Protein AF-0000000084918831 (afdb_homodimer)

Secondary structure (DSSP, 8-state):
-EEEEEE-S-HHHHHHHHHHHHHH-TTEEEEEEE-SHHHHHHHHHH---SEEEE-SEETTEEHHHHHHH-S---SEEEEEES-STTHHHHHHTT-SEEEESSPPHHHHHHHHHHHHHHHHHHHHHHHHHHHHHHHHHHHHH-EEEEE-SS-EEEEEGGGEEEEEEETTEEEEEESS-EEEESS-HHHHHHHHTTTTEEEEETTEEEEGGGEEEEETTEEEETTS-EEE--GGGHHHHHHHHHT-/-EEEEEE-S-HHHHHHHHHHHHHH-TTEEEEEEE-SHHHHHHHHHH---SEEEE-SEETTEEHHHHHHH-S---SEEEEEES-STTHHHHHHTT-SEEEESSPPHHHHHHHHHHHHHHHHHHHHHHHHHHHHHHHHHHHHH-EEEEE-SS-EEEEEGGGEEEEEEETTEEEEEESS-EEEESS-HHHHHHHHTTTTEEEEETTEEEEGGGEEEEETTEEEETTS-EEE--HHHHHHHHHHHHT-

Structure (mmCIF, N/CA/C/O backbone):
data_AF-0000000084918831-model_v1
#
loop_
_entity.id
_entity.type
_entity.pdbx_description
1 polymer 'Two component transcriptional regulator, LytTR family'
#
loop_
_atom_site.group_PDB
_atom_site.id
_atom_site.type_symbol
_atom_site.label_atom_id
_atom_site.label_alt_id
_atom_site.label_comp_id
_atom_site.label_asym_id
_atom_site.label_entity_id
_atom_site.label_seq_id
_atom_site.pdbx_PDB_ins_code
_atom_site.Cartn_x
_atom_site.Cartn_y
_atom_site.Cartn_z
_atom_site.occupancy
_atom_site.B_iso_or_equiv
_atom_site.auth_seq_id
_atom_site.auth_comp_id
_atom_site.auth_asym_id
_atom_site.auth_atom_id
_atom_site.pdbx_PDB_model_num
ATOM 1 N N . MET A 1 1 ? -19.859 -7.465 1.177 1 91.06 1 MET A N 1
ATOM 2 C CA . MET A 1 1 ? -19.609 -8.836 0.73 1 91.06 1 MET A CA 1
ATOM 3 C C . MET A 1 1 ? -18.594 -8.867 -0.405 1 91.06 1 MET A C 1
ATOM 5 O O . MET A 1 1 ? -18.5 -7.922 -1.186 1 91.06 1 MET A O 1
ATOM 9 N N . ILE A 1 2 ? -17.875 -10.023 -0.511 1 96.25 2 ILE A N 1
ATOM 10 C CA . ILE A 1 2 ? -16.906 -10.234 -1.582 1 96.25 2 ILE A CA 1
ATOM 11 C C . ILE A 1 2 ? -17.641 -10.672 -2.854 1 96.25 2 ILE A C 1
ATOM 13 O O . ILE A 1 2 ? -18.391 -11.648 -2.838 1 96.25 2 ILE A O 1
ATOM 17 N N . GLN A 1 3 ? -17.469 -9.961 -3.873 1 97.88 3 GLN A N 1
ATOM 18 C CA . GLN A 1 3 ? -18.156 -10.25 -5.129 1 97.88 3 GLN A CA 1
ATOM 19 C C . GLN A 1 3 ? -17.328 -11.203 -5.996 1 97.88 3 GLN A C 1
ATOM 21 O O . GLN A 1 3 ? -16.188 -10.906 -6.336 1 97.88 3 GLN A O 1
ATOM 26 N N . VAL A 1 4 ? -17.969 -12.281 -6.41 1 98.31 4 VAL A N 1
ATOM 27 C CA . VAL A 1 4 ? -17.266 -13.336 -7.129 1 98.31 4 VAL A CA 1
ATOM 28 C C . VAL A 1 4 ? -17.969 -13.625 -8.445 1 98.31 4 VAL A C 1
ATOM 30 O O . VAL A 1 4 ? -19.203 -13.578 -8.523 1 98.31 4 VAL A O 1
ATOM 33 N N . VAL A 1 5 ? -17.172 -13.898 -9.477 1 98.5 5 VAL A N 1
ATOM 34 C CA . VAL A 1 5 ? -17.672 -14.344 -10.773 1 98.5 5 VAL A CA 1
ATOM 35 C C . VAL A 1 5 ? -17.125 -15.734 -11.094 1 98.5 5 VAL A C 1
ATOM 37 O O . VAL A 1 5 ? -15.953 -16.016 -10.812 1 98.5 5 VAL A O 1
ATOM 40 N N . ILE A 1 6 ? -18.016 -16.562 -11.633 1 98.44 6 ILE A N 1
ATOM 41 C CA . ILE A 1 6 ? -17.609 -17.891 -12.078 1 98.44 6 ILE A CA 1
ATOM 42 C C . ILE A 1 6 ? -17.672 -17.953 -13.602 1 98.44 6 ILE A C 1
ATOM 44 O O . ILE A 1 6 ? -18.719 -17.719 -14.195 1 98.44 6 ILE A O 1
ATOM 48 N N . ILE A 1 7 ? -16.531 -18.219 -14.219 1 97.94 7 ILE A N 1
ATOM 49 C CA . ILE A 1 7 ? -16.453 -18.438 -15.664 1 97.94 7 ILE A CA 1
ATOM 50 C C . ILE A 1 7 ? -16.203 -19.906 -15.953 1 97.94 7 ILE A C 1
ATOM 52 O O . ILE A 1 7 ? -15.094 -20.406 -15.773 1 97.94 7 ILE A O 1
ATOM 56 N N . GLU A 1 8 ? -17.219 -20.594 -16.359 1 96.75 8 GLU A N 1
ATOM 57 C CA . GLU A 1 8 ? -17.25 -22.047 -16.531 1 96.75 8 GLU A CA 1
ATOM 58 C C . GLU A 1 8 ? -18.344 -22.469 -17.516 1 96.75 8 GLU A C 1
ATOM 60 O O . GLU A 1 8 ? -19.516 -22.109 -17.344 1 96.75 8 GLU A O 1
ATOM 65 N N . ASP A 1 9 ? -17.891 -23.172 -18.578 1 95.25 9 ASP A N 1
ATOM 66 C CA . ASP A 1 9 ? -18.891 -23.484 -19.609 1 95.25 9 ASP A CA 1
ATOM 67 C C . ASP A 1 9 ? -19.562 -24.828 -19.328 1 95.25 9 ASP A C 1
ATOM 69 O O . ASP A 1 9 ? -20.594 -25.141 -19.922 1 95.25 9 ASP A O 1
ATOM 73 N N . GLU A 1 10 ? -18.953 -25.672 -18.516 1 94.62 10 GLU A N 1
ATOM 74 C CA . GLU A 1 10 ? -19.578 -26.938 -18.141 1 94.62 10 GLU A CA 1
ATOM 75 C C . GLU A 1 10 ? -20.562 -26.766 -17 1 94.62 10 GLU A C 1
ATOM 77 O O . GLU A 1 10 ? -20.156 -26.453 -15.867 1 94.62 10 GLU A O 1
ATOM 82 N N . PHE A 1 11 ? -21.703 -27.031 -17.266 1 95.19 11 PHE A N 1
ATOM 83 C CA . PHE A 1 11 ? -22.797 -26.734 -16.359 1 95.19 11 PHE A CA 1
ATOM 84 C C . PHE A 1 11 ? -22.594 -27.4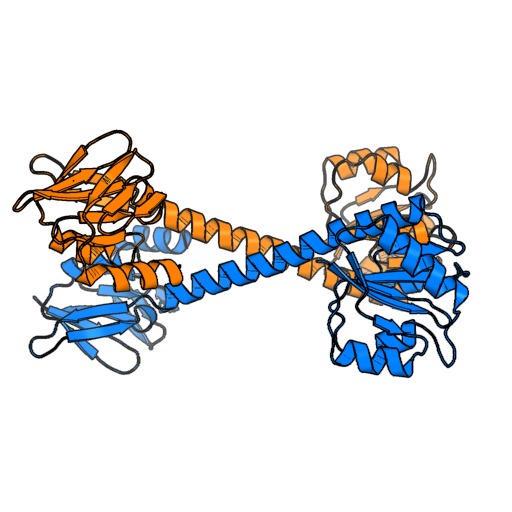06 -15.008 1 95.19 11 PHE A C 1
ATOM 86 O O . PHE A 1 11 ? -22.734 -26.781 -13.961 1 95.19 11 PHE A O 1
ATOM 93 N N . ASN A 1 12 ? -22.312 -28.672 -15.023 1 95.81 12 ASN A N 1
ATOM 94 C CA . ASN A 1 12 ? -22.156 -29.406 -13.781 1 95.81 12 ASN A CA 1
ATOM 95 C C . ASN A 1 12 ? -21.016 -28.859 -12.93 1 95.81 12 ASN A C 1
ATOM 97 O O . ASN A 1 12 ? -21.156 -28.719 -11.711 1 95.81 12 ASN A O 1
ATOM 101 N N . ALA A 1 13 ? -19.953 -28.562 -13.547 1 95.81 13 ALA A N 1
ATOM 102 C CA . ALA A 1 13 ? -18.797 -27.984 -12.836 1 95.81 13 ALA A CA 1
ATOM 103 C C . ALA A 1 13 ? -19.141 -26.609 -12.266 1 95.81 13 ALA A C 1
ATOM 105 O O . ALA A 1 13 ? -18.781 -26.297 -11.133 1 95.81 13 ALA A O 1
ATOM 106 N N . GLN A 1 14 ? -19.812 -25.828 -13.023 1 96.88 14 GLN A N 1
ATOM 107 C CA . GLN A 1 14 ? -20.234 -24.5 -12.594 1 96.88 14 GLN A CA 1
ATOM 108 C C . GLN A 1 14 ? -21.141 -24.578 -11.367 1 96.88 14 GLN A C 1
ATOM 110 O O . GLN A 1 14 ? -20.953 -23.844 -10.398 1 96.88 14 GLN A O 1
ATOM 115 N N . ASN A 1 15 ? -22.109 -25.469 -11.461 1 96.62 15 ASN A N 1
ATOM 116 C CA . ASN A 1 15 ? -23.094 -25.625 -10.391 1 96.62 15 ASN A CA 1
ATOM 117 C C . ASN A 1 15 ? -22.438 -26.156 -9.117 1 96.62 15 ASN A C 1
ATOM 119 O O . ASN A 1 15 ? -22.734 -25.688 -8.016 1 96.62 15 ASN A O 1
ATOM 123 N N . THR A 1 16 ? -21.594 -27.109 -9.266 1 96.38 16 THR A N 1
ATOM 124 C CA . THR A 1 16 ? -20.891 -27.688 -8.125 1 96.38 16 THR A CA 1
ATOM 125 C C . THR A 1 16 ? -20.078 -26.609 -7.402 1 96.38 16 THR A C 1
ATOM 127 O O . THR A 1 16 ? -20.172 -26.484 -6.18 1 96.38 16 THR A O 1
ATOM 130 N N . LEU A 1 17 ? -19.312 -25.844 -8.164 1 97.31 17 LEU A N 1
ATOM 131 C CA . LEU A 1 17 ? -18.5 -24.781 -7.574 1 97.31 17 LEU A CA 1
ATOM 132 C C . LEU A 1 17 ? -19.375 -23.734 -6.895 1 97.31 17 LEU A C 1
ATOM 134 O O . LEU A 1 17 ? -19.094 -23.297 -5.777 1 97.31 17 LEU A O 1
ATOM 138 N N . SER A 1 18 ? -20.453 -23.359 -7.543 1 97.5 18 SER A N 1
ATOM 139 C CA . SER A 1 18 ? -21.391 -22.375 -6.992 1 97.5 18 SER A CA 1
ATOM 140 C C . SER A 1 18 ? -21.953 -22.844 -5.652 1 97.5 18 SER A C 1
ATOM 142 O O . SER A 1 18 ? -21.953 -22.078 -4.684 1 97.5 18 SER A O 1
ATOM 144 N N . LYS A 1 19 ? -22.344 -24.047 -5.586 1 96.69 19 LYS A N 1
ATOM 145 C CA . LYS A 1 19 ? -22.938 -24.609 -4.367 1 96.69 19 LYS A CA 1
ATOM 146 C C . LYS A 1 19 ? -21.891 -24.672 -3.246 1 96.69 19 LYS A C 1
ATOM 148 O O . LYS A 1 19 ? -22.188 -24.344 -2.1 1 96.69 19 LYS A O 1
ATOM 153 N N . LEU A 1 20 ? -20.734 -25.188 -3.615 1 96.62 20 LEU A N 1
ATOM 154 C CA . LEU A 1 20 ? -19.656 -25.266 -2.625 1 96.62 20 LEU A CA 1
ATOM 155 C C . LEU A 1 20 ? -19.359 -23.906 -2.025 1 96.62 20 LEU A C 1
ATOM 157 O O . LEU A 1 20 ? -19.203 -23.781 -0.808 1 96.62 20 LEU A O 1
ATOM 161 N N . LEU A 1 21 ? -19.281 -22.906 -2.848 1 97.31 21 LEU A N 1
ATOM 162 C CA . LEU A 1 21 ? -19 -21.547 -2.389 1 97.31 21 LEU A CA 1
ATOM 163 C C . LEU A 1 21 ? -20.125 -21.047 -1.479 1 97.31 21 LEU A C 1
ATOM 165 O O . LEU A 1 21 ? -19.859 -20.5 -0.406 1 97.31 21 LEU A O 1
ATOM 169 N N . GLU A 1 22 ? -21.344 -21.25 -1.9 1 95.25 22 GLU A N 1
ATOM 170 C CA . GLU A 1 22 ? -22.516 -20.766 -1.16 1 95.25 22 GLU A CA 1
ATOM 171 C C . GLU A 1 22 ? -22.594 -21.422 0.217 1 95.25 22 GLU A C 1
ATOM 173 O O . GLU A 1 22 ? -22.938 -20.766 1.203 1 95.25 22 GLU A O 1
ATOM 178 N N . TYR A 1 23 ? -22.188 -22.609 0.244 1 94.88 23 TYR A N 1
ATOM 179 C CA . TYR A 1 23 ? -22.359 -23.359 1.482 1 94.88 23 TYR A CA 1
ATOM 180 C C . TYR A 1 23 ? -21.188 -23.141 2.424 1 94.88 23 TYR A C 1
ATOM 182 O O . TYR A 1 23 ? -21.344 -23.172 3.646 1 94.88 23 TYR A O 1
ATOM 190 N N . THR A 1 24 ? -20.047 -22.922 1.867 1 95.38 24 THR A N 1
ATOM 191 C CA . THR A 1 24 ? -18.859 -22.938 2.715 1 95.38 24 THR A CA 1
ATOM 192 C C . THR A 1 24 ? -18.328 -21.516 2.93 1 95.38 24 THR A C 1
ATOM 194 O O . THR A 1 24 ? -17.594 -21.266 3.881 1 95.38 24 THR A O 1
ATOM 197 N N . GLN A 1 25 ? -18.656 -20.625 2.055 1 95.56 25 GLN A N 1
ATOM 198 C CA . GLN A 1 25 ? -18.109 -19.281 2.098 1 95.56 25 GLN A CA 1
ATOM 199 C C . GLN A 1 25 ? -19.219 -18.234 2.236 1 95.56 25 GLN A C 1
ATOM 201 O O . GLN A 1 25 ? -19.688 -17.688 1.239 1 95.56 25 GLN A O 1
ATOM 206 N N . LYS A 1 26 ? -19.531 -17.797 3.469 1 93.62 26 LYS A N 1
ATOM 207 C CA . LYS A 1 26 ? -20.734 -17.016 3.756 1 93.62 26 LYS A CA 1
ATOM 208 C C . LYS A 1 26 ? -20.516 -15.547 3.406 1 93.62 26 LYS A C 1
ATOM 210 O O . LYS A 1 26 ? -21.484 -14.812 3.18 1 93.62 26 LYS A O 1
ATOM 215 N N . ASP A 1 27 ? -19.344 -15.141 3.334 1 95.5 27 ASP A N 1
ATOM 216 C CA . ASP A 1 27 ? -19.094 -13.727 3.062 1 95.5 27 ASP A CA 1
ATOM 217 C C . ASP A 1 27 ? -18.891 -13.484 1.569 1 95.5 27 ASP A C 1
ATOM 219 O O . ASP A 1 27 ? -18.469 -12.398 1.164 1 95.5 27 ASP A O 1
ATOM 223 N N . ILE A 1 28 ? -19.156 -14.477 0.706 1 96 28 ILE A N 1
ATOM 224 C CA . ILE A 1 28 ? -18.969 -14.391 -0.738 1 96 28 ILE A CA 1
ATOM 225 C C . ILE A 1 28 ? -20.344 -14.328 -1.43 1 96 28 ILE A C 1
ATOM 227 O O . ILE A 1 28 ? -21.266 -15.039 -1.05 1 96 28 ILE A O 1
ATOM 231 N N . GLU A 1 29 ? -20.484 -13.484 -2.334 1 97.56 29 GLU A N 1
ATOM 232 C CA . GLU A 1 29 ? -21.656 -13.375 -3.195 1 97.56 29 GLU A CA 1
ATOM 233 C C . GLU A 1 29 ? -21.281 -13.609 -4.66 1 97.56 29 GLU A C 1
ATOM 235 O O . GLU A 1 29 ? -20.422 -12.93 -5.203 1 97.56 29 GLU A O 1
ATOM 240 N N . ILE A 1 30 ? -21.969 -14.539 -5.277 1 98 30 ILE A N 1
ATOM 241 C CA . ILE A 1 30 ? -21.766 -14.781 -6.703 1 98 30 ILE A CA 1
ATOM 242 C C . ILE A 1 30 ? -22.625 -13.805 -7.512 1 98 30 ILE A C 1
ATOM 244 O O . ILE A 1 30 ? -23.844 -13.891 -7.5 1 98 30 ILE A O 1
ATOM 248 N N . ILE A 1 31 ? -21.984 -12.977 -8.281 1 97.94 31 ILE A N 1
ATOM 249 C CA . ILE A 1 31 ? -22.75 -11.914 -8.93 1 97.94 31 ILE A CA 1
ATOM 250 C C . ILE A 1 31 ? -23 -12.273 -10.391 1 97.94 31 ILE A C 1
ATOM 252 O O . ILE A 1 31 ? -23.828 -11.656 -11.062 1 97.94 31 ILE A O 1
ATOM 256 N N . ALA A 1 32 ? -22.234 -13.25 -10.883 1 98.06 32 ALA A N 1
ATOM 257 C CA . ALA A 1 32 ? -22.453 -13.688 -12.258 1 98.06 32 ALA A CA 1
ATOM 258 C C . ALA A 1 32 ? -21.859 -15.078 -12.5 1 98.06 32 ALA A C 1
ATOM 260 O O . ALA A 1 32 ? -20.828 -15.43 -11.914 1 98.06 32 ALA A O 1
ATOM 261 N N . LYS A 1 33 ? -22.547 -15.852 -13.312 1 98.06 33 LYS A N 1
ATOM 262 C CA . LYS A 1 33 ? -22.078 -17.109 -13.875 1 98.06 33 LYS A CA 1
ATOM 263 C C . LYS A 1 33 ? -22.031 -17.062 -15.398 1 98.06 33 LYS A C 1
ATOM 265 O O . LYS A 1 33 ? -23.062 -16.859 -16.047 1 98.06 33 LYS A O 1
ATOM 270 N N . ILE A 1 34 ? -20.812 -17.188 -15.883 1 97.19 34 ILE A N 1
ATOM 271 C CA . ILE A 1 34 ? -20.625 -16.938 -17.312 1 97.19 34 ILE A CA 1
ATOM 272 C C . ILE A 1 34 ? -20.062 -18.188 -17.984 1 97.19 34 ILE A C 1
ATOM 274 O O . ILE A 1 34 ? -19.188 -18.844 -17.438 1 97.19 34 ILE A O 1
ATOM 278 N N . ASP A 1 35 ? -20.516 -18.453 -19.266 1 95.31 35 ASP A N 1
ATOM 279 C CA . ASP A 1 35 ? -20.188 -19.75 -19.859 1 95.31 35 ASP A CA 1
ATOM 280 C C . ASP A 1 35 ? -19.453 -19.578 -21.172 1 95.31 35 ASP A C 1
ATOM 282 O O . ASP A 1 35 ? -19.328 -20.516 -21.953 1 95.31 35 ASP A O 1
ATOM 286 N N . SER A 1 36 ? -19.031 -18.328 -21.5 1 93.44 36 SER A N 1
ATOM 287 C CA . SER A 1 36 ? -18.297 -18.141 -22.734 1 93.44 36 SER A CA 1
ATOM 288 C C . SER A 1 36 ? -17.266 -17.031 -22.609 1 93.44 36 SER A C 1
ATOM 290 O O . SER A 1 36 ? -17.406 -16.141 -21.781 1 93.44 36 SER A O 1
ATOM 292 N N . VAL A 1 37 ? -16.281 -17.125 -23.5 1 94.88 37 VAL A N 1
ATOM 293 C CA . VAL A 1 37 ? -15.164 -16.188 -23.484 1 94.88 37 VAL A CA 1
ATOM 294 C C . VAL A 1 37 ? -15.664 -14.789 -23.812 1 94.88 37 VAL A C 1
ATOM 296 O O . VAL A 1 37 ? -15.344 -13.828 -23.125 1 94.88 37 VAL A O 1
ATOM 299 N N . ASP A 1 38 ? -16.516 -14.672 -24.781 1 94 38 ASP A N 1
ATOM 300 C CA . ASP A 1 38 ? -17 -13.375 -25.234 1 94 38 ASP A CA 1
ATOM 301 C C . ASP A 1 38 ? -17.828 -12.688 -24.156 1 94 38 ASP A C 1
ATOM 303 O O . ASP A 1 38 ? -17.656 -11.492 -23.891 1 94 38 ASP A O 1
ATOM 307 N N . LYS A 1 39 ? -18.672 -13.445 -23.547 1 95.12 39 LYS A N 1
ATOM 308 C CA . LYS A 1 39 ? -19.516 -12.898 -22.484 1 95.12 39 LYS A CA 1
ATOM 309 C C . LYS A 1 39 ? -18.656 -12.484 -21.281 1 95.12 39 LYS A C 1
ATOM 311 O O . LYS A 1 39 ? -18.953 -11.477 -20.641 1 95.12 39 LYS A O 1
ATOM 316 N N . ALA A 1 40 ? -17.672 -13.258 -21 1 96.38 40 ALA A N 1
ATOM 317 C CA . ALA A 1 40 ? -16.781 -12.945 -19.891 1 96.38 40 ALA A CA 1
ATOM 318 C C . ALA A 1 40 ? -16.062 -11.625 -20.125 1 96.38 40 ALA A C 1
ATOM 320 O O . ALA A 1 40 ? -16 -10.773 -19.234 1 96.38 40 ALA A O 1
ATOM 321 N N . ILE A 1 41 ? -15.523 -11.453 -21.375 1 95.56 41 ILE A N 1
ATOM 322 C CA . ILE A 1 41 ? -14.789 -10.242 -21.734 1 95.56 41 ILE A CA 1
ATOM 323 C C . ILE A 1 41 ? -15.711 -9.023 -21.594 1 95.56 41 ILE A C 1
ATOM 325 O O . ILE A 1 41 ? -15.336 -8.023 -20.984 1 95.56 41 ILE A O 1
ATOM 329 N N . GLN A 1 42 ? -16.922 -9.172 -22.078 1 95.62 42 GLN A N 1
ATOM 330 C CA . GLN A 1 42 ? -17.875 -8.07 -22.031 1 95.62 42 GLN A CA 1
ATOM 331 C C . GLN A 1 42 ? -18.234 -7.715 -20.578 1 95.62 42 GLN A C 1
ATOM 333 O O . GLN A 1 42 ? -18.25 -6.539 -20.219 1 95.62 42 GLN A O 1
ATOM 338 N N . PHE A 1 43 ? -18.469 -8.719 -19.797 1 96.94 43 PHE A N 1
ATOM 339 C CA . PHE A 1 43 ? -18.859 -8.5 -18.406 1 96.94 43 PHE A CA 1
ATOM 340 C C . PHE A 1 43 ? -17.734 -7.848 -17.625 1 96.94 43 PHE A C 1
ATOM 342 O O . PHE A 1 43 ? -17.969 -6.875 -16.906 1 96.94 43 PHE A O 1
ATOM 349 N N . LEU A 1 44 ? -16.531 -8.305 -17.75 1 96.69 44 LEU A N 1
ATOM 350 C CA . LEU A 1 44 ? -15.398 -7.883 -16.938 1 96.69 44 LEU A CA 1
ATOM 351 C C . LEU A 1 44 ? -14.898 -6.508 -17.391 1 96.69 44 LEU A C 1
ATOM 353 O O . LEU A 1 44 ? -14.148 -5.855 -16.656 1 96.69 44 LEU A O 1
ATOM 357 N N . LYS A 1 45 ? -15.266 -6.07 -18.562 1 94.88 45 LYS A N 1
ATOM 358 C CA . LYS A 1 45 ? -14.945 -4.723 -19.016 1 94.88 45 LYS A CA 1
ATOM 359 C C . LYS A 1 45 ? -15.797 -3.68 -18.297 1 94.88 45 LYS A C 1
ATOM 361 O O . LYS A 1 45 ? -15.398 -2.52 -18.172 1 94.88 45 LYS A O 1
ATOM 366 N N . THR A 1 46 ? -17 -4.141 -17.781 1 93.88 46 THR A N 1
ATOM 367 C CA . THR A 1 46 ? -17.938 -3.174 -17.219 1 93.88 46 THR A CA 1
ATOM 368 C C . THR A 1 46 ? -18.125 -3.418 -15.719 1 93.88 46 THR A C 1
ATOM 370 O O . THR A 1 46 ? -18.75 -2.609 -15.031 1 93.88 46 THR A O 1
ATOM 373 N N . HIS A 1 47 ? -17.688 -4.582 -15.258 1 94.44 47 HIS A N 1
ATOM 374 C CA . HIS A 1 47 ? -17.797 -4.938 -13.852 1 94.44 47 HIS A CA 1
ATOM 375 C C . HIS A 1 47 ? -16.438 -5.316 -13.273 1 94.44 47 HIS A C 1
ATOM 377 O O . HIS A 1 47 ? -15.617 -5.93 -13.961 1 94.44 47 HIS A O 1
ATOM 383 N N . THR A 1 48 ? -16.25 -4.91 -12.039 1 93.62 48 THR A N 1
ATOM 384 C CA . THR A 1 48 ? -14.992 -5.254 -11.375 1 93.62 48 THR A CA 1
ATOM 385 C C . THR A 1 48 ? -15.25 -6.102 -10.133 1 93.62 48 THR A C 1
ATOM 387 O O . THR A 1 48 ? -15.352 -5.57 -9.023 1 93.62 48 THR A O 1
ATOM 390 N N . PRO A 1 49 ? -15.359 -7.375 -10.289 1 97.62 49 PRO A N 1
ATOM 391 C CA . PRO A 1 49 ? -15.484 -8.242 -9.117 1 97.62 49 PRO A CA 1
ATOM 392 C C . PRO A 1 49 ? -14.203 -8.297 -8.289 1 97.62 49 PRO A C 1
ATOM 394 O O . PRO A 1 49 ? -13.164 -7.789 -8.719 1 97.62 49 PRO A O 1
ATOM 397 N N . ASP A 1 50 ? -14.359 -8.906 -7.105 1 97.69 50 ASP A N 1
ATOM 398 C CA . ASP A 1 50 ? -13.188 -9.07 -6.258 1 97.69 50 ASP A CA 1
ATOM 399 C C . ASP A 1 50 ? -12.383 -10.305 -6.676 1 97.69 50 ASP A C 1
ATOM 401 O O . ASP A 1 50 ? -11.148 -10.281 -6.66 1 97.69 50 ASP A O 1
ATOM 405 N N . LEU A 1 51 ? -13.07 -11.273 -7.102 1 98.44 51 LEU A N 1
ATOM 406 C CA . LEU A 1 51 ? -12.469 -12.57 -7.406 1 98.44 51 LEU A CA 1
ATOM 407 C C . LEU A 1 51 ? -13.18 -13.242 -8.578 1 98.44 51 LEU A C 1
ATOM 409 O O . LEU A 1 51 ? -14.406 -13.211 -8.664 1 98.44 51 LEU A O 1
ATOM 413 N N . VAL A 1 52 ? -12.406 -13.805 -9.469 1 98.44 52 VAL A N 1
ATOM 414 C CA . VAL A 1 52 ? -12.945 -14.57 -10.594 1 98.44 52 VAL A CA 1
ATOM 415 C C . VAL A 1 52 ? -12.414 -16 -10.547 1 98.44 52 VAL A C 1
ATOM 417 O O . VAL A 1 52 ? -11.203 -16.219 -10.539 1 98.44 52 VAL A O 1
ATOM 420 N N . PHE A 1 53 ? -13.344 -16.969 -10.422 1 98.5 53 PHE A N 1
ATOM 421 C CA . PHE A 1 53 ? -13.016 -18.359 -10.695 1 98.5 53 PHE A CA 1
ATOM 422 C C . PHE A 1 53 ? -13.109 -18.656 -12.188 1 98.5 53 PHE A C 1
ATOM 424 O O . PHE A 1 53 ? -14.156 -18.453 -12.797 1 98.5 53 PHE A O 1
ATOM 431 N N . MET A 1 54 ? -12.031 -19.156 -12.711 1 97.44 54 MET A N 1
ATOM 432 C CA . MET A 1 54 ? -12.008 -19.266 -14.172 1 97.44 54 MET A CA 1
ATOM 433 C C . MET A 1 54 ? -11.531 -20.656 -14.602 1 97.44 54 MET A C 1
ATOM 435 O O . MET A 1 54 ? -10.453 -21.094 -14.195 1 97.44 54 MET A O 1
ATOM 439 N N . ASP A 1 55 ? -12.375 -21.266 -15.398 1 96.56 55 ASP A N 1
ATOM 440 C CA . ASP A 1 55 ? -11.891 -22.422 -16.141 1 96.56 55 ASP A CA 1
ATOM 441 C C . ASP A 1 55 ? -10.891 -22.016 -17.219 1 96.56 55 ASP A C 1
ATOM 443 O O . ASP A 1 55 ? -10.961 -20.906 -17.75 1 96.56 55 ASP A O 1
ATOM 447 N N . ILE A 1 56 ? -9.961 -22.828 -17.516 1 94.94 56 ILE A N 1
ATOM 448 C CA . ILE A 1 56 ? -8.93 -22.469 -18.484 1 94.94 56 ILE A CA 1
ATOM 449 C C . ILE A 1 56 ? -9.422 -22.797 -19.891 1 94.94 56 ILE A C 1
ATOM 451 O O . ILE A 1 56 ? -9.305 -21.953 -20.797 1 94.94 56 ILE A O 1
ATOM 455 N N . GLU A 1 57 ? -9.938 -24.016 -20.047 1 91.75 57 GLU A N 1
ATOM 456 C CA . GLU A 1 57 ? -10.461 -24.391 -21.359 1 91.75 57 GLU A CA 1
ATOM 457 C C . GLU A 1 57 ? -11.953 -24.094 -21.469 1 91.75 57 GLU A C 1
ATOM 459 O O . GLU A 1 57 ? -12.766 -24.688 -20.75 1 91.75 57 GLU A O 1
ATOM 464 N N . LEU A 1 58 ? -12.328 -23.234 -22.281 1 92 58 LEU A N 1
ATOM 465 C CA . LEU A 1 58 ? -13.711 -22.812 -22.516 1 92 58 LEU A CA 1
ATOM 466 C C . LEU A 1 58 ? -14.102 -23.016 -23.969 1 92 58 LEU A C 1
ATOM 468 O O . LEU A 1 58 ? -13.234 -23.156 -24.844 1 92 58 LEU A O 1
ATOM 472 N N . ILE A 1 59 ? -15.43 -23.062 -24.062 1 84.88 59 ILE A N 1
ATOM 473 C CA . ILE A 1 59 ? -15.922 -23.094 -25.438 1 84.88 59 ILE A CA 1
ATOM 474 C C . ILE A 1 59 ? -15.555 -21.797 -26.156 1 84.88 59 ILE A C 1
ATOM 476 O O . ILE A 1 59 ? -15.82 -20.703 -25.641 1 84.88 59 ILE A O 1
ATOM 480 N N . GLY A 1 60 ? -14.844 -21.891 -27.266 1 80.5 60 GLY A N 1
ATOM 481 C CA . GLY A 1 60 ? -14.516 -20.734 -28.078 1 80.5 60 GLY A CA 1
ATOM 482 C C . GLY A 1 60 ? -13.172 -20.109 -27.734 1 80.5 60 GLY A C 1
ATOM 483 O O . GLY A 1 60 ? -12.781 -19.094 -28.312 1 80.5 60 GLY A O 1
ATOM 484 N N . GLY A 1 61 ? -12.477 -20.656 -26.734 1 87.5 61 GLY A N 1
ATOM 485 C CA . GLY A 1 61 ? -11.188 -20.078 -26.391 1 87.5 61 GLY A CA 1
ATOM 486 C C . GLY A 1 61 ? -10.633 -20.578 -25.078 1 87.5 61 GLY A C 1
ATOM 487 O O . GLY A 1 61 ? -10.938 -21.703 -24.641 1 87.5 61 GLY A O 1
ATOM 488 N N . ASN A 1 62 ? -9.68 -19.797 -24.578 1 91.19 62 ASN A N 1
ATOM 489 C CA . ASN A 1 62 ? -9.078 -20.141 -23.297 1 91.19 62 ASN A CA 1
ATOM 490 C C . ASN A 1 62 ? -9.078 -18.953 -22.328 1 91.19 62 ASN A C 1
ATOM 492 O O . ASN A 1 62 ? -9.273 -17.812 -22.75 1 91.19 62 ASN A O 1
ATOM 496 N N . ALA A 1 63 ? -8.977 -19.281 -21.078 1 93.44 63 ALA A N 1
ATOM 497 C CA . ALA A 1 63 ? -9.039 -18.281 -20.016 1 93.44 63 ALA A CA 1
ATOM 498 C C . ALA A 1 63 ? -8.023 -17.156 -20.266 1 93.44 63 ALA A C 1
ATOM 500 O O . ALA A 1 63 ? -8.297 -15.992 -19.969 1 93.44 63 ALA A O 1
ATOM 501 N N . PHE A 1 64 ? -6.895 -17.453 -20.812 1 94.31 64 PHE A N 1
ATOM 502 C CA . PHE A 1 64 ? -5.824 -16.484 -20.984 1 94.31 64 PHE A CA 1
ATOM 503 C C . PHE A 1 64 ? -6.176 -15.477 -22.078 1 94.31 64 PHE A C 1
ATOM 505 O O . PHE A 1 64 ? -5.746 -14.32 -22.016 1 94.31 64 PHE A O 1
ATOM 512 N N . SER A 1 65 ? -6.98 -15.859 -23.031 1 93.5 65 SER A N 1
ATOM 513 C CA . SER A 1 65 ? -7.461 -14.93 -24.047 1 93.5 65 SER A CA 1
ATOM 514 C C . SER A 1 65 ? -8.344 -13.852 -23.422 1 93.5 65 SER A C 1
ATOM 516 O O . SER A 1 65 ? -8.336 -12.703 -23.875 1 93.5 65 SER A O 1
ATOM 518 N N . ILE A 1 66 ? -9.125 -14.25 -22.422 1 95 66 ILE A N 1
ATOM 519 C CA . ILE A 1 66 ? -9.945 -13.289 -21.703 1 95 66 ILE A CA 1
ATOM 520 C C . ILE A 1 66 ? -9.062 -12.234 -21.031 1 95 66 ILE A C 1
ATOM 522 O O . ILE A 1 66 ? -9.305 -11.039 -21.172 1 95 66 ILE A O 1
ATOM 526 N N . LEU A 1 67 ? -8.039 -12.703 -20.406 1 95.12 67 LEU A N 1
ATOM 527 C CA . LEU A 1 67 ? -7.141 -11.82 -19.672 1 95.12 67 LEU A CA 1
ATOM 528 C C . LEU A 1 67 ? -6.398 -10.891 -20.625 1 95.12 67 LEU A C 1
ATOM 530 O O . LEU A 1 67 ? -6.195 -9.711 -20.312 1 95.12 67 LEU A O 1
ATOM 534 N N . ASP A 1 68 ? -6.035 -11.398 -21.781 1 93.25 68 ASP A N 1
ATOM 535 C CA . ASP A 1 68 ? -5.336 -10.609 -22.797 1 93.25 68 ASP A CA 1
ATOM 536 C C . ASP A 1 68 ? -6.227 -9.492 -23.328 1 93.25 68 ASP A C 1
ATOM 538 O O . ASP A 1 68 ? -5.734 -8.43 -23.734 1 93.25 68 ASP A O 1
ATOM 542 N N . ALA A 1 69 ? -7.438 -9.727 -23.312 1 93.56 69 ALA A N 1
ATOM 543 C CA . ALA A 1 69 ? -8.391 -8.766 -23.859 1 93.56 69 ALA A CA 1
ATOM 544 C C . ALA A 1 69 ? -8.672 -7.637 -22.875 1 93.56 69 ALA A C 1
ATOM 546 O O . ALA A 1 69 ? -9.227 -6.602 -23.25 1 93.56 69 ALA A O 1
ATOM 547 N N . LEU A 1 70 ? -8.305 -7.879 -21.656 1 93.56 70 LEU A N 1
ATOM 548 C CA . LEU A 1 70 ? -8.562 -6.883 -20.625 1 93.56 70 LEU A CA 1
ATOM 549 C C . LEU A 1 70 ? -7.355 -5.965 -20.438 1 93.56 70 LEU A C 1
ATOM 551 O O . LEU A 1 70 ? -6.211 -6.43 -20.438 1 93.56 70 LEU A O 1
ATOM 555 N N . LYS A 1 71 ? -7.422 -4.691 -20.469 1 82.38 71 LYS A N 1
ATOM 556 C CA . LYS A 1 71 ? -6.344 -3.719 -20.328 1 82.38 71 LYS A CA 1
ATOM 557 C C . LYS A 1 71 ? -5.793 -3.697 -18.906 1 82.38 71 LYS A C 1
ATOM 559 O O . LYS A 1 71 ? -4.578 -3.639 -18.703 1 82.38 71 LYS A O 1
ATOM 564 N N . ASN A 1 72 ? -6.621 -3.75 -18.047 1 85.12 72 ASN A N 1
ATOM 565 C CA . ASN A 1 72 ? -6.281 -3.713 -16.625 1 85.12 72 ASN A CA 1
ATOM 566 C C . ASN A 1 72 ? -7.074 -4.75 -15.836 1 85.12 72 ASN A C 1
ATOM 568 O O . ASN A 1 72 ? -8.289 -4.852 -15.984 1 85.12 72 ASN A O 1
ATOM 572 N N . ILE A 1 73 ? -6.367 -5.512 -15.117 1 89.38 73 ILE A N 1
ATOM 573 C CA . ILE A 1 73 ? -7 -6.516 -14.273 1 89.38 73 ILE A CA 1
ATOM 574 C C . ILE A 1 73 ? -6.992 -6.047 -12.82 1 89.38 73 ILE A C 1
ATOM 576 O O . ILE A 1 73 ? -5.93 -5.91 -12.211 1 89.38 73 ILE A O 1
ATOM 580 N N . SER A 1 74 ? -8.133 -5.84 -12.336 1 90.62 74 SER A N 1
ATOM 581 C CA . SER A 1 74 ? -8.234 -5.336 -10.969 1 90.62 74 SER A CA 1
ATOM 582 C C . SER A 1 74 ? -8.93 -6.344 -10.062 1 90.62 74 SER A C 1
ATOM 584 O O . SER A 1 74 ? -9.516 -5.969 -9.039 1 90.62 74 SER A O 1
ATOM 586 N N . PHE A 1 75 ? -9.016 -7.539 -10.492 1 96.19 75 PHE A N 1
ATOM 587 C CA . PHE A 1 75 ? -9.586 -8.617 -9.688 1 96.19 75 PHE A CA 1
ATOM 588 C C . PHE A 1 75 ? -8.578 -9.742 -9.508 1 96.19 75 PHE A C 1
ATOM 590 O O . PHE A 1 75 ? -7.605 -9.844 -10.258 1 96.19 75 PHE A O 1
ATOM 597 N N . LYS A 1 76 ? -8.797 -10.508 -8.492 1 97.5 76 LYS A N 1
ATOM 598 C CA . LYS A 1 76 ? -7.969 -11.688 -8.273 1 97.5 76 LYS A CA 1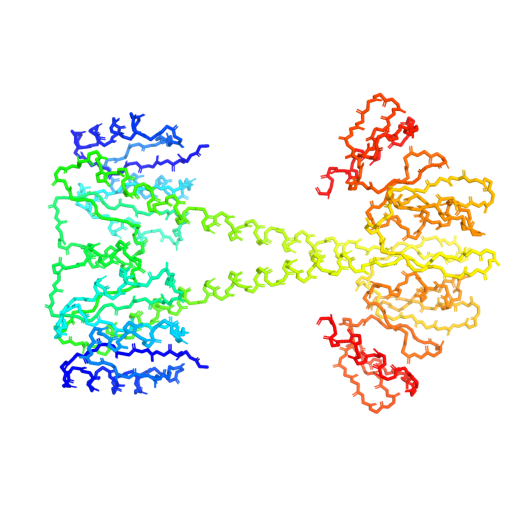
ATOM 599 C C . LYS A 1 76 ? -8.492 -12.883 -9.07 1 97.5 76 LYS A C 1
ATOM 601 O O . LYS A 1 76 ? -9.68 -12.938 -9.406 1 97.5 76 LYS A O 1
ATOM 606 N N . ILE A 1 77 ? -7.57 -13.805 -9.375 1 97.81 77 ILE A N 1
ATOM 607 C CA . ILE A 1 77 ? -7.926 -14.93 -10.234 1 97.81 77 ILE A CA 1
ATOM 608 C C . ILE A 1 77 ? -7.621 -16.25 -9.523 1 97.81 77 ILE A C 1
ATOM 610 O O . ILE A 1 77 ? -6.543 -16.406 -8.945 1 97.81 77 ILE A O 1
ATOM 614 N N . ILE A 1 78 ? -8.539 -17.125 -9.523 1 98.25 78 ILE A N 1
ATOM 615 C CA . ILE A 1 78 ? -8.32 -18.531 -9.203 1 98.25 78 ILE A CA 1
ATOM 616 C C . ILE A 1 78 ? -8.734 -19.406 -10.391 1 98.25 78 ILE A C 1
ATOM 618 O O . ILE A 1 78 ? -9.891 -19.375 -10.82 1 98.25 78 ILE A O 1
ATOM 622 N N . PHE A 1 79 ? -7.793 -20.156 -10.867 1 97.81 79 PHE A N 1
ATOM 623 C CA . PHE A 1 79 ? -8.117 -21.062 -11.969 1 97.81 79 PHE A CA 1
ATOM 624 C C . PHE A 1 79 ? -8.688 -22.375 -11.445 1 97.81 79 PHE A C 1
ATOM 626 O O . PHE A 1 79 ? -8.203 -22.906 -10.445 1 97.81 79 PHE A O 1
ATOM 633 N N . THR A 1 80 ? -9.742 -22.844 -12.055 1 97 80 THR A N 1
ATOM 634 C CA . THR A 1 80 ? -10.328 -24.156 -11.812 1 97 80 THR A CA 1
ATOM 635 C C . THR A 1 80 ? -10.336 -24.984 -13.086 1 97 80 THR A C 1
ATOM 637 O O . THR A 1 80 ? -11.047 -24.656 -14.047 1 97 80 THR A O 1
ATOM 640 N N . THR A 1 81 ? -9.555 -26.078 -13.148 1 93.44 81 THR A N 1
ATOM 641 C CA . THR A 1 81 ? -9.43 -26.812 -14.406 1 93.44 81 THR A CA 1
ATOM 642 C C . THR A 1 81 ? -9.055 -28.266 -14.148 1 93.44 81 THR A C 1
ATOM 644 O O . THR A 1 81 ? -8.68 -28.625 -13.031 1 93.44 81 THR A O 1
ATOM 647 N N . ALA A 1 82 ? -9.219 -29.062 -15.172 1 91.19 82 ALA A N 1
ATOM 648 C CA . ALA A 1 82 ? -8.836 -30.469 -15.094 1 91.19 82 ALA A CA 1
ATOM 649 C C . ALA A 1 82 ? -7.375 -30.672 -15.477 1 91.19 82 ALA A C 1
ATOM 651 O O . ALA A 1 82 ? -6.824 -31.766 -15.312 1 91.19 82 ALA A O 1
ATOM 652 N N . TYR A 1 83 ? -6.738 -29.656 -15.977 1 88.69 83 TYR A N 1
ATOM 653 C CA . TYR A 1 83 ? -5.395 -29.75 -16.531 1 88.69 83 TYR A CA 1
ATOM 654 C C . TYR A 1 83 ? -4.379 -29.047 -15.656 1 88.69 83 TYR A C 1
ATOM 656 O O . TYR A 1 83 ? -4.656 -27.969 -15.117 1 88.69 83 TYR A O 1
ATOM 664 N N . ASP A 1 84 ? -3.293 -29.625 -15.484 1 86.56 84 ASP A N 1
ATOM 665 C CA . ASP A 1 84 ? -2.271 -28.969 -14.672 1 86.56 84 ASP A CA 1
ATOM 666 C C . ASP A 1 84 ? -1.172 -28.375 -15.547 1 86.56 84 ASP A C 1
ATOM 668 O O . ASP A 1 84 ? -0.225 -27.766 -15.039 1 86.56 84 ASP A O 1
ATOM 672 N N . ASP A 1 85 ? -1.376 -28.406 -16.859 1 90.94 85 ASP A N 1
ATOM 673 C CA . ASP A 1 85 ? -0.342 -28 -17.812 1 90.94 85 ASP A CA 1
ATOM 674 C C . ASP A 1 85 ? -0.26 -26.469 -17.906 1 90.94 85 ASP A C 1
ATOM 676 O O . ASP A 1 85 ? 0.668 -25.938 -18.516 1 90.94 85 ASP A O 1
ATOM 680 N N . PHE A 1 86 ? -1.153 -25.797 -17.281 1 93.31 86 PHE A N 1
ATOM 681 C CA . PHE A 1 86 ? -1.224 -24.359 -17.469 1 93.31 86 PHE A CA 1
ATOM 682 C C . PHE A 1 86 ? -0.815 -23.625 -16.188 1 93.31 86 PHE A C 1
ATOM 684 O O . PHE A 1 86 ? -0.995 -22.406 -16.078 1 93.31 86 PHE A O 1
ATOM 691 N N . ALA A 1 87 ? -0.266 -24.344 -15.297 1 94.62 87 ALA A N 1
ATOM 692 C CA . ALA A 1 87 ? 0.043 -23.781 -13.984 1 94.62 87 ALA A CA 1
ATOM 693 C C . ALA A 1 87 ? 1.089 -22.672 -14.102 1 94.62 87 ALA A C 1
ATOM 695 O O . ALA A 1 87 ? 0.995 -21.656 -13.414 1 94.62 87 ALA A O 1
ATOM 696 N N . ILE A 1 88 ? 2.059 -22.828 -14.93 1 94.44 88 ILE A N 1
ATOM 697 C CA . ILE A 1 88 ? 3.104 -21.828 -15.102 1 94.44 88 ILE A CA 1
ATOM 698 C C . ILE A 1 88 ? 2.5 -20.547 -15.672 1 94.44 88 ILE A C 1
ATOM 700 O O . ILE A 1 88 ? 2.822 -19.438 -15.219 1 94.44 88 ILE A O 1
ATOM 704 N N . GLN A 1 89 ? 1.662 -20.672 -16.625 1 93.94 89 GLN A N 1
ATOM 705 C CA . GLN A 1 89 ? 0.963 -19.516 -17.188 1 93.94 89 GLN A CA 1
ATOM 706 C C . GLN A 1 89 ? 0.134 -18.812 -16.109 1 93.94 89 GLN A C 1
ATOM 708 O O . GLN A 1 89 ? 0.048 -17.578 -16.094 1 93.94 89 GLN A O 1
ATOM 713 N N . ALA A 1 90 ? -0.445 -19.609 -15.234 1 95.88 90 ALA A N 1
ATOM 714 C CA . ALA A 1 90 ? -1.256 -19.047 -14.156 1 95.88 90 ALA A CA 1
ATOM 715 C C . ALA A 1 90 ? -0.41 -18.188 -13.219 1 95.88 90 ALA A C 1
ATOM 717 O O . ALA A 1 90 ? -0.866 -17.156 -12.734 1 95.88 90 ALA A O 1
ATOM 718 N N . ILE A 1 91 ? 0.782 -18.562 -12.953 1 95 91 ILE A N 1
ATOM 719 C CA . ILE A 1 91 ? 1.708 -17.797 -12.125 1 95 91 ILE A CA 1
ATOM 720 C C . ILE A 1 91 ? 1.959 -16.438 -12.758 1 95 91 ILE A C 1
ATOM 722 O O . ILE A 1 91 ? 1.925 -15.414 -12.07 1 95 91 ILE A O 1
ATOM 726 N N . ARG A 1 92 ? 2.113 -16.469 -14.062 1 93.75 92 ARG A N 1
ATOM 727 C CA . ARG A 1 92 ? 2.566 -15.289 -14.789 1 93.75 92 ARG A CA 1
ATOM 728 C C . ARG A 1 92 ? 1.46 -14.242 -14.875 1 93.75 92 ARG A C 1
ATOM 730 O O . ARG A 1 92 ? 1.724 -13.078 -15.18 1 93.75 92 ARG A O 1
ATOM 737 N N . VAL A 1 93 ? 0.296 -14.68 -14.578 1 93.44 93 VAL A N 1
ATOM 738 C CA . VAL A 1 93 ? -0.795 -13.711 -14.57 1 93.44 93 VAL A CA 1
ATOM 739 C C . VAL A 1 93 ? -1.228 -13.438 -13.133 1 93.44 93 VAL A C 1
ATOM 741 O O . VAL A 1 93 ? -2.303 -12.883 -12.898 1 93.44 93 VAL A O 1
ATOM 744 N N . ASP A 1 94 ? -0.428 -13.938 -12.227 1 93.88 94 ASP A N 1
ATOM 745 C CA . ASP A 1 94 ? -0.571 -13.641 -10.805 1 93.88 94 ASP A CA 1
ATOM 746 C C . ASP A 1 94 ? -1.852 -14.25 -10.242 1 93.88 94 ASP A C 1
ATOM 748 O O . ASP A 1 94 ? -2.604 -13.578 -9.531 1 93.88 94 ASP A O 1
ATOM 752 N N . ALA A 1 95 ? -2.094 -15.445 -10.609 1 96.56 95 ALA A N 1
ATOM 753 C CA . ALA A 1 95 ? -3.215 -16.172 -10.031 1 96.56 95 ALA A CA 1
ATOM 754 C C . ALA A 1 95 ? -2.996 -16.422 -8.539 1 96.56 95 ALA A C 1
ATOM 756 O O . ALA A 1 95 ? -1.874 -16.688 -8.109 1 96.56 95 ALA A O 1
ATOM 757 N N . VAL A 1 96 ? -4.062 -16.391 -7.828 1 97.25 96 VAL A N 1
ATOM 758 C CA . VAL A 1 96 ? -4.004 -16.625 -6.391 1 97.25 96 VAL A CA 1
ATOM 759 C C . VAL A 1 96 ? -3.807 -18.125 -6.117 1 97.25 96 VAL A C 1
ATOM 761 O O . VAL A 1 96 ? -3.121 -18.5 -5.164 1 97.25 96 VAL A O 1
ATOM 764 N N . ASP A 1 97 ? -4.477 -18.844 -6.906 1 97.5 97 ASP A N 1
ATOM 765 C CA . ASP A 1 97 ? -4.422 -20.297 -6.758 1 97.5 97 ASP A CA 1
ATOM 766 C C . ASP A 1 97 ? -4.848 -20.984 -8.047 1 97.5 97 ASP A C 1
ATOM 768 O O . ASP A 1 97 ? -5.211 -20.328 -9.023 1 97.5 97 ASP A O 1
ATOM 772 N N . TYR A 1 98 ? -4.645 -22.25 -8.039 1 96.94 98 TYR A N 1
ATOM 773 C CA . TYR A 1 98 ? -4.922 -23.172 -9.133 1 96.94 98 TYR A CA 1
ATOM 774 C C . TYR A 1 98 ? -5.531 -24.469 -8.602 1 96.94 98 TYR A C 1
ATOM 776 O O . TYR A 1 98 ? -4.855 -25.266 -7.953 1 96.94 98 TYR A O 1
ATOM 784 N N . LEU A 1 99 ? -6.824 -24.656 -8.898 1 96.56 99 LEU A N 1
ATOM 785 C CA . LEU A 1 99 ? -7.562 -25.797 -8.352 1 96.56 99 LEU A CA 1
ATOM 786 C C . LEU A 1 99 ? -7.832 -26.844 -9.438 1 96.56 99 LEU A C 1
ATOM 788 O O . LEU A 1 99 ? -8.445 -26.531 -10.461 1 96.56 99 LEU A O 1
ATOM 792 N N . LEU A 1 100 ? -7.402 -28 -9.18 1 95.06 100 LEU A N 1
ATOM 793 C CA . LEU A 1 100 ? -7.656 -29.094 -10.109 1 95.06 100 LEU A CA 1
ATOM 794 C C . LEU A 1 100 ? -9.023 -29.719 -9.852 1 95.06 100 LEU A C 1
ATOM 796 O O . LEU A 1 100 ? -9.398 -29.938 -8.703 1 95.06 100 LEU A O 1
ATOM 800 N N . LYS A 1 101 ? -9.75 -29.953 -10.938 1 94.75 101 LYS A N 1
ATOM 801 C CA . LYS A 1 101 ? -11.023 -30.656 -10.836 1 94.75 101 LYS A CA 1
ATOM 802 C C . LYS A 1 101 ? -10.812 -32.156 -10.68 1 94.75 101 LYS A C 1
ATOM 804 O O . LYS A 1 101 ? -9.867 -32.719 -11.25 1 94.75 101 LYS A O 1
ATOM 809 N N . PRO A 1 102 ? -11.68 -32.781 -9.883 1 94.81 102 PRO A N 1
ATOM 810 C CA . PRO A 1 102 ? -12.828 -32.281 -9.125 1 94.81 102 PRO A CA 1
ATOM 811 C C . PRO A 1 102 ? -12.406 -31.469 -7.895 1 94.81 102 PRO A C 1
ATOM 813 O O . PRO A 1 102 ? -11.414 -31.812 -7.238 1 94.81 102 PRO A O 1
ATOM 816 N N . ILE A 1 103 ? -13.18 -30.5 -7.625 1 93.56 103 ILE A N 1
ATOM 817 C CA . ILE A 1 103 ? -12.836 -29.562 -6.555 1 93.56 103 ILE A CA 1
ATOM 818 C C . ILE A 1 103 ? -13.289 -30.141 -5.211 1 93.56 103 ILE A C 1
ATOM 820 O O . ILE A 1 103 ? -14.453 -30.531 -5.059 1 93.56 103 ILE A O 1
ATOM 824 N N . ASP A 1 104 ? -12.383 -30.141 -4.301 1 92.38 104 ASP A N 1
ATOM 825 C CA . ASP A 1 104 ? -12.641 -30.562 -2.924 1 92.38 104 ASP A CA 1
ATOM 826 C C . ASP A 1 104 ? -12.953 -29.359 -2.037 1 92.38 104 ASP A C 1
ATOM 828 O O . ASP A 1 104 ? -12.32 -28.312 -2.17 1 92.38 104 ASP A O 1
ATOM 832 N N . SER A 1 105 ? -13.852 -29.625 -1.131 1 94.25 105 SER A N 1
ATOM 833 C CA . SER A 1 105 ? -14.312 -28.531 -0.274 1 94.25 105 SER A CA 1
ATOM 834 C C . SER A 1 105 ? -13.164 -27.969 0.555 1 94.25 105 SER A C 1
ATOM 836 O O . SER A 1 105 ? -13.047 -26.75 0.707 1 94.25 105 SER A O 1
ATOM 838 N N . ASP A 1 106 ? -12.352 -28.844 1.062 1 95.62 106 ASP A N 1
ATOM 839 C CA . ASP A 1 106 ? -11.234 -28.391 1.882 1 95.62 106 ASP A CA 1
ATOM 840 C C . ASP A 1 106 ? -10.227 -27.594 1.048 1 95.62 106 ASP A C 1
ATOM 842 O O . ASP A 1 106 ? -9.703 -26.578 1.497 1 95.62 106 ASP A O 1
ATOM 846 N N . GLU A 1 107 ? -10.008 -28.016 -0.129 1 94.88 107 GLU A N 1
ATOM 847 C CA . GLU A 1 107 ? -9.086 -27.328 -1.025 1 94.88 107 GLU A CA 1
ATOM 848 C C . GLU A 1 107 ? -9.633 -25.953 -1.435 1 94.88 107 GLU A C 1
ATOM 850 O O . GLU A 1 107 ? -8.875 -24.984 -1.517 1 94.88 107 GLU A O 1
ATOM 855 N N . LEU A 1 108 ? -10.914 -25.969 -1.646 1 96.88 108 LEU A N 1
ATOM 856 C CA . LEU A 1 108 ? -11.562 -24.719 -1.998 1 96.88 108 LEU A CA 1
ATOM 857 C C . LEU A 1 108 ? -11.438 -23.703 -0.86 1 96.88 108 LEU A C 1
ATOM 859 O O . LEU A 1 108 ? -11.133 -22.531 -1.092 1 96.88 108 LEU A O 1
ATOM 863 N N . THR A 1 109 ? -11.68 -24.172 0.296 1 96.88 109 THR A N 1
ATOM 864 C CA . THR A 1 109 ? -11.602 -23.297 1.461 1 96.88 109 THR A CA 1
ATOM 865 C C . THR A 1 109 ? -10.195 -22.75 1.629 1 96.88 109 THR A C 1
ATOM 867 O O . THR A 1 109 ? -10.016 -21.547 1.862 1 96.88 109 THR A O 1
ATOM 870 N N . ALA A 1 110 ? -9.203 -23.578 1.478 1 96.12 110 ALA A N 1
ATOM 871 C CA . ALA A 1 110 ? -7.816 -23.141 1.57 1 96.12 110 ALA A CA 1
ATOM 872 C C . ALA A 1 110 ? -7.5 -22.109 0.493 1 96.12 110 ALA A C 1
ATOM 874 O O . ALA A 1 110 ? -6.809 -21.125 0.754 1 96.12 110 ALA A O 1
ATOM 875 N N . CYS A 1 111 ? -8 -22.344 -0.598 1 95.94 111 CYS A N 1
ATOM 876 C CA . CYS A 1 111 ? -7.816 -21.453 -1.737 1 95.94 111 CYS A CA 1
ATOM 877 C C . CYS A 1 111 ? -8.438 -20.078 -1.467 1 95.94 111 CYS A C 1
ATOM 879 O O . CYS A 1 111 ? -7.797 -19.047 -1.691 1 95.94 111 CYS A O 1
ATOM 881 N N . VAL A 1 112 ? -9.625 -20.078 -0.97 1 97.25 112 VAL A N 1
ATOM 882 C CA . VAL A 1 112 ? -10.344 -18.828 -0.69 1 97.25 112 VAL A CA 1
ATOM 883 C C . VAL A 1 112 ? -9.656 -18.094 0.45 1 97.25 112 VAL A C 1
ATOM 885 O O . VAL A 1 112 ? -9.602 -16.859 0.45 1 97.25 112 VAL A O 1
ATOM 888 N N . ASP A 1 113 ? -9.102 -18.859 1.332 1 96.81 113 ASP A N 1
ATOM 889 C CA . ASP A 1 113 ? -8.352 -18.219 2.414 1 96.81 113 ASP A CA 1
ATOM 890 C C . ASP A 1 113 ? -7.125 -17.484 1.875 1 96.81 113 ASP A C 1
ATOM 892 O O . ASP A 1 113 ? -6.812 -16.375 2.326 1 96.81 113 ASP A O 1
ATOM 896 N N . ARG A 1 114 ? -6.445 -18.047 0.923 1 95.69 114 ARG A N 1
ATOM 897 C CA . ARG A 1 114 ? -5.32 -17.375 0.287 1 95.69 114 ARG A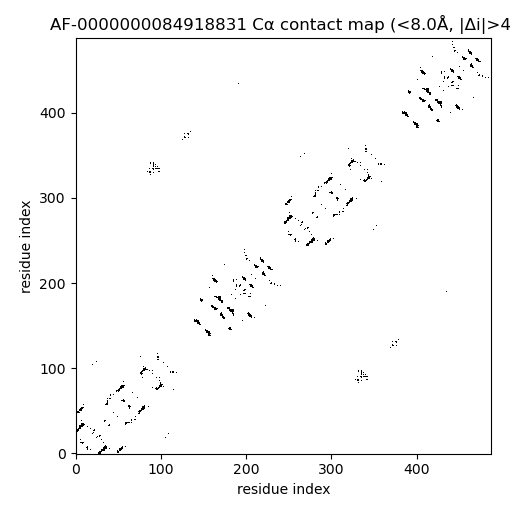 CA 1
ATOM 898 C C . ARG A 1 114 ? -5.77 -16.094 -0.411 1 95.69 114 ARG A C 1
ATOM 900 O O . ARG A 1 114 ? -5.098 -15.062 -0.33 1 95.69 114 ARG A O 1
ATOM 907 N N . PHE A 1 115 ? -6.895 -16.188 -1 1 97 115 PHE A N 1
ATOM 908 C CA . PHE A 1 115 ? -7.496 -15.016 -1.634 1 97 115 PHE A CA 1
ATOM 909 C C . PHE A 1 115 ? -7.762 -13.922 -0.61 1 97 115 PHE A C 1
ATOM 911 O O . PHE A 1 115 ? -7.445 -12.758 -0.847 1 97 115 PHE A O 1
ATOM 918 N N . ARG A 1 116 ? -8.305 -14.336 0.486 1 96.75 116 ARG A N 1
ATOM 919 C CA . ARG A 1 116 ? -8.664 -13.352 1.501 1 96.75 116 ARG A CA 1
ATOM 920 C C . ARG A 1 116 ? -7.434 -12.586 1.98 1 96.75 116 ARG A C 1
ATOM 922 O O . ARG A 1 116 ? -7.512 -11.391 2.262 1 96.75 116 ARG A O 1
ATOM 929 N N . VAL A 1 117 ? -6.355 -13.234 2.037 1 93 117 VAL A N 1
ATOM 930 C CA . VAL A 1 117 ? -5.113 -12.586 2.445 1 93 117 VAL A CA 1
ATOM 931 C C . VAL A 1 117 ? -4.711 -11.531 1.413 1 93 117 VAL A C 1
ATOM 933 O O . VAL A 1 117 ? -4.445 -10.383 1.762 1 93 117 VAL A O 1
ATOM 936 N N . ALA A 1 118 ? -4.723 -11.938 0.174 1 92.88 118 ALA A N 1
ATOM 937 C CA . ALA A 1 118 ? -4.371 -11.023 -0.909 1 92.88 118 ALA A CA 1
ATOM 938 C C . ALA A 1 118 ? -5.367 -9.867 -0.995 1 92.88 118 ALA A C 1
ATOM 940 O O . ALA A 1 118 ? -4.977 -8.719 -1.221 1 92.88 118 ALA A O 1
ATOM 941 N N . TYR A 1 119 ? -6.59 -10.203 -0.782 1 94.56 119 TYR A N 1
ATOM 942 C CA . TYR A 1 119 ? -7.684 -9.242 -0.838 1 94.56 119 TYR A CA 1
ATOM 943 C C . TYR A 1 119 ? -7.527 -8.172 0.235 1 94.56 119 TYR A C 1
ATOM 945 O O . TYR A 1 119 ? -7.684 -6.98 -0.04 1 94.56 119 TYR A O 1
ATOM 953 N N . LYS A 1 120 ? -7.184 -8.57 1.382 1 92.69 120 LYS A N 1
ATOM 954 C CA . LYS A 1 120 ? -6.98 -7.652 2.498 1 92.69 120 LYS A CA 1
ATOM 955 C C . LYS A 1 120 ? -5.801 -6.719 2.234 1 92.69 120 LYS A C 1
ATOM 957 O O . LYS A 1 120 ? -5.848 -5.535 2.574 1 92.69 120 LYS A O 1
ATOM 962 N N . GLN A 1 121 ? -4.793 -7.242 1.639 1 90.31 121 GLN A N 1
ATOM 963 C CA . GLN A 1 121 ? -3.623 -6.434 1.315 1 90.31 121 GLN A CA 1
ATOM 964 C C . GLN A 1 121 ? -3.969 -5.352 0.294 1 90.31 121 GLN A C 1
ATOM 966 O O . GLN A 1 121 ? -3.527 -4.211 0.419 1 90.31 121 GLN A O 1
ATOM 971 N N . ASP A 1 122 ? -4.707 -5.711 -0.667 1 91.5 122 ASP A N 1
ATOM 972 C CA . ASP A 1 122 ? -5.145 -4.75 -1.675 1 91.5 122 ASP A CA 1
ATOM 973 C C . ASP A 1 122 ? -5.992 -3.646 -1.048 1 91.5 122 ASP A C 1
ATOM 975 O O . ASP A 1 122 ? -5.824 -2.469 -1.376 1 91.5 122 ASP A O 1
ATOM 979 N N . LYS A 1 123 ? -6.883 -4.082 -0.18 1 91.31 123 LYS A N 1
ATOM 980 C CA . LYS A 1 123 ? -7.734 -3.105 0.499 1 91.31 123 LYS A CA 1
ATOM 981 C C . LYS A 1 123 ? -6.902 -2.164 1.366 1 91.31 123 LYS A C 1
ATOM 983 O O . LYS A 1 123 ? -7.168 -0.96 1.413 1 91.31 123 LYS A O 1
ATOM 988 N N . LYS A 1 124 ? -5.922 -2.732 1.949 1 90.31 124 LYS A N 1
ATOM 989 C CA . LYS A 1 124 ? -5.027 -1.92 2.77 1 90.31 124 LYS A CA 1
ATOM 990 C C . LYS A 1 124 ? -4.32 -0.862 1.928 1 90.31 124 LYS A C 1
ATOM 992 O O . LYS A 1 124 ? -4.227 0.299 2.33 1 90.31 124 LYS A O 1
ATOM 997 N N . LEU A 1 125 ? -3.799 -1.281 0.819 1 91.69 125 LEU A N 1
ATOM 998 C CA . LEU A 1 125 ? -3.115 -0.359 -0.081 1 91.69 125 LEU A CA 1
ATOM 999 C C . LEU A 1 125 ? -4.039 0.778 -0.5 1 91.69 125 LEU A C 1
ATOM 1001 O O . LEU A 1 125 ? -3.658 1.949 -0.439 1 91.69 125 LEU A O 1
ATOM 1005 N N . LYS A 1 126 ? -5.219 0.455 -0.816 1 91.94 126 LYS A N 1
ATOM 1006 C CA . LYS A 1 126 ? -6.195 1.454 -1.246 1 91.94 126 LYS A CA 1
ATOM 1007 C C . LYS A 1 126 ? -6.535 2.416 -0.111 1 91.94 126 LYS A C 1
ATOM 1009 O O . LYS A 1 126 ? -6.648 3.623 -0.327 1 91.94 126 LYS A O 1
ATOM 1014 N N . ASN A 1 127 ? -6.688 1.867 1.015 1 92.44 127 ASN A N 1
ATOM 1015 C CA . ASN A 1 127 ? -6.988 2.691 2.18 1 92.44 127 ASN A CA 1
ATOM 1016 C C . ASN A 1 127 ? -5.848 3.656 2.492 1 92.44 127 ASN A C 1
ATOM 1018 O O . ASN A 1 127 ? -6.086 4.82 2.816 1 92.44 127 ASN A O 1
ATOM 1022 N N . LEU A 1 128 ? -4.672 3.178 2.35 1 91.81 128 LEU A N 1
ATOM 1023 C CA . LEU A 1 128 ? -3.506 4.016 2.594 1 91.81 128 LEU A CA 1
ATOM 1024 C C . LEU A 1 128 ? -3.416 5.137 1.562 1 91.81 128 LEU A C 1
ATOM 1026 O O . LEU A 1 128 ? -3.104 6.277 1.903 1 91.81 128 LEU A O 1
ATOM 1030 N N . GLU A 1 129 ? -3.645 4.781 0.405 1 92.38 129 GLU A N 1
ATOM 1031 C CA . GLU A 1 129 ? -3.645 5.789 -0.65 1 92.38 129 GLU A CA 1
ATOM 1032 C C . GLU A 1 129 ? -4.676 6.879 -0.372 1 92.38 129 GLU A C 1
ATOM 1034 O O . GLU A 1 129 ? -4.387 8.07 -0.522 1 92.38 129 GLU A O 1
ATOM 1039 N N . LYS A 1 130 ? -5.863 6.465 0.069 1 92.25 130 LYS A N 1
ATOM 1040 C CA . LYS A 1 130 ? -6.926 7.414 0.386 1 92.25 130 LYS A CA 1
ATOM 1041 C C . LYS A 1 130 ? -6.539 8.297 1.565 1 92.25 130 LYS A C 1
ATOM 1043 O O . LYS A 1 130 ? -6.805 9.5 1.558 1 92.25 130 LYS A O 1
ATOM 1048 N N . LYS A 1 131 ? -5.926 7.707 2.506 1 89.81 131 LYS A N 1
ATOM 1049 C CA . LYS A 1 131 ? -5.5 8.461 3.678 1 89.81 131 LYS A CA 1
ATOM 1050 C C . LYS A 1 131 ? -4.473 9.531 3.299 1 89.81 131 LYS A C 1
ATOM 1052 O O . LYS A 1 131 ? -4.566 10.672 3.742 1 89.81 131 LYS A O 1
ATOM 1057 N N . VAL A 1 132 ? -3.557 9.172 2.543 1 90.62 132 VAL A N 1
ATOM 1058 C CA . VAL A 1 132 ? -2.514 10.094 2.111 1 90.62 132 VAL A CA 1
ATOM 1059 C C . VAL A 1 132 ? -3.135 11.227 1.297 1 90.62 132 VAL A C 1
ATOM 1061 O O . VAL A 1 132 ? -2.805 12.398 1.499 1 90.62 132 VAL A O 1
ATOM 1064 N N . GLU A 1 133 ? -3.994 10.797 0.446 1 89.31 133 GLU A N 1
ATOM 1065 C CA . GLU A 1 133 ? -4.684 11.797 -0.36 1 89.31 133 GLU A CA 1
ATOM 1066 C C . GLU A 1 133 ? -5.465 12.773 0.519 1 89.31 133 GLU A C 1
ATOM 1068 O O . GLU A 1 133 ? -5.457 13.984 0.273 1 89.31 133 GLU A O 1
ATOM 1073 N N . ALA A 1 134 ? -6.125 12.25 1.479 1 82.94 134 ALA A N 1
ATOM 1074 C CA . ALA A 1 134 ? -6.898 13.078 2.404 1 82.94 134 ALA A CA 1
ATOM 1075 C C . ALA A 1 134 ? -5.988 14.031 3.17 1 82.94 134 ALA A C 1
ATOM 1077 O O . ALA A 1 134 ? -6.32 15.211 3.338 1 82.94 134 ALA A O 1
ATOM 1078 N N . PHE A 1 135 ? -4.926 13.578 3.6 1 81.44 135 PHE A N 1
ATOM 1079 C CA . PHE A 1 135 ? -3.957 14.406 4.309 1 81.44 135 PHE A CA 1
ATOM 1080 C C . PHE A 1 135 ? -3.424 15.508 3.406 1 81.44 135 PHE A C 1
ATOM 1082 O O . PHE A 1 135 ? -3.324 16.672 3.824 1 81.44 135 PHE A O 1
ATOM 1089 N N . GLU A 1 136 ? -3.119 15.109 2.295 1 80.5 136 GLU A N 1
ATOM 1090 C CA . GLU A 1 136 ? -2.59 16.094 1.35 1 80.5 136 GLU A CA 1
ATOM 1091 C C . GLU A 1 136 ? -3.637 17.141 1 1 80.5 136 GLU A C 1
ATOM 1093 O O . GLU A 1 136 ? -3.316 18.328 0.874 1 80.5 136 GLU A O 1
ATOM 1098 N N . ALA A 1 137 ? -4.832 16.688 0.837 1 77.69 137 ALA A N 1
ATOM 1099 C CA . ALA A 1 137 ? -5.926 17.609 0.551 1 77.69 137 ALA A CA 1
ATOM 1100 C C . ALA A 1 137 ? -6.145 18.578 1.714 1 77.69 137 ALA A C 1
ATOM 1102 O O . ALA A 1 137 ? -6.355 19.781 1.505 1 77.69 137 ALA A O 1
ATOM 1103 N N . LYS A 1 138 ? -6.172 18.125 2.924 1 72.88 138 LYS A N 1
ATOM 1104 C CA . LYS A 1 138 ? -6.305 18.953 4.117 1 72.88 138 LYS A CA 1
ATOM 1105 C C . LYS A 1 138 ? -5.195 20 4.188 1 72.88 138 LYS A C 1
ATOM 1107 O O . LYS A 1 138 ? -5.453 21.172 4.508 1 72.88 138 LYS A O 1
ATOM 1112 N N . GLU A 1 139 ? -4.086 19.578 3.898 1 70.06 139 GLU A N 1
ATOM 1113 C CA . GLU A 1 139 ? -2.947 20.484 3.904 1 70.06 139 GLU A CA 1
ATOM 1114 C C . GLU A 1 139 ? -3.105 21.578 2.846 1 70.06 139 GLU A C 1
ATOM 1116 O O . GLU A 1 139 ? -2.748 22.734 3.08 1 70.06 139 GLU A O 1
ATOM 1121 N N . GLU A 1 140 ? -3.664 21.109 1.832 1 70.06 140 GLU A N 1
ATOM 1122 C CA . GLU A 1 140 ? -3.84 22.047 0.727 1 70.06 140 GLU A CA 1
ATOM 1123 C C . GLU A 1 140 ? -4.957 23.047 1.021 1 70.06 140 GLU A C 1
ATOM 1125 O O . GLU A 1 140 ? -4.965 24.141 0.479 1 70.06 140 GLU A O 1
ATOM 1130 N N . GLN A 1 141 ? -5.832 22.641 1.85 1 67.19 141 GLN A N 1
ATOM 1131 C CA . GLN A 1 141 ? -6.996 23.469 2.125 1 67.19 141 GLN A CA 1
ATOM 1132 C C . GLN A 1 141 ? -6.719 24.453 3.26 1 67.19 141 GLN A C 1
ATOM 1134 O O . GLN A 1 141 ? -7.523 25.344 3.521 1 67.19 141 GLN A O 1
ATOM 1139 N N . LYS A 1 142 ? -5.68 24.312 3.861 1 71.44 142 LYS A N 1
ATOM 1140 C CA . LYS A 1 142 ? -5.359 25.266 4.918 1 71.44 142 LYS A CA 1
ATOM 1141 C C . LYS A 1 142 ? -5.309 26.688 4.371 1 71.44 142 LYS A C 1
ATOM 1143 O O . LYS A 1 142 ? -4.699 26.938 3.332 1 71.44 142 LYS A O 1
ATOM 1148 N N . ASN A 1 143 ? -6.102 27.531 4.969 1 71.88 143 ASN A N 1
ATOM 1149 C CA . ASN A 1 143 ? -6.199 28.922 4.57 1 71.88 143 ASN A CA 1
ATOM 1150 C C . ASN A 1 143 ? -5.773 29.859 5.695 1 71.88 143 ASN A C 1
ATOM 1152 O O . ASN A 1 143 ? -5.781 29.484 6.867 1 71.88 143 ASN A O 1
ATOM 1156 N N . LEU A 1 144 ? -5.25 30.984 5.328 1 75 144 LEU A N 1
ATOM 1157 C CA . LEU A 1 144 ? -4.922 32.062 6.266 1 75 144 LEU A CA 1
ATOM 1158 C C . LEU A 1 144 ? -5.852 33.25 6.074 1 75 144 LEU A C 1
ATOM 1160 O O . LEU A 1 144 ? -6.094 33.688 4.945 1 75 144 LEU A O 1
ATOM 1164 N N . LEU A 1 145 ? -6.492 33.594 7.125 1 75 145 LEU A N 1
ATOM 1165 C CA . LEU A 1 145 ? -7.266 34.844 7.129 1 75 145 LEU A CA 1
ATOM 1166 C C . LEU A 1 145 ? -6.359 36.062 7.355 1 75 145 LEU A C 1
ATOM 1168 O O . LEU A 1 145 ? -5.676 36.125 8.383 1 75 145 LEU A O 1
ATOM 1172 N N . ILE A 1 146 ? -6.309 36.906 6.348 1 79.5 146 ILE A N 1
ATOM 1173 C CA . ILE A 1 146 ? -5.484 38.125 6.41 1 79.5 146 ILE A CA 1
ATOM 1174 C C . ILE A 1 146 ? -6.379 39.344 6.492 1 79.5 146 ILE A C 1
ATOM 1176 O O . ILE A 1 146 ? -7.23 39.562 5.625 1 79.5 146 ILE A O 1
ATOM 1180 N N . LYS A 1 147 ? -6.242 40.031 7.504 1 80.38 147 LYS A N 1
ATOM 1181 C CA . LYS A 1 147 ? -7.004 41.25 7.664 1 80.38 147 LYS A CA 1
ATOM 1182 C C . LYS A 1 147 ? -6.227 42.469 7.133 1 80.38 147 LYS A C 1
ATOM 1184 O O . LYS A 1 147 ? -5.07 42.688 7.512 1 80.38 147 LYS A O 1
ATOM 1189 N N . THR A 1 148 ? -6.875 43.188 6.168 1 81.88 148 THR A N 1
ATOM 1190 C CA . THR A 1 148 ? -6.332 44.469 5.715 1 81.88 148 THR A CA 1
ATOM 1191 C C . THR A 1 148 ? -7.094 45.625 6.344 1 81.88 148 THR A C 1
ATOM 1193 O O . THR A 1 148 ? -8.047 45.438 7.098 1 81.88 148 THR A O 1
ATOM 1196 N N . THR A 1 149 ? -6.625 46.844 6.113 1 78.12 149 THR A N 1
ATOM 1197 C CA . THR A 1 149 ? -7.301 48.031 6.629 1 78.12 149 THR A CA 1
ATOM 1198 C C . THR A 1 149 ? -8.711 48.125 6.059 1 78.12 149 THR A C 1
ATOM 1200 O O . THR A 1 149 ? -9.602 48.688 6.699 1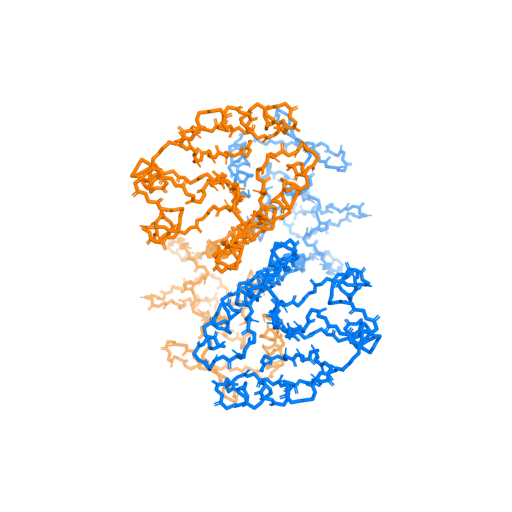 78.12 149 THR A O 1
ATOM 1203 N N . GLN A 1 150 ? -8.945 47.531 4.922 1 75.69 150 GLN A N 1
ATOM 1204 C CA . GLN A 1 150 ? -10.203 47.75 4.219 1 75.69 150 GLN A CA 1
ATOM 1205 C C . GLN A 1 150 ? -11.078 46.5 4.289 1 75.69 150 GLN A C 1
ATOM 1207 O O . GLN A 1 150 ? -12.297 46.594 4.445 1 75.69 150 GLN A O 1
ATOM 1212 N N . GLU A 1 151 ? -10.344 45.375 4.191 1 78.56 151 GLU A N 1
ATOM 1213 C CA . GLU A 1 151 ? -11.125 44.125 4.078 1 78.56 151 GLU A CA 1
ATOM 1214 C C . GLU A 1 151 ? -10.352 42.938 4.605 1 78.56 151 GLU A C 1
ATOM 1216 O O . GLU A 1 151 ? -9.227 43.094 5.094 1 78.56 151 GLU A O 1
ATOM 1221 N N . GLN A 1 152 ? -11.047 41.812 4.676 1 79.19 152 GLN A N 1
ATOM 1222 C CA . GLN A 1 152 ? -10.43 40.531 5.012 1 79.19 152 GLN A CA 1
ATOM 1223 C C . GLN A 1 152 ? -10.266 39.656 3.777 1 79.19 152 GLN A C 1
ATOM 1225 O O . GLN A 1 152 ? -11.141 39.656 2.91 1 79.19 152 GLN A O 1
ATOM 1230 N N . HIS A 1 153 ? -8.984 39.062 3.727 1 77 153 HIS A N 1
ATOM 1231 C CA . HIS A 1 153 ? -8.68 38.125 2.648 1 77 153 HIS A CA 1
ATOM 1232 C C . HIS A 1 153 ? -8.461 36.719 3.186 1 77 153 HIS A C 1
ATOM 1234 O O . HIS A 1 153 ? -7.879 36.531 4.258 1 77 153 HIS A O 1
ATOM 1240 N N . ILE A 1 154 ? -9.031 35.781 2.506 1 78.88 154 ILE A N 1
ATOM 1241 C CA . ILE A 1 154 ? -8.719 34.406 2.793 1 78.88 154 ILE A CA 1
ATOM 1242 C C . ILE A 1 154 ? -7.785 33.844 1.714 1 78.88 154 ILE A C 1
ATOM 1244 O O . ILE A 1 154 ? -8.125 33.844 0.528 1 78.88 154 ILE A O 1
ATOM 1248 N N . LEU A 1 155 ? -6.551 33.438 2.152 1 78.5 155 LEU A N 1
ATOM 1249 C CA . LEU A 1 155 ? -5.574 32.875 1.217 1 78.5 155 LEU A CA 1
ATOM 1250 C C . LEU A 1 155 ? -5.207 31.453 1.593 1 78.5 155 LEU A C 1
ATOM 1252 O O . LEU A 1 155 ? -4.977 31.156 2.768 1 78.5 155 LEU A O 1
ATOM 1256 N N . PRO A 1 156 ? -5.262 30.625 0.578 1 78.31 156 PRO A N 1
ATOM 1257 C CA . PRO A 1 156 ? -4.621 29.328 0.871 1 78.31 156 PRO A CA 1
ATOM 1258 C C . PRO A 1 156 ? -3.156 29.484 1.281 1 78.31 156 PRO A C 1
ATOM 1260 O O . PRO A 1 156 ? -2.418 30.266 0.668 1 78.31 156 PRO A O 1
ATOM 1263 N N . LEU A 1 157 ? -2.773 28.75 2.326 1 81.06 157 LEU A N 1
ATOM 1264 C CA . LEU A 1 157 ? -1.394 28.828 2.793 1 81.06 157 LEU A CA 1
ATOM 1265 C C . LEU A 1 157 ? -0.421 28.5 1.665 1 81.06 157 LEU A C 1
ATOM 1267 O O . LEU A 1 157 ? 0.612 29.156 1.52 1 81.06 157 LEU A O 1
ATOM 1271 N N . ASN A 1 158 ? -0.867 27.625 0.903 1 81 158 ASN A N 1
ATOM 1272 C CA . ASN A 1 158 ? 0.006 27.156 -0.171 1 81 158 ASN A CA 1
ATOM 1273 C C . ASN A 1 158 ? 0.208 28.234 -1.232 1 81 158 ASN A C 1
ATOM 1275 O O . ASN A 1 158 ? 1.149 28.156 -2.023 1 81 158 ASN A O 1
ATOM 1279 N N . ASP A 1 159 ? -0.603 29.172 -1.271 1 83.25 159 ASP A N 1
ATOM 1280 C CA . ASP A 1 159 ? -0.482 30.234 -2.258 1 83.25 159 ASP A CA 1
ATOM 1281 C C . ASP A 1 159 ? 0.477 31.328 -1.774 1 83.25 159 ASP A C 1
ATOM 1283 O O . ASP A 1 159 ? 0.903 32.188 -2.557 1 83.25 159 ASP A O 1
ATOM 1287 N N . ILE A 1 160 ? 0.799 31.297 -0.522 1 87.75 160 ILE A N 1
ATOM 1288 C CA . ILE A 1 160 ? 1.655 32.312 0.066 1 87.75 160 ILE A CA 1
ATOM 1289 C C . ILE A 1 160 ? 3.121 31.922 -0.09 1 87.75 160 ILE A C 1
ATOM 1291 O O . ILE A 1 160 ? 3.549 30.891 0.433 1 87.75 160 ILE A O 1
ATOM 1295 N N . ILE A 1 161 ? 3.881 32.75 -0.792 1 89.31 161 ILE A N 1
ATOM 1296 C CA . ILE A 1 161 ? 5.293 32.469 -1.035 1 89.31 161 ILE A CA 1
ATOM 1297 C C . ILE A 1 161 ? 6.121 32.906 0.176 1 89.31 161 ILE A C 1
ATOM 1299 O O . ILE A 1 161 ? 6.969 32.125 0.648 1 89.31 161 ILE A O 1
ATOM 1303 N N . ARG A 1 162 ? 5.824 34.094 0.59 1 92.12 162 ARG A N 1
ATOM 1304 C CA . ARG A 1 162 ? 6.57 34.656 1.712 1 92.12 162 ARG A CA 1
ATOM 1305 C C . ARG A 1 162 ? 5.809 35.812 2.344 1 92.12 162 ARG A C 1
ATOM 1307 O O . ARG A 1 162 ? 4.875 36.344 1.742 1 92.12 162 ARG A O 1
ATOM 1314 N N . CYS A 1 163 ? 6.223 36.125 3.582 1 93.88 163 CYS A N 1
ATOM 1315 C CA . CYS A 1 163 ? 5.781 37.312 4.305 1 93.88 163 CYS A CA 1
ATOM 1316 C C . CYS A 1 163 ? 6.961 38.219 4.637 1 93.88 163 CYS A C 1
ATOM 1318 O O . CYS A 1 163 ? 8.039 37.719 4.992 1 93.88 163 CYS A O 1
ATOM 1320 N N . GLN A 1 164 ? 6.707 39.5 4.406 1 94.94 164 GLN A N 1
ATOM 1321 C CA . GLN A 1 164 ? 7.762 40.469 4.672 1 94.94 164 GLN A CA 1
ATOM 1322 C C . GLN A 1 164 ? 7.281 41.562 5.625 1 94.94 164 GLN A C 1
ATOM 1324 O O . GLN A 1 164 ? 6.191 42.125 5.445 1 94.94 164 GLN A O 1
ATOM 1329 N N . SER A 1 165 ? 8.141 41.844 6.578 1 96.12 165 SER A N 1
ATOM 1330 C CA . SER A 1 165 ? 7.816 42.906 7.523 1 96.12 165 SER A CA 1
ATOM 1331 C C . SER A 1 165 ? 7.844 44.281 6.852 1 96.12 165 SER A C 1
ATOM 1333 O O . SER A 1 165 ? 8.727 44.562 6.043 1 96.12 165 SER A O 1
ATOM 1335 N N . ASP A 1 166 ? 6.828 45 7.117 1 94.5 166 ASP A N 1
ATOM 1336 C CA . ASP A 1 166 ? 6.766 46.406 6.75 1 94.5 166 ASP A CA 1
ATOM 1337 C C . ASP A 1 166 ? 6.27 47.281 7.914 1 94.5 166 ASP A C 1
ATOM 1339 O O . ASP A 1 166 ? 5.141 47.781 7.891 1 94.5 166 ASP A O 1
ATOM 1343 N N . GLY A 1 167 ? 7.23 47.469 8.883 1 92.75 167 GLY A N 1
ATOM 1344 C CA . GLY A 1 167 ? 6.82 48.125 10.102 1 92.75 167 GLY A CA 1
ATOM 1345 C C . GLY A 1 167 ? 5.809 47.344 10.914 1 92.75 167 GLY A C 1
ATOM 1346 O O . GLY A 1 167 ? 6.062 46.219 11.297 1 92.75 167 GLY A O 1
ATOM 1347 N N . SER A 1 168 ? 4.766 48 11.133 1 92.31 168 SER A N 1
ATOM 1348 C CA . SER A 1 168 ? 3.703 47.375 11.898 1 92.31 168 SER A CA 1
ATOM 1349 C C . SER A 1 168 ? 2.799 46.531 11.008 1 92.31 168 SER A C 1
ATOM 1351 O O . SER A 1 168 ? 1.828 45.938 11.484 1 92.31 168 SER A O 1
ATOM 1353 N N . TYR A 1 169 ? 3.227 46.5 9.781 1 93.94 169 TYR A N 1
ATOM 1354 C CA . TYR A 1 169 ? 2.439 45.719 8.82 1 93.94 169 TYR A CA 1
ATOM 1355 C C . TYR A 1 169 ? 3.229 44.531 8.289 1 93.94 169 TYR A C 1
ATOM 1357 O O . TYR A 1 169 ? 4.43 44.406 8.547 1 93.94 169 TYR A O 1
ATOM 1365 N N . THR A 1 170 ? 2.5 43.688 7.656 1 95.19 170 THR A N 1
ATOM 1366 C CA . THR A 1 170 ? 3.133 42.562 6.973 1 95.19 170 THR A CA 1
ATOM 1367 C C . THR A 1 170 ? 2.65 42.469 5.527 1 95.19 170 THR A C 1
ATOM 1369 O O . THR A 1 170 ? 1.449 42.531 5.262 1 95.19 170 THR A O 1
ATOM 1372 N N . ILE A 1 171 ? 3.604 42.312 4.648 1 95.44 171 ILE A N 1
ATOM 1373 C CA . ILE A 1 171 ? 3.258 42.156 3.244 1 95.44 171 ILE A CA 1
ATOM 1374 C C . ILE A 1 171 ? 3.297 40.656 2.883 1 95.44 171 ILE A C 1
ATOM 1376 O O . ILE A 1 171 ? 4.316 40 3.08 1 95.44 171 ILE A O 1
ATOM 1380 N N . PHE A 1 172 ? 2.197 40.188 2.367 1 93.81 172 PHE A N 1
ATOM 1381 C CA . PHE A 1 172 ? 2.105 38.812 1.87 1 93.81 172 PHE A CA 1
ATOM 1382 C C . PHE A 1 172 ? 2.35 38.781 0.366 1 93.81 172 PHE A C 1
ATOM 1384 O O . PHE A 1 172 ? 1.702 39.5 -0.395 1 93.81 172 PHE A O 1
ATOM 1391 N N . TYR A 1 173 ? 3.279 37.938 -0.03 1 93.56 173 TYR A N 1
ATOM 1392 C CA . TYR A 1 173 ? 3.588 37.75 -1.442 1 93.56 173 TYR A CA 1
ATOM 1393 C C . TYR A 1 173 ? 3.012 36.438 -1.952 1 93.56 173 TYR A C 1
ATOM 1395 O O . TYR A 1 173 ? 3.303 35.375 -1.405 1 93.56 173 TYR A O 1
ATOM 1403 N N . THR A 1 174 ? 2.217 36.531 -2.957 1 91.5 174 THR A N 1
ATOM 1404 C CA . THR A 1 174 ? 1.74 35.375 -3.703 1 91.5 174 THR A CA 1
ATOM 1405 C C . THR A 1 174 ? 2.219 35.406 -5.152 1 91.5 174 THR A C 1
ATOM 1407 O O . THR A 1 174 ? 2.926 36.344 -5.543 1 91.5 174 THR A O 1
ATOM 1410 N N . ALA A 1 175 ? 1.904 34.344 -5.867 1 86.88 175 ALA A N 1
ATOM 1411 C CA . ALA A 1 175 ? 2.334 34.312 -7.266 1 86.88 175 ALA A CA 1
ATOM 1412 C C . ALA A 1 175 ? 1.699 35.469 -8.055 1 86.88 175 ALA A C 1
ATOM 1414 O O . ALA A 1 175 ? 2.332 36.031 -8.945 1 86.88 175 ALA A O 1
ATOM 1415 N N . ASP A 1 176 ? 0.493 35.812 -7.621 1 82 176 ASP A N 1
ATOM 1416 C CA . ASP A 1 176 ? -0.27 36.688 -8.5 1 82 176 ASP A CA 1
ATOM 1417 C C . ASP A 1 176 ? -0.436 38.062 -7.887 1 82 176 ASP A C 1
ATOM 1419 O O . ASP A 1 176 ? -0.689 39.062 -8.602 1 82 176 ASP A O 1
ATOM 1423 N N . LYS A 1 177 ? -0.312 38.188 -6.531 1 87.25 177 LYS A N 1
ATOM 1424 C CA . LYS A 1 177 ? -0.587 39.469 -5.922 1 87.25 177 LYS A CA 1
ATOM 1425 C C . LYS A 1 177 ? 0.146 39.625 -4.59 1 87.25 177 LYS A C 1
ATOM 1427 O O . LYS A 1 177 ? 0.704 38.656 -4.07 1 87.25 177 LYS A O 1
ATOM 1432 N N . LYS A 1 178 ? 0.237 40.906 -4.203 1 92.56 178 LYS A N 1
ATOM 1433 C CA . LYS A 1 178 ? 0.725 41.281 -2.877 1 92.56 178 LYS A CA 1
ATOM 1434 C C . LYS A 1 178 ? -0.406 41.812 -2.004 1 92.56 178 LYS A C 1
ATOM 1436 O O . LYS A 1 178 ? -1.263 42.562 -2.48 1 92.56 178 LYS A O 1
ATOM 1441 N N . ILE A 1 179 ? -0.434 41.375 -0.76 1 92 179 ILE A N 1
ATOM 1442 C CA . ILE A 1 179 ? -1.454 41.844 0.177 1 92 179 ILE A CA 1
ATOM 1443 C C . ILE A 1 179 ? -0.789 42.375 1.446 1 92 179 ILE A C 1
ATOM 1445 O O . ILE A 1 179 ? 0.056 41.688 2.039 1 92 179 ILE A O 1
ATOM 1449 N N . MET A 1 180 ? -1.16 43.594 1.847 1 92.88 180 MET A N 1
ATOM 1450 C CA . MET A 1 180 ? -0.616 44.188 3.068 1 92.88 180 MET A CA 1
ATOM 1451 C C . MET A 1 180 ? -1.567 43.969 4.242 1 92.88 180 MET A C 1
ATOM 1453 O O . MET A 1 180 ? -2.711 44.438 4.207 1 92.88 180 MET A O 1
ATOM 1457 N N . SER A 1 181 ? -1.112 43.312 5.23 1 92.56 181 SER A N 1
ATOM 1458 C CA . SER A 1 181 ? -1.901 43.031 6.426 1 92.56 181 SER A CA 1
ATOM 1459 C C . SER A 1 181 ? -1.686 44.094 7.496 1 92.56 181 SER A C 1
ATOM 1461 O O . SER A 1 181 ? -0.615 44.719 7.566 1 92.56 181 SER A O 1
ATOM 1463 N N . ALA A 1 182 ? -2.676 44.188 8.461 1 89.44 182 ALA A N 1
ATOM 1464 C CA . ALA A 1 182 ? -2.645 45.188 9.531 1 89.44 182 ALA A CA 1
ATOM 1465 C C . ALA A 1 182 ? -1.965 44.625 10.773 1 89.44 182 ALA A C 1
ATOM 1467 O O . ALA A 1 182 ? -2.014 45.25 11.844 1 89.44 182 ALA A O 1
ATOM 1468 N N . ARG A 1 183 ? -1.298 43.5 10.648 1 88.06 183 ARG A N 1
ATOM 1469 C CA . ARG A 1 183 ? -0.59 42.875 11.766 1 88.06 183 ARG A CA 1
ATOM 1470 C C . ARG A 1 183 ? 0.893 42.719 11.453 1 88.06 183 ARG A C 1
ATOM 1472 O O . ARG A 1 183 ? 1.275 42.562 10.289 1 88.06 183 ARG A O 1
ATOM 1479 N N . ASN A 1 184 ? 1.644 42.75 12.531 1 90.31 184 ASN A N 1
ATOM 1480 C CA . ASN A 1 184 ? 3.084 42.656 12.32 1 90.31 184 ASN A CA 1
ATOM 1481 C C . ASN A 1 184 ? 3.518 41.219 12.062 1 90.31 184 ASN A C 1
ATOM 1483 O O . ASN A 1 184 ? 2.736 40.281 12.258 1 90.31 184 ASN A O 1
ATOM 1487 N N . LEU A 1 185 ? 4.777 41.062 11.602 1 91.5 185 LEU A N 1
ATOM 1488 C CA . LEU A 1 185 ? 5.309 39.781 11.164 1 91.5 185 LEU A CA 1
ATOM 1489 C C . LEU A 1 185 ? 5.352 38.812 12.328 1 91.5 185 LEU A C 1
ATOM 1491 O O . LEU A 1 185 ? 5.145 37.594 12.141 1 91.5 185 LEU A O 1
ATOM 1495 N N . LYS A 1 186 ? 5.586 39.281 13.516 1 83.81 186 LYS A N 1
ATOM 1496 C CA . LYS A 1 186 ? 5.641 38.406 14.688 1 83.81 186 LYS A CA 1
ATOM 1497 C C . LYS A 1 186 ? 4.309 37.719 14.914 1 83.81 186 LYS A C 1
ATOM 1499 O O . LYS A 1 186 ? 4.273 36.531 15.281 1 83.81 186 LYS A O 1
ATOM 1504 N N . TYR A 1 187 ? 3.301 38.406 14.703 1 78.62 187 TYR A N 1
ATOM 1505 C CA . TYR A 1 187 ? 1.967 37.844 14.805 1 78.62 187 TYR A CA 1
ATOM 1506 C C . TYR A 1 187 ? 1.826 36.625 13.898 1 78.62 187 TYR A C 1
ATOM 1508 O O . TYR A 1 187 ? 1.387 35.562 14.344 1 78.62 187 TYR A O 1
ATOM 1516 N N . TYR A 1 188 ? 2.219 36.75 12.719 1 84.94 188 TYR A N 1
ATOM 1517 C CA . TYR A 1 188 ? 2.049 35.688 11.742 1 84.94 188 TYR A CA 1
ATOM 1518 C C . TYR A 1 188 ? 3.051 34.562 11.977 1 84.94 188 TYR A C 1
ATOM 1520 O O . TYR A 1 188 ? 2.758 33.406 11.711 1 84.94 188 TYR A O 1
ATOM 1528 N N . GLU A 1 189 ? 4.168 34.938 12.414 1 81.25 189 GLU A N 1
ATOM 1529 C CA . GLU A 1 189 ? 5.113 33.906 12.812 1 81.25 189 GLU A CA 1
ATOM 1530 C C . GLU A 1 189 ? 4.492 32.969 13.836 1 81.25 189 GLU A C 1
ATOM 1532 O O . GLU A 1 189 ? 4.66 31.75 13.734 1 81.25 189 GLU A O 1
ATOM 1537 N N . ASN A 1 190 ? 3.752 33.469 14.672 1 70.56 190 ASN A N 1
ATOM 1538 C CA . ASN A 1 190 ? 3.123 32.688 15.727 1 70.56 190 ASN A CA 1
ATOM 1539 C C . ASN A 1 190 ? 2.025 31.781 15.164 1 70.56 190 ASN A C 1
ATOM 1541 O O . ASN A 1 190 ? 1.864 30.656 15.617 1 70.56 190 ASN A O 1
ATOM 1545 N N . ILE A 1 191 ? 1.399 32.344 14.219 1 70.19 191 ILE A N 1
ATOM 1546 C CA . ILE A 1 191 ? 0.267 31.594 13.664 1 70.19 191 ILE A CA 1
ATOM 1547 C C . ILE A 1 191 ? 0.769 30.531 12.695 1 70.19 191 ILE A C 1
ATOM 1549 O O . ILE A 1 191 ? 0.193 29.438 12.602 1 70.19 191 ILE A O 1
ATOM 1553 N N . LEU A 1 192 ? 1.84 30.797 12.023 1 74.5 192 LEU A N 1
ATOM 1554 C CA . LEU A 1 192 ? 2.273 29.953 10.922 1 74.5 192 LEU A CA 1
ATOM 1555 C C . LEU A 1 192 ? 3.445 29.062 11.336 1 74.5 192 LEU A C 1
ATOM 1557 O O . LEU A 1 192 ? 3.994 28.328 10.523 1 74.5 192 LEU A O 1
ATOM 1561 N N . SER A 1 193 ? 3.816 29.234 12.523 1 59.69 193 SER A N 1
ATOM 1562 C CA . SER A 1 193 ? 5.023 28.562 12.992 1 59.69 193 SER A CA 1
ATOM 1563 C C . SER A 1 193 ? 4.938 27.062 12.797 1 59.69 193 SER A C 1
ATOM 1565 O O . SER A 1 193 ? 5.945 26.406 12.516 1 59.69 193 SER A O 1
ATOM 1567 N N . ASP A 1 194 ? 3.828 26.547 13.008 1 58.31 194 ASP A N 1
ATOM 1568 C CA . ASP A 1 194 ? 3.75 25.078 12.938 1 58.31 194 ASP A CA 1
ATOM 1569 C C . ASP A 1 194 ? 3.277 24.625 11.555 1 58.31 194 ASP A C 1
ATOM 1571 O O . ASP A 1 194 ? 2.943 23.453 11.367 1 58.31 194 ASP A O 1
ATOM 1575 N N . GLN A 1 195 ? 3.428 25.562 10.75 1 65.75 195 GLN A N 1
ATOM 1576 C CA . GLN A 1 195 ? 2.982 25.266 9.398 1 65.75 195 GLN A CA 1
ATOM 1577 C C . GLN A 1 195 ? 4.16 25.234 8.43 1 65.75 195 GLN A C 1
ATOM 1579 O O . GLN A 1 195 ? 5.293 24.953 8.828 1 65.75 195 GLN A O 1
ATOM 1584 N N . ILE A 1 196 ? 3.871 25.391 7.219 1 72.38 196 ILE A N 1
ATOM 1585 C CA . ILE A 1 196 ? 4.844 25.266 6.137 1 72.38 196 ILE A CA 1
ATOM 1586 C C . ILE A 1 196 ? 5.668 26.547 6.035 1 72.38 196 ILE A C 1
ATOM 1588 O O . ILE A 1 196 ? 6.395 26.75 5.059 1 72.38 196 ILE A O 1
ATOM 1592 N N . PHE A 1 197 ? 5.625 27.359 7.141 1 81.44 197 PHE A N 1
ATOM 1593 C CA . PHE A 1 197 ? 6.363 28.609 7.094 1 81.44 197 PHE A CA 1
ATOM 1594 C C . PHE A 1 197 ? 7.477 28.625 8.133 1 81.44 197 PHE A C 1
ATOM 1596 O O . PHE A 1 197 ? 7.312 28.094 9.234 1 81.44 197 PHE A O 1
ATOM 1603 N N . VAL A 1 198 ? 8.617 29.281 7.812 1 81.81 198 VAL A N 1
ATOM 1604 C CA . VAL A 1 198 ? 9.75 29.422 8.719 1 81.81 198 VAL A CA 1
ATOM 1605 C C . VAL A 1 198 ? 10.242 30.859 8.734 1 81.81 198 VAL A C 1
ATOM 1607 O O . VAL A 1 198 ? 10.375 31.484 7.676 1 81.81 198 VAL A O 1
ATOM 1610 N N . ARG A 1 199 ? 10.453 31.281 9.93 1 85.94 199 ARG A N 1
ATOM 1611 C CA . ARG A 1 199 ? 11.07 32.594 10.07 1 85.94 199 ARG A CA 1
ATOM 1612 C C . ARG A 1 199 ? 12.562 32.531 9.766 1 85.94 199 ARG A C 1
ATOM 1614 O O . ARG A 1 199 ? 13.336 32 10.57 1 85.94 199 ARG A O 1
ATOM 1621 N N . VAL A 1 200 ? 12.961 33.156 8.688 1 86.62 200 VAL A N 1
ATOM 1622 C CA . VAL A 1 200 ? 14.352 33 8.266 1 86.62 200 VAL A CA 1
ATOM 1623 C C . VAL A 1 200 ? 15.133 34.281 8.531 1 86.62 200 VAL A C 1
ATOM 1625 O O . VAL A 1 200 ? 16.359 34.312 8.398 1 86.62 200 VAL A O 1
ATOM 1628 N N . HIS A 1 201 ? 14.477 35.312 8.805 1 89.31 201 HIS A N 1
ATOM 1629 C CA . HIS A 1 201 ? 15 36.656 9.039 1 89.31 201 HIS A CA 1
ATOM 1630 C C . HIS A 1 201 ? 14.031 37.5 9.875 1 89.31 201 HIS A C 1
ATOM 1632 O O . HIS A 1 201 ? 12.844 37.156 9.969 1 89.31 201 HIS A O 1
ATOM 1638 N N . GLN A 1 202 ? 14.578 38.531 10.516 1 89.56 202 GLN A N 1
ATOM 1639 C CA . GLN A 1 202 ? 13.719 39.438 11.297 1 89.56 202 GLN A CA 1
ATOM 1640 C C . GLN A 1 202 ? 12.594 40 10.445 1 89.56 202 GLN A C 1
ATOM 1642 O O . GLN A 1 202 ? 11.5 40.281 10.945 1 89.56 202 GLN A O 1
ATOM 1647 N N . SER A 1 203 ? 12.805 40 9.148 1 94 203 SER A N 1
ATOM 1648 C CA . SER A 1 203 ? 11.836 40.656 8.289 1 94 203 SER A CA 1
ATOM 1649 C C . SER A 1 203 ? 11.172 39.688 7.332 1 94 203 SER A C 1
ATOM 1651 O O . SER A 1 203 ? 10.336 40.094 6.516 1 94 203 SER A O 1
ATOM 1653 N N . HIS A 1 204 ? 11.539 38.375 7.449 1 92.38 204 HIS A N 1
ATOM 1654 C CA . HIS A 1 204 ? 11.016 37.469 6.434 1 92.38 204 HIS A CA 1
ATOM 1655 C C . HIS A 1 204 ? 10.555 36.156 7.055 1 92.38 204 HIS A C 1
ATOM 1657 O O . HIS A 1 204 ? 11.25 35.562 7.887 1 92.38 204 HIS A O 1
ATOM 1663 N N . LEU A 1 205 ? 9.367 35.812 6.695 1 91.5 205 LEU A N 1
ATOM 1664 C CA . LEU A 1 205 ? 8.789 34.5 6.863 1 91.5 205 LEU A CA 1
ATOM 1665 C C . LEU A 1 205 ? 8.57 33.812 5.512 1 91.5 205 LEU A C 1
ATOM 1667 O O . LEU A 1 205 ? 7.969 34.406 4.613 1 91.5 205 LEU A O 1
ATOM 1671 N N . VAL A 1 206 ? 9.086 32.531 5.375 1 87.88 206 VAL A N 1
ATOM 1672 C CA . VAL A 1 206 ? 9.086 31.953 4.035 1 87.88 206 VAL A CA 1
ATOM 1673 C C . VAL A 1 206 ? 8.375 30.609 4.062 1 87.88 206 VAL A C 1
ATOM 1675 O O . VAL A 1 206 ? 8.555 29.828 4.996 1 87.88 206 VAL A O 1
ATOM 1678 N N . ASN A 1 207 ? 7.527 30.406 3.043 1 84.5 207 ASN A N 1
ATOM 1679 C CA . ASN A 1 207 ? 6.996 29.078 2.754 1 84.5 207 ASN A CA 1
ATOM 1680 C C . ASN A 1 207 ? 8.086 28.141 2.244 1 84.5 207 ASN A C 1
ATOM 1682 O O . ASN A 1 207 ? 8.695 28.391 1.204 1 84.5 207 ASN A O 1
ATOM 1686 N N . ILE A 1 208 ? 8.227 27.125 2.887 1 79.69 208 ILE A N 1
ATOM 1687 C CA . ILE A 1 208 ? 9.375 26.266 2.607 1 79.69 208 ILE A CA 1
ATOM 1688 C C . ILE A 1 208 ? 9.203 25.625 1.233 1 79.69 208 ILE A C 1
ATOM 1690 O O . ILE A 1 208 ? 10.195 25.281 0.575 1 79.69 208 ILE A O 1
ATOM 1694 N N . ASN A 1 209 ? 8.039 25.469 0.848 1 76.69 209 ASN A N 1
ATOM 1695 C CA . ASN A 1 209 ? 7.781 24.844 -0.445 1 76.69 209 ASN A CA 1
ATOM 1696 C C . ASN A 1 209 ? 8.258 25.719 -1.599 1 76.69 209 ASN A C 1
ATOM 1698 O O . ASN A 1 209 ? 8.383 25.25 -2.73 1 76.69 209 ASN A O 1
ATOM 1702 N N . TYR A 1 210 ? 8.602 26.906 -1.358 1 82.06 210 TYR A N 1
ATOM 1703 C CA . TYR A 1 210 ? 8.977 27.828 -2.418 1 82.06 210 TYR A CA 1
ATOM 1704 C C . TYR A 1 210 ? 10.469 28.156 -2.355 1 82.06 210 TYR A C 1
ATOM 1706 O O . TYR A 1 210 ? 10.953 29 -3.098 1 82.06 210 TYR A O 1
ATOM 1714 N N . ILE A 1 211 ? 11.117 27.453 -1.46 1 80.69 211 ILE A N 1
ATOM 1715 C CA . ILE A 1 211 ? 12.562 27.641 -1.393 1 80.69 211 ILE A CA 1
ATOM 1716 C C . ILE A 1 211 ? 13.234 26.891 -2.539 1 80.69 211 ILE A C 1
ATOM 1718 O O . ILE A 1 211 ? 13 25.688 -2.719 1 80.69 211 ILE A O 1
ATOM 1722 N N . GLU A 1 212 ? 13.914 27.469 -3.305 1 78.88 212 GLU A N 1
ATOM 1723 C CA . GLU A 1 212 ? 14.648 26.844 -4.402 1 78.88 212 GLU A CA 1
ATOM 1724 C C . GLU A 1 212 ? 16.047 26.406 -3.961 1 78.88 212 GLU A C 1
ATOM 1726 O O . GLU A 1 212 ? 16.453 25.281 -4.203 1 78.88 212 GLU A O 1
ATOM 1731 N N . SER A 1 213 ? 16.75 27.422 -3.344 1 79.31 213 SER A N 1
ATOM 1732 C CA . SER A 1 213 ? 18.109 27.141 -2.873 1 79.31 213 SER A CA 1
ATOM 1733 C C . SER A 1 213 ? 18.531 28.125 -1.783 1 79.31 213 SER A C 1
ATOM 1735 O O . SER A 1 213 ? 17.922 29.188 -1.62 1 79.31 213 SER A O 1
ATOM 1737 N N . ILE A 1 214 ? 19.5 27.672 -0.998 1 81.56 214 ILE A N 1
ATOM 1738 C CA . ILE A 1 214 ? 20.078 28.516 0.042 1 81.56 214 ILE A CA 1
ATOM 1739 C C . ILE A 1 214 ? 21.562 28.75 -0.259 1 81.56 214 ILE A C 1
ATOM 1741 O O . ILE A 1 214 ? 22.328 27.797 -0.394 1 81.56 214 ILE A O 1
ATOM 1745 N N . ILE A 1 215 ? 21.906 29.922 -0.498 1 76 215 ILE A N 1
ATOM 1746 C CA . ILE A 1 215 ? 23.281 30.312 -0.816 1 76 215 ILE A CA 1
ATOM 1747 C C . ILE A 1 215 ? 23.781 31.312 0.216 1 76 215 ILE A C 1
ATOM 1749 O O . ILE A 1 215 ? 23.344 32.469 0.241 1 76 215 ILE A O 1
ATOM 1753 N N . LEU A 1 216 ? 24.703 30.875 1.036 1 78.12 216 LEU A N 1
ATOM 1754 C CA . LEU A 1 216 ? 25.297 31.719 2.066 1 78.12 216 LEU A CA 1
ATOM 1755 C C . LEU A 1 216 ? 24.219 32.312 2.967 1 78.12 216 LEU A C 1
ATOM 1757 O O . LEU A 1 216 ? 23.5 31.594 3.66 1 78.12 216 LEU A O 1
ATOM 1761 N N . SER A 1 217 ? 24.156 33.594 2.91 1 85.31 217 SER A N 1
ATOM 1762 C CA . SER A 1 217 ? 23.219 34.281 3.807 1 85.31 217 SER A CA 1
ATOM 1763 C C . SER A 1 217 ? 21.953 34.688 3.072 1 85.31 217 SER A C 1
ATOM 1765 O O . SER A 1 217 ? 21.266 35.625 3.488 1 85.31 217 SER A O 1
ATOM 1767 N N . ASN A 1 218 ? 21.75 33.938 1.931 1 86.31 218 ASN A N 1
ATOM 1768 C CA . ASN A 1 218 ? 20.562 34.281 1.156 1 86.31 218 ASN A CA 1
ATOM 1769 C C . ASN A 1 218 ? 19.766 33.031 0.792 1 86.31 218 ASN A C 1
ATOM 1771 O O . ASN A 1 218 ? 20.328 31.938 0.698 1 86.31 218 ASN A O 1
ATOM 1775 N N . ILE A 1 219 ? 18.469 33.281 0.625 1 85.5 219 ILE A N 1
ATOM 1776 C CA . ILE A 1 219 ? 17.562 32.25 0.134 1 85.5 219 ILE A CA 1
ATOM 1777 C C . ILE A 1 219 ? 17.016 32.656 -1.234 1 85.5 219 ILE A C 1
ATOM 1779 O O . ILE A 1 219 ? 16.5 33.75 -1.404 1 85.5 219 ILE A O 1
ATOM 1783 N N . LEU A 1 220 ? 17.25 31.781 -2.117 1 84.31 220 LEU A N 1
ATOM 1784 C CA . LEU A 1 220 ? 16.641 31.953 -3.434 1 84.31 220 LEU A CA 1
ATOM 1785 C C . LEU A 1 220 ? 15.297 31.25 -3.502 1 84.31 220 LEU A C 1
ATOM 1787 O O . LEU A 1 220 ? 15.203 30.047 -3.225 1 84.31 220 LEU A O 1
ATOM 1791 N N . LEU A 1 221 ? 14.273 32.062 -3.889 1 85.12 221 LEU A N 1
ATOM 1792 C CA . LEU A 1 221 ? 12.922 31.5 -3.957 1 85.12 221 LEU A CA 1
ATOM 1793 C C . LEU A 1 221 ? 12.57 31.094 -5.387 1 85.12 221 LEU A C 1
ATOM 1795 O O . LEU A 1 221 ? 13.242 31.5 -6.336 1 85.12 221 LEU A O 1
ATOM 1799 N N . LYS A 1 222 ? 11.633 30.219 -5.551 1 83.19 222 LYS A N 1
ATOM 1800 C CA . LYS A 1 222 ? 11.242 29.672 -6.844 1 83.19 222 LYS A CA 1
ATOM 1801 C C . LYS A 1 222 ? 10.727 30.766 -7.777 1 83.19 222 LYS A C 1
ATOM 1803 O O . LYS A 1 222 ? 10.758 30.609 -9 1 83.19 222 LYS A O 1
ATOM 1808 N N . ASP A 1 223 ? 10.25 31.875 -7.164 1 79.62 223 ASP A N 1
ATOM 1809 C CA . ASP A 1 223 ? 9.766 32.969 -8 1 79.62 223 ASP A CA 1
ATOM 1810 C C . ASP A 1 223 ? 10.906 33.875 -8.43 1 79.62 223 ASP A C 1
ATOM 1812 O O . ASP A 1 223 ? 10.68 34.938 -9.055 1 79.62 223 ASP A O 1
ATOM 1816 N N . GLY A 1 224 ? 12.078 33.562 -8 1 85.5 224 GLY A N 1
ATOM 1817 C CA . GLY A 1 224 ? 13.258 34.281 -8.438 1 85.5 224 GLY A CA 1
ATOM 1818 C C . GLY A 1 224 ? 13.719 35.312 -7.426 1 85.5 224 GLY A C 1
ATOM 1819 O O . GLY A 1 224 ? 14.797 35.906 -7.57 1 85.5 224 GLY A O 1
ATOM 1820 N N . GLU A 1 225 ? 12.969 35.594 -6.48 1 87.75 225 GLU A N 1
ATOM 1821 C CA . GLU A 1 225 ? 13.328 36.594 -5.469 1 87.75 225 GLU A CA 1
ATOM 1822 C C . GLU A 1 225 ? 14.406 36.062 -4.531 1 87.75 225 GLU A C 1
ATOM 1824 O O . GLU A 1 225 ? 14.438 34.875 -4.227 1 87.75 225 GLU A O 1
ATOM 1829 N N . LYS A 1 226 ? 15.305 36.938 -4.18 1 89.44 226 LYS A N 1
ATOM 1830 C CA . LYS A 1 226 ? 16.344 36.625 -3.195 1 89.44 226 LYS A CA 1
ATOM 1831 C C . LYS A 1 226 ? 16.078 37.344 -1.881 1 89.44 226 LYS A C 1
ATOM 1833 O O . LYS A 1 226 ? 15.883 38.562 -1.867 1 89.44 226 LYS A O 1
ATOM 1838 N N . ILE A 1 227 ? 15.945 36.562 -0.777 1 89.56 227 ILE A N 1
ATOM 1839 C CA . ILE A 1 227 ? 15.703 37.188 0.517 1 89.56 227 ILE A CA 1
ATOM 1840 C C . ILE A 1 227 ? 16.828 36.844 1.48 1 89.56 227 ILE A C 1
ATOM 1842 O O . ILE A 1 227 ? 17.516 35.844 1.305 1 89.56 227 ILE A O 1
ATOM 1846 N N . PRO A 1 228 ? 17 37.719 2.51 1 89.31 228 PRO A N 1
ATOM 1847 C CA . PRO A 1 228 ? 18.078 37.469 3.465 1 89.31 228 PRO A CA 1
ATOM 1848 C C . PRO A 1 228 ? 17.75 36.344 4.441 1 89.31 228 PRO A C 1
ATOM 1850 O O . PRO A 1 228 ? 16.578 36.125 4.754 1 89.31 228 PRO A O 1
ATOM 1853 N N . LEU A 1 229 ? 18.828 35.656 4.812 1 88.88 229 LEU A N 1
ATOM 1854 C CA . LEU A 1 229 ? 18.781 34.656 5.855 1 88.88 229 LEU A CA 1
ATOM 1855 C C . LEU A 1 229 ? 19.656 35.031 7.035 1 88.88 229 LEU A C 1
ATOM 1857 O O . LEU A 1 229 ? 20.875 35.188 6.887 1 88.88 229 LEU A O 1
ATOM 1861 N N . ALA A 1 230 ? 19.031 35.188 8.164 1 86.94 230 ALA A N 1
ATOM 1862 C CA . ALA A 1 230 ? 19.766 35.594 9.359 1 86.94 230 ALA A CA 1
ATOM 1863 C C . ALA A 1 230 ? 20.688 34.469 9.836 1 86.94 230 ALA A C 1
ATOM 1865 O O . ALA A 1 230 ? 20.297 33.281 9.805 1 86.94 230 ALA A O 1
ATOM 1866 N N . SER A 1 231 ? 21.828 34.781 10.266 1 83.81 231 SER A N 1
ATOM 1867 C CA . SER A 1 231 ? 22.828 33.812 10.695 1 83.81 231 SER A CA 1
ATOM 1868 C C . SER A 1 231 ? 22.297 32.938 11.828 1 83.81 231 SER A C 1
ATOM 1870 O O . SER A 1 231 ? 22.562 31.75 11.859 1 83.81 231 SER A O 1
ATOM 1872 N N . ARG A 1 232 ? 21.609 33.531 12.719 1 77.31 232 ARG A N 1
ATOM 1873 C CA . ARG A 1 232 ? 21.109 32.812 13.891 1 77.31 232 ARG A CA 1
ATOM 1874 C C . ARG A 1 232 ? 19.984 31.844 13.5 1 77.31 232 ARG A C 1
ATOM 1876 O O . ARG A 1 232 ? 19.625 30.969 14.289 1 77.31 232 ARG A O 1
ATOM 1883 N N . LYS A 1 233 ? 19.469 32.062 12.32 1 79.31 233 LYS A N 1
ATOM 1884 C CA . LYS A 1 233 ? 18.312 31.25 11.922 1 79.31 233 LYS A CA 1
ATOM 1885 C C . LYS A 1 233 ? 18.75 30.094 11.016 1 79.31 233 LYS A C 1
ATOM 1887 O O . LYS A 1 233 ? 17.938 29.234 10.672 1 79.31 233 LYS A O 1
ATOM 1892 N N . LYS A 1 234 ? 19.984 30.047 10.664 1 74.94 234 LYS A N 1
ATOM 1893 C CA . LYS A 1 234 ? 20.484 29.062 9.727 1 74.94 234 LYS A CA 1
ATOM 1894 C C . LYS A 1 234 ? 20.297 27.641 10.266 1 74.94 234 LYS A C 1
ATOM 1896 O O . LYS A 1 234 ? 19.828 26.75 9.547 1 74.94 234 LYS A O 1
ATOM 1901 N N . SER A 1 235 ? 20.719 27.547 11.445 1 71.25 235 SER A N 1
ATOM 1902 C CA . SER A 1 235 ? 20.625 26.219 12.039 1 71.25 235 SER A CA 1
ATOM 1903 C C . SER A 1 235 ? 19.188 25.75 12.141 1 71.25 235 SER A C 1
ATOM 1905 O O . SER A 1 235 ? 18.875 24.594 11.852 1 71.25 235 SER A O 1
ATOM 1907 N N . TYR A 1 236 ? 18.391 26.625 12.484 1 70.69 236 TYR A N 1
ATOM 1908 C CA . TYR A 1 236 ? 16.969 26.328 12.641 1 70.69 236 TYR A CA 1
ATOM 1909 C C . TYR A 1 236 ? 16.359 25.938 11.305 1 70.69 236 TYR A C 1
ATOM 1911 O O . TYR A 1 236 ? 15.594 24.969 11.219 1 70.69 236 TYR A O 1
ATOM 1919 N N . LEU A 1 237 ? 16.641 26.688 10.336 1 76.25 237 LEU A N 1
ATOM 1920 C CA . LEU A 1 237 ? 16.109 26.406 9.016 1 76.25 237 LEU A CA 1
ATOM 1921 C C . LEU A 1 237 ? 16.531 25.016 8.539 1 76.25 237 LEU A C 1
ATOM 1923 O O . LEU A 1 237 ? 15.719 24.266 8.008 1 76.25 237 LEU A O 1
ATOM 1927 N N . LYS A 1 238 ? 17.672 24.672 8.734 1 67.19 238 LYS A N 1
ATOM 1928 C CA . LYS A 1 238 ? 18.203 23.359 8.336 1 67.19 238 LYS A CA 1
ATOM 1929 C C . LYS A 1 238 ? 17.453 22.234 9.047 1 67.19 238 LYS A C 1
ATOM 1931 O O . LYS A 1 238 ? 17.109 21.234 8.422 1 67.19 238 LYS A O 1
ATOM 1936 N N . GLN A 1 239 ? 17.375 22.469 10.305 1 63.34 239 GLN A N 1
ATOM 1937 C CA . GLN A 1 239 ? 16.672 21.484 11.102 1 63.34 239 GLN A CA 1
ATOM 1938 C C . GLN A 1 239 ? 15.227 21.312 10.625 1 63.34 239 GLN A C 1
ATOM 1940 O O . GLN A 1 239 ? 14.719 20.188 10.547 1 63.34 239 GLN A O 1
ATOM 1945 N N . PHE A 1 240 ? 14.648 22.438 10.406 1 62.62 240 PHE A N 1
ATOM 1946 C CA . PHE A 1 240 ? 13.258 22.438 9.953 1 62.62 240 PHE A CA 1
ATOM 1947 C C . PHE A 1 240 ? 13.117 21.672 8.648 1 62.62 240 PHE A C 1
ATOM 1949 O O . PHE A 1 240 ? 12.18 20.891 8.484 1 62.62 240 PHE A O 1
ATOM 1956 N N . LEU A 1 241 ? 14 21.906 7.758 1 63.59 241 LEU A N 1
ATOM 1957 C CA . LEU A 1 241 ? 13.953 21.266 6.445 1 63.59 241 LEU A CA 1
ATOM 1958 C C . LEU A 1 241 ? 14.266 19.781 6.551 1 63.59 241 LEU A C 1
ATOM 1960 O O . LEU A 1 241 ? 13.742 18.984 5.777 1 63.59 241 LEU A O 1
ATOM 1964 N N . ALA A 1 242 ? 15.055 19.531 7.527 1 55.75 242 ALA A N 1
ATOM 1965 C CA . ALA A 1 242 ? 15.445 18.141 7.715 1 55.75 242 ALA A CA 1
ATOM 1966 C C . ALA A 1 242 ? 14.281 17.312 8.242 1 55.75 242 ALA A C 1
ATOM 1968 O O . ALA A 1 242 ? 14.227 16.094 8.016 1 55.75 242 ALA A O 1
ATOM 1969 N N . ASN A 1 243 ? 13.484 17.953 8.938 1 50.78 243 ASN A N 1
ATOM 1970 C CA . ASN A 1 243 ? 12.375 17.266 9.602 1 50.78 243 ASN A CA 1
ATOM 1971 C C . ASN A 1 243 ? 11.141 17.188 8.703 1 50.78 243 ASN A C 1
ATOM 1973 O O . ASN A 1 243 ? 10.109 16.672 9.109 1 50.78 243 ASN A O 1
ATOM 1977 N N . LEU A 1 244 ? 11.297 17.734 7.715 1 51.69 244 LEU A N 1
ATOM 1978 C CA . LEU A 1 244 ? 10.195 17.609 6.758 1 51.69 244 LEU A CA 1
ATOM 1979 C C . LEU A 1 244 ? 10.352 16.344 5.918 1 51.69 244 LEU A C 1
ATOM 1981 O O . LEU A 1 244 ? 11.477 15.953 5.578 1 51.69 244 LEU A O 1
ATOM 1985 N N . MET B 1 1 ? 20.484 -0.74 -5.441 1 91.19 1 MET B N 1
ATOM 1986 C CA . MET B 1 1 ? 20.453 -1.938 -6.273 1 91.19 1 MET B CA 1
ATOM 1987 C C . MET B 1 1 ? 19.531 -2.996 -5.688 1 91.19 1 MET B C 1
ATOM 1989 O O . MET B 1 1 ? 19.359 -3.064 -4.469 1 91.19 1 MET B O 1
ATOM 1993 N N . ILE B 1 2 ? 18.984 -3.867 -6.578 1 96.31 2 ILE B N 1
ATOM 1994 C CA . ILE B 1 2 ? 18.125 -4.973 -6.164 1 96.31 2 ILE B CA 1
ATOM 1995 C C . ILE B 1 2 ? 18.984 -6.145 -5.695 1 96.31 2 ILE B C 1
ATOM 1997 O O . ILE B 1 2 ? 19.859 -6.613 -6.43 1 96.31 2 ILE B O 1
ATOM 2001 N N . GLN B 1 3 ? 18.797 -6.551 -4.527 1 97.88 3 GLN B N 1
ATOM 2002 C CA . GLN B 1 3 ? 19.594 -7.625 -3.949 1 97.88 3 GLN B CA 1
ATOM 2003 C C . GLN B 1 3 ? 18.969 -8.992 -4.234 1 97.88 3 GLN B C 1
ATOM 2005 O O . GLN B 1 3 ? 17.812 -9.234 -3.879 1 97.88 3 GLN B O 1
ATOM 2010 N N . VAL B 1 4 ? 19.781 -9.875 -4.793 1 98.31 4 VAL B N 1
ATOM 2011 C CA . VAL B 1 4 ? 19.281 -11.164 -5.242 1 98.31 4 VAL B CA 1
ATOM 2012 C C . VAL B 1 4 ? 20.109 -12.289 -4.621 1 98.31 4 VAL B C 1
ATOM 2014 O O . VAL B 1 4 ? 21.328 -12.148 -4.457 1 98.31 4 VAL B O 1
ATOM 2017 N N . VAL B 1 5 ? 19.422 -13.375 -4.273 1 98.5 5 VAL B N 1
ATOM 2018 C CA . VAL B 1 5 ? 20.062 -14.602 -3.807 1 98.5 5 VAL B CA 1
ATOM 2019 C C . VAL B 1 5 ? 19.734 -15.75 -4.75 1 98.5 5 VAL B C 1
ATOM 2021 O O . VAL B 1 5 ? 18.594 -15.867 -5.227 1 98.5 5 VAL B O 1
ATOM 2024 N N . ILE B 1 6 ? 20.766 -16.547 -5.012 1 98.44 6 ILE B N 1
ATOM 2025 C CA . ILE B 1 6 ? 20.562 -17.75 -5.82 1 98.44 6 ILE B CA 1
ATOM 2026 C C . ILE B 1 6 ? 20.734 -18.984 -4.949 1 98.44 6 ILE B C 1
ATOM 2028 O O . ILE B 1 6 ? 21.781 -19.188 -4.328 1 98.44 6 ILE B O 1
ATOM 2032 N N . ILE B 1 7 ? 19.688 -19.797 -4.863 1 97.88 7 ILE B N 1
ATOM 2033 C CA . ILE B 1 7 ? 19.75 -21.078 -4.164 1 97.88 7 ILE B CA 1
ATOM 2034 C C . ILE B 1 7 ? 19.719 -22.219 -5.172 1 97.88 7 ILE B C 1
ATOM 2036 O O . ILE B 1 7 ? 18.672 -22.516 -5.75 1 97.88 7 ILE B O 1
ATOM 2040 N N . GLU B 1 8 ? 20.828 -22.828 -5.395 1 96.81 8 GLU B N 1
ATOM 2041 C CA . GLU B 1 8 ? 21.078 -23.812 -6.438 1 96.81 8 GLU B CA 1
ATOM 2042 C C . GLU B 1 8 ? 22.281 -24.688 -6.094 1 96.81 8 GLU B C 1
ATOM 2044 O O . GLU B 1 8 ? 23.375 -24.172 -5.852 1 96.81 8 GLU B O 1
ATOM 2049 N N . ASP B 1 9 ? 22.016 -26.016 -6.047 1 95.25 9 ASP B N 1
ATOM 2050 C CA . ASP B 1 9 ? 23.109 -26.875 -5.605 1 95.25 9 ASP B CA 1
ATOM 2051 C C . ASP B 1 9 ? 23.938 -27.359 -6.793 1 95.25 9 ASP B C 1
ATOM 2053 O O . ASP B 1 9 ? 25.047 -27.859 -6.617 1 95.25 9 ASP B O 1
ATOM 2057 N N . GLU B 1 10 ? 23.406 -27.312 -8.008 1 94.5 10 GLU B N 1
ATOM 2058 C CA . GLU B 1 10 ? 24.156 -27.688 -9.195 1 94.5 10 GLU B CA 1
ATOM 2059 C C . GLU B 1 10 ? 25.031 -26.531 -9.68 1 94.5 10 GLU B C 1
ATOM 2061 O O . GLU B 1 10 ? 24.516 -25.5 -10.141 1 94.5 10 GLU B O 1
ATOM 2066 N N . PHE B 1 11 ? 26.219 -26.75 -9.664 1 95.12 11 PHE B N 1
ATOM 2067 C CA . PHE B 1 11 ? 27.203 -25.703 -9.906 1 95.12 11 PHE B CA 1
ATOM 2068 C C . PHE B 1 11 ? 26.984 -25.062 -11.266 1 95.12 11 PHE B C 1
ATOM 2070 O O . PHE B 1 11 ? 26.969 -23.844 -11.391 1 95.12 11 PHE B O 1
ATOM 2077 N N . ASN B 1 12 ? 26.875 -25.859 -12.266 1 95.75 12 ASN B N 1
ATOM 2078 C CA . ASN B 1 12 ? 26.734 -25.344 -13.625 1 95.75 12 ASN B CA 1
ATOM 2079 C C . ASN B 1 12 ? 25.484 -24.484 -13.773 1 95.75 12 ASN B C 1
ATOM 2081 O O . ASN B 1 12 ? 25.516 -23.422 -14.391 1 95.75 12 ASN B O 1
ATOM 2085 N N . ALA B 1 13 ? 24.422 -24.938 -13.234 1 95.81 13 ALA B N 1
ATOM 2086 C CA . ALA B 1 13 ? 23.172 -24.188 -13.289 1 95.81 13 ALA B CA 1
ATOM 2087 C C . ALA B 1 13 ? 23.281 -22.875 -12.523 1 95.81 13 ALA B C 1
ATOM 2089 O O . ALA B 1 13 ? 22.797 -21.844 -12.992 1 95.81 13 ALA B O 1
ATOM 2090 N N . GLN B 1 14 ? 23.891 -22.922 -11.391 1 96.88 14 GLN B N 1
ATOM 2091 C CA . GLN B 1 14 ? 24.094 -21.734 -10.57 1 96.88 14 GLN B CA 1
ATOM 2092 C C . GLN B 1 14 ? 24.922 -20.688 -11.312 1 96.88 14 GLN B C 1
ATOM 2094 O O . GLN B 1 14 ? 24.562 -19.516 -11.336 1 96.88 14 GLN B O 1
ATOM 2099 N N . ASN B 1 15 ? 26 -21.156 -11.891 1 96.62 15 ASN B N 1
ATOM 2100 C CA . ASN B 1 15 ? 26.922 -20.266 -12.609 1 96.62 15 ASN B CA 1
ATOM 2101 C C . ASN B 1 15 ? 26.266 -19.656 -13.844 1 96.62 15 ASN B C 1
ATOM 2103 O O . ASN B 1 15 ? 26.422 -18.469 -14.117 1 96.62 15 ASN B O 1
ATOM 2107 N N . THR B 1 16 ? 25.578 -20.469 -14.57 1 96.38 16 THR B N 1
ATOM 2108 C CA . THR B 1 16 ? 24.875 -20 -15.758 1 96.38 16 THR B CA 1
ATOM 2109 C C . THR B 1 16 ? 23.875 -18.891 -15.398 1 96.38 16 THR B C 1
ATOM 2111 O O . THR B 1 16 ? 23.859 -17.844 -16.031 1 96.38 16 THR B O 1
ATOM 2114 N N . LEU B 1 17 ? 23.078 -19.141 -14.375 1 97.31 17 LEU B N 1
ATOM 2115 C CA . LEU B 1 17 ? 22.094 -18.156 -13.945 1 97.31 17 LEU B CA 1
ATOM 2116 C C . LEU B 1 17 ? 22.766 -16.875 -13.469 1 97.31 17 LEU B C 1
ATOM 2118 O O . LEU B 1 17 ? 22.344 -15.766 -13.82 1 97.31 17 LEU B O 1
ATOM 2122 N N . SER B 1 18 ? 23.828 -17.031 -12.711 1 97.5 18 SER B N 1
ATOM 2123 C CA . SER B 1 18 ? 24.578 -15.883 -12.203 1 97.5 18 SER B CA 1
ATOM 2124 C C . SER B 1 18 ? 25.109 -15.016 -13.344 1 97.5 18 SER B C 1
ATOM 2126 O O . SER B 1 18 ? 24.953 -13.789 -13.328 1 97.5 18 SER B O 1
ATOM 2128 N N . LYS B 1 19 ? 25.656 -15.625 -14.32 1 96.69 19 LYS B N 1
ATOM 2129 C CA . LYS B 1 19 ? 26.219 -14.906 -15.461 1 96.69 19 LYS B CA 1
ATOM 2130 C C . LYS B 1 19 ? 25.141 -14.203 -16.266 1 96.69 19 LYS B C 1
ATOM 2132 O O . LYS B 1 19 ? 25.312 -13.047 -16.672 1 96.69 19 LYS B O 1
ATOM 2137 N N . LEU B 1 20 ? 24.078 -14.953 -16.516 1 96.62 20 LEU B N 1
ATOM 2138 C CA . LEU B 1 20 ? 22.969 -14.359 -17.266 1 96.62 20 LEU B CA 1
ATOM 2139 C C . LEU B 1 20 ? 22.453 -13.117 -16.562 1 96.62 20 LEU B C 1
ATOM 2141 O O . LEU B 1 20 ? 22.203 -12.094 -17.203 1 96.62 20 LEU B O 1
ATOM 2145 N N . LEU B 1 21 ? 22.281 -13.188 -15.281 1 97.31 21 LEU B N 1
ATOM 2146 C CA . LEU B 1 21 ? 21.797 -12.055 -14.5 1 97.31 21 LEU B CA 1
ATOM 2147 C C . LEU B 1 21 ? 22.781 -10.883 -14.578 1 97.31 21 LEU B C 1
ATOM 2149 O O . LEU B 1 21 ? 22.359 -9.742 -14.805 1 97.31 21 LEU B O 1
ATOM 2153 N N . GLU B 1 22 ? 24.047 -11.156 -14.391 1 95.25 22 GLU B N 1
ATOM 2154 C CA . GLU B 1 22 ? 25.078 -10.133 -14.383 1 95.25 22 GLU B CA 1
ATOM 2155 C C . GLU B 1 22 ? 25.156 -9.422 -15.734 1 95.25 22 GLU B C 1
ATOM 2157 O O . GLU B 1 22 ? 25.328 -8.203 -15.789 1 95.25 22 GLU B O 1
ATOM 2162 N N . TYR B 1 23 ? 24.922 -10.164 -16.719 1 94.94 23 TYR B N 1
ATOM 2163 C CA . TYR B 1 23 ? 25.109 -9.602 -18.062 1 94.94 23 TYR B CA 1
ATOM 2164 C C . TYR B 1 23 ? 23.844 -8.883 -18.531 1 94.94 23 TYR B C 1
ATOM 2166 O O . TYR B 1 23 ? 23.938 -7.918 -19.297 1 94.94 23 TYR B O 1
ATOM 2174 N N . THR B 1 24 ? 22.734 -9.352 -18.094 1 95.38 24 THR B N 1
ATOM 2175 C CA . THR B 1 24 ? 21.5 -8.844 -18.703 1 95.38 24 THR B CA 1
ATOM 2176 C C . THR B 1 24 ? 20.781 -7.902 -17.734 1 95.38 24 THR B C 1
ATOM 2178 O O . THR B 1 24 ? 19.938 -7.094 -18.172 1 95.38 24 THR B O 1
ATOM 2181 N N . GLN B 1 25 ? 21.016 -8.031 -16.484 1 95.69 25 GLN B N 1
ATOM 2182 C CA . GLN B 1 25 ? 20.297 -7.27 -15.469 1 95.69 25 GLN B CA 1
ATOM 2183 C C . GLN B 1 25 ? 21.234 -6.391 -14.664 1 95.69 25 GLN B C 1
ATOM 2185 O O . GLN B 1 25 ? 21.688 -6.785 -13.586 1 95.69 25 GLN B O 1
ATOM 2190 N N . LYS B 1 26 ? 21.391 -5.102 -15.039 1 93.69 26 LYS B N 1
ATOM 2191 C CA . LYS B 1 26 ? 22.453 -4.246 -14.516 1 93.69 26 LYS B CA 1
ATOM 2192 C C . LYS B 1 26 ? 22.078 -3.678 -13.148 1 93.69 26 LYS B C 1
ATOM 2194 O O . LYS B 1 26 ? 22.953 -3.285 -12.375 1 93.69 26 LYS B O 1
ATOM 2199 N N . ASP B 1 27 ? 20.859 -3.66 -12.859 1 95.62 27 ASP B N 1
ATOM 2200 C CA . ASP B 1 27 ? 20.438 -3.074 -11.594 1 95.62 27 ASP B CA 1
ATOM 2201 C C . ASP B 1 27 ? 20.297 -4.141 -10.508 1 95.62 27 ASP B C 1
ATOM 2203 O O . ASP B 1 27 ? 19.766 -3.879 -9.43 1 95.62 27 ASP B O 1
ATOM 2207 N N . ILE B 1 28 ? 20.781 -5.375 -10.758 1 96.06 28 ILE B N 1
ATOM 2208 C CA . ILE B 1 28 ? 20.672 -6.492 -9.828 1 96.06 28 ILE B CA 1
ATOM 2209 C C . ILE B 1 28 ? 22.062 -6.82 -9.266 1 96.06 28 ILE B C 1
ATOM 2211 O O . ILE B 1 28 ? 23.047 -6.816 -10 1 96.06 28 ILE B O 1
ATOM 2215 N N . GLU B 1 29 ? 22.156 -7.023 -8.039 1 97.56 29 GLU B N 1
ATOM 2216 C CA . GLU B 1 29 ? 23.359 -7.48 -7.348 1 97.56 29 GLU B CA 1
ATOM 2217 C C . GLU B 1 29 ? 23.125 -8.828 -6.676 1 97.56 29 GLU B C 1
ATOM 2219 O O . GLU B 1 29 ? 22.203 -8.977 -5.863 1 97.56 29 GLU B O 1
ATOM 2224 N N . ILE B 1 30 ? 23.969 -9.773 -6.992 1 98 30 ILE B N 1
ATOM 2225 C CA . ILE B 1 30 ? 23.891 -11.078 -6.332 1 98 30 ILE B CA 1
ATOM 2226 C C . ILE B 1 30 ? 24.656 -11.023 -5.012 1 98 30 ILE B C 1
ATOM 2228 O O . ILE B 1 30 ? 25.891 -10.891 -5.004 1 98 30 ILE B O 1
ATOM 2232 N N . ILE B 1 31 ? 23.984 -11.227 -3.941 1 97.94 31 ILE B N 1
ATOM 2233 C CA . ILE B 1 31 ? 24.625 -11.008 -2.652 1 97.94 31 ILE B CA 1
ATOM 2234 C C . ILE B 1 31 ? 25.016 -12.344 -2.037 1 97.94 31 ILE B C 1
ATOM 2236 O O . ILE B 1 31 ? 25.797 -12.398 -1.088 1 97.94 31 ILE B O 1
ATOM 2240 N N . ALA B 1 32 ? 24.422 -13.422 -2.566 1 98.06 32 ALA B N 1
ATOM 2241 C CA . ALA B 1 32 ? 24.797 -14.742 -2.062 1 98.06 32 ALA B CA 1
ATOM 2242 C C . ALA B 1 32 ? 24.406 -15.828 -3.059 1 98.06 32 ALA B C 1
ATOM 2244 O O . ALA B 1 32 ? 23.406 -15.719 -3.76 1 98.06 32 ALA B O 1
ATOM 2245 N N . LYS B 1 33 ? 25.25 -16.859 -3.127 1 98.06 33 LYS B N 1
ATOM 2246 C CA . LYS B 1 33 ? 24.984 -18.109 -3.822 1 98.06 33 LYS B CA 1
ATOM 2247 C C . LYS B 1 33 ? 25.047 -19.297 -2.859 1 98.06 33 LYS B C 1
ATOM 2249 O O . LYS B 1 33 ? 26.078 -19.547 -2.238 1 98.06 33 LYS B O 1
ATOM 2254 N N . ILE B 1 34 ? 23.906 -19.922 -2.75 1 97.19 34 ILE B N 1
ATOM 2255 C CA . ILE B 1 34 ? 23.766 -20.922 -1.702 1 97.19 34 ILE B CA 1
ATOM 2256 C C . ILE B 1 34 ? 23.438 -22.281 -2.324 1 97.19 34 ILE B C 1
ATOM 2258 O O . ILE B 1 34 ? 22.609 -22.359 -3.242 1 97.19 34 ILE B O 1
ATOM 2262 N N . ASP B 1 35 ? 24 -23.406 -1.729 1 95.31 35 ASP B N 1
ATOM 2263 C CA . ASP B 1 35 ? 23.891 -24.688 -2.416 1 95.31 35 ASP B CA 1
ATOM 2264 C C . ASP B 1 35 ? 23.219 -25.734 -1.524 1 95.31 35 ASP B C 1
ATOM 2266 O O . ASP B 1 35 ? 23.281 -26.922 -1.812 1 95.31 35 ASP B O 1
ATOM 2270 N N . SER B 1 36 ? 22.672 -25.297 -0.379 1 93.44 36 SER B N 1
ATOM 2271 C CA . SER B 1 36 ? 22 -26.266 0.478 1 93.44 36 SER B CA 1
ATOM 2272 C C . SER B 1 36 ? 20.812 -25.641 1.208 1 93.44 36 SER B C 1
ATOM 2274 O O . SER B 1 36 ? 20.781 -24.438 1.425 1 93.44 36 SER B O 1
ATOM 2276 N N . VAL B 1 37 ? 19.922 -26.531 1.601 1 94.94 37 VAL B N 1
ATOM 2277 C CA . VAL B 1 37 ? 18.688 -26.125 2.264 1 94.94 37 VAL B CA 1
ATOM 2278 C C . VAL B 1 37 ? 19.016 -25.484 3.611 1 94.94 37 VAL B C 1
ATOM 2280 O O . VAL B 1 37 ? 18.516 -24.406 3.926 1 94.94 37 VAL B O 1
ATOM 2283 N N . ASP B 1 38 ? 19.906 -26.062 4.355 1 94 38 ASP B N 1
ATOM 2284 C CA . ASP B 1 38 ? 20.234 -25.594 5.691 1 94 38 ASP B CA 1
ATOM 2285 C C . ASP B 1 38 ? 20.891 -24.219 5.633 1 94 38 ASP B C 1
ATOM 2287 O O . ASP B 1 38 ? 20.547 -23.312 6.414 1 94 38 ASP B O 1
ATOM 2291 N N . LYS B 1 39 ? 21.781 -24.062 4.711 1 95.06 39 LYS B N 1
ATOM 2292 C CA . LYS B 1 39 ? 22.469 -22.781 4.559 1 95.06 39 LYS B CA 1
ATOM 2293 C C . LYS B 1 39 ? 21.484 -21.703 4.102 1 95.06 39 LYS B C 1
ATOM 2295 O O . LYS B 1 39 ? 21.594 -20.547 4.527 1 95.06 39 LYS B O 1
ATOM 2300 N N . ALA B 1 40 ? 20.609 -22.078 3.256 1 96.38 40 ALA B N 1
ATOM 2301 C CA . ALA B 1 40 ? 19.609 -21.125 2.771 1 96.38 40 ALA B CA 1
ATOM 2302 C C . ALA B 1 40 ? 18.734 -20.625 3.916 1 96.38 40 ALA B C 1
ATOM 2304 O O . ALA B 1 40 ? 18.5 -19.422 4.047 1 96.38 40 ALA B O 1
ATOM 2305 N N . ILE B 1 41 ? 18.266 -21.578 4.766 1 95.56 41 ILE B N 1
ATOM 2306 C CA . ILE B 1 41 ? 17.406 -21.25 5.891 1 95.56 41 ILE B CA 1
ATOM 2307 C C . ILE B 1 41 ? 18.141 -20.297 6.832 1 95.56 41 ILE B C 1
ATOM 2309 O O . ILE B 1 41 ? 17.594 -19.266 7.234 1 95.56 41 ILE B O 1
ATOM 2313 N N . GLN B 1 42 ? 19.375 -20.594 7.094 1 95.62 42 GLN B N 1
ATOM 2314 C CA . GLN B 1 42 ? 20.172 -19.766 8 1 95.62 42 GLN B CA 1
ATOM 2315 C C . GLN B 1 42 ? 20.375 -18.375 7.43 1 95.62 42 GLN B C 1
ATOM 2317 O O . GLN B 1 42 ? 20.219 -17.375 8.141 1 95.62 42 GLN B O 1
ATOM 2322 N N . PHE B 1 43 ? 20.703 -18.312 6.184 1 96.94 43 PHE B N 1
ATOM 2323 C CA . PHE B 1 43 ? 20.969 -17.031 5.539 1 96.94 43 PHE B CA 1
ATOM 2324 C C . PHE B 1 43 ? 19.719 -16.172 5.504 1 96.94 43 PHE B C 1
ATOM 2326 O O . PHE B 1 43 ? 19.75 -14.984 5.848 1 96.94 43 PHE B O 1
ATOM 2333 N N . LEU B 1 44 ? 18.594 -16.703 5.137 1 96.62 44 LEU B N 1
ATOM 2334 C CA . LEU B 1 44 ? 17.359 -15.961 4.906 1 96.62 44 LEU B CA 1
ATOM 2335 C C . LEU B 1 44 ? 16.703 -15.562 6.227 1 96.62 44 LEU B C 1
ATOM 2337 O O . LEU B 1 44 ? 15.828 -14.703 6.254 1 96.62 44 LEU B O 1
ATOM 2341 N N . LYS B 1 45 ? 17.094 -16.188 7.309 1 94.81 45 LYS B N 1
ATOM 2342 C CA . LYS B 1 45 ? 16.625 -15.789 8.633 1 94.81 45 LYS B CA 1
ATOM 2343 C C . LYS B 1 45 ? 17.281 -14.477 9.078 1 94.81 45 LYS B C 1
ATOM 2345 O O . LYS B 1 45 ? 16.719 -13.75 9.898 1 94.81 45 LYS B O 1
ATOM 2350 N N . THR B 1 46 ? 18.484 -14.188 8.484 1 93.81 46 THR B N 1
ATOM 2351 C CA . THR B 1 46 ? 19.234 -13.039 8.969 1 93.81 46 THR B CA 1
ATOM 2352 C C . THR B 1 46 ? 19.359 -11.977 7.883 1 93.81 46 THR B C 1
ATOM 2354 O O . THR B 1 46 ? 19.828 -10.859 8.148 1 93.81 46 THR B O 1
ATOM 2357 N N . HIS B 1 47 ? 19.062 -12.359 6.66 1 94.44 47 HIS B N 1
ATOM 2358 C CA . HIS B 1 47 ? 19.109 -11.438 5.531 1 94.44 47 HIS B CA 1
ATOM 2359 C C . HIS B 1 47 ? 17.781 -11.383 4.785 1 94.44 47 HIS B C 1
ATOM 2361 O O . HIS B 1 47 ? 17.109 -12.406 4.66 1 94.44 47 HIS B O 1
ATOM 2367 N N . THR B 1 48 ? 17.453 -10.203 4.352 1 93.69 48 THR B N 1
ATOM 2368 C CA . THR B 1 48 ? 16.219 -10.047 3.592 1 93.69 48 THR B CA 1
ATOM 2369 C C . THR B 1 48 ? 16.516 -9.531 2.186 1 93.69 48 THR B C 1
ATOM 2371 O O . THR B 1 48 ? 16.469 -8.328 1.939 1 93.69 48 THR B O 1
ATOM 2374 N N . PRO B 1 49 ? 16.797 -10.391 1.276 1 97.62 49 PRO B N 1
ATOM 2375 C CA . PRO B 1 49 ? 16.969 -9.961 -0.115 1 97.62 49 PRO B CA 1
ATOM 2376 C C . PRO B 1 49 ? 15.648 -9.508 -0.747 1 97.62 49 PRO B C 1
ATOM 2378 O O . PRO B 1 49 ? 14.578 -9.68 -0.152 1 97.62 49 PRO B O 1
ATOM 2381 N N . ASP B 1 50 ? 15.812 -8.906 -1.938 1 97.69 50 ASP B N 1
ATOM 2382 C CA . ASP B 1 50 ? 14.609 -8.5 -2.664 1 97.69 50 ASP B CA 1
ATOM 2383 C C . ASP B 1 50 ? 14.016 -9.672 -3.438 1 97.69 50 ASP B C 1
ATOM 2385 O O . ASP B 1 50 ? 12.789 -9.812 -3.51 1 97.69 50 ASP B O 1
ATOM 2389 N N . LEU B 1 51 ? 14.859 -10.5 -3.908 1 98.44 51 LEU B N 1
ATOM 2390 C CA . LEU B 1 51 ? 14.461 -11.586 -4.789 1 98.44 51 LEU B CA 1
ATOM 2391 C C . LEU B 1 51 ? 15.328 -12.82 -4.562 1 98.44 51 LEU B C 1
ATOM 2393 O O . LEU B 1 51 ? 16.547 -12.703 -4.406 1 98.44 51 LEU B O 1
ATOM 2397 N N . VAL B 1 52 ? 14.711 -13.961 -4.52 1 98.44 52 VAL B N 1
ATOM 2398 C CA . VAL B 1 52 ? 15.422 -15.234 -4.41 1 98.44 52 VAL B CA 1
ATOM 2399 C C . VAL B 1 52 ? 15.094 -16.125 -5.609 1 98.44 52 VAL B C 1
ATOM 2401 O O . VAL B 1 52 ? 13.922 -16.406 -5.867 1 98.44 52 VAL B O 1
ATOM 2404 N N . PHE B 1 53 ? 16.125 -16.469 -6.391 1 98.5 53 PHE B N 1
ATOM 2405 C CA . PHE B 1 53 ? 16 -17.562 -7.352 1 98.5 53 PHE B CA 1
ATOM 2406 C C . PHE B 1 53 ? 16.25 -18.906 -6.68 1 98.5 53 PHE B C 1
ATOM 2408 O O . PHE B 1 53 ? 17.281 -19.109 -6.062 1 98.5 53 PHE B O 1
ATOM 2415 N N . MET B 1 54 ? 15.289 -19.766 -6.828 1 97.38 54 MET B N 1
ATOM 2416 C CA . MET B 1 54 ? 15.383 -20.984 -6.035 1 97.38 54 MET B CA 1
ATOM 2417 C C . MET B 1 54 ? 15.117 -22.219 -6.902 1 97.38 54 MET B C 1
ATOM 2419 O O . MET B 1 54 ? 14.086 -22.297 -7.574 1 97.38 54 MET B O 1
ATOM 2423 N N . ASP B 1 55 ? 16.078 -23.109 -6.836 1 96.56 55 ASP B N 1
ATOM 2424 C CA . ASP B 1 55 ? 15.805 -24.453 -7.348 1 96.56 55 ASP B CA 1
ATOM 2425 C C . ASP B 1 55 ? 14.828 -25.188 -6.438 1 96.56 55 ASP B C 1
ATOM 2427 O O . ASP B 1 55 ? 14.781 -24.938 -5.234 1 96.56 55 ASP B O 1
ATOM 2431 N N . ILE B 1 56 ? 14.055 -26.031 -6.973 1 94.94 56 ILE B N 1
ATOM 2432 C CA . ILE B 1 56 ? 13.047 -26.734 -6.176 1 94.94 56 ILE B CA 1
ATOM 2433 C C . ILE B 1 56 ? 13.672 -27.969 -5.531 1 94.94 56 ILE B C 1
ATOM 2435 O O . ILE B 1 56 ? 13.5 -28.203 -4.336 1 94.94 56 ILE B O 1
ATOM 2439 N N . GLU B 1 57 ? 14.352 -28.75 -6.371 1 91.75 57 GLU B N 1
ATOM 2440 C CA . GLU B 1 57 ? 15.016 -29.938 -5.836 1 91.75 57 GLU B CA 1
ATOM 2441 C C . GLU B 1 57 ? 16.453 -29.625 -5.434 1 91.75 57 GLU B C 1
ATOM 2443 O O . GLU B 1 57 ? 17.281 -29.297 -6.285 1 91.75 57 GLU B O 1
ATOM 2448 N N . LEU B 1 58 ? 16.766 -29.719 -4.23 1 92 58 LEU B N 1
ATOM 2449 C CA . LEU B 1 58 ? 18.078 -29.453 -3.658 1 92 58 LEU B CA 1
ATOM 2450 C C . LEU B 1 58 ? 18.594 -30.672 -2.9 1 92 58 LEU B C 1
ATOM 2452 O O . LEU B 1 58 ? 17.812 -31.562 -2.547 1 92 58 LEU B O 1
ATOM 2456 N N . ILE B 1 59 ? 19.922 -30.609 -2.785 1 84.75 59 ILE B N 1
ATOM 2457 C CA . ILE B 1 59 ? 20.516 -31.641 -1.946 1 84.75 59 ILE B CA 1
ATOM 2458 C C . ILE B 1 59 ? 20.016 -31.484 -0.509 1 84.75 59 ILE B C 1
ATOM 2460 O O . ILE B 1 59 ? 20.109 -30.391 0.066 1 84.75 59 ILE B O 1
ATOM 2464 N N . GLY B 1 60 ? 19.406 -32.5 0.044 1 80.62 60 GLY B N 1
ATOM 2465 C CA . GLY B 1 60 ? 18.969 -32.5 1.434 1 80.62 60 GLY B CA 1
ATOM 2466 C C . GLY B 1 60 ? 17.531 -32.062 1.615 1 80.62 60 GLY B C 1
ATOM 2467 O O . GLY B 1 60 ? 17.047 -31.953 2.742 1 80.62 60 GLY B O 1
ATOM 2468 N N . GLY B 1 61 ? 16.859 -31.703 0.526 1 87.56 61 GLY B N 1
ATOM 2469 C CA . GLY B 1 61 ? 15.477 -31.266 0.686 1 87.56 61 GLY B CA 1
ATOM 2470 C C . GLY B 1 61 ? 14.914 -30.594 -0.549 1 87.56 61 GLY B C 1
ATOM 2471 O O . GLY B 1 61 ? 15.336 -30.875 -1.67 1 87.56 61 GLY B O 1
ATOM 2472 N N . ASN B 1 62 ? 13.828 -29.859 -0.296 1 91.06 62 ASN B N 1
ATOM 2473 C CA . ASN B 1 62 ? 13.195 -29.141 -1.393 1 91.06 62 ASN B CA 1
ATOM 2474 C C . ASN B 1 62 ? 12.977 -27.672 -1.034 1 91.06 62 ASN B C 1
ATOM 2476 O O . ASN B 1 62 ? 13.039 -27.297 0.138 1 91.06 62 ASN B O 1
ATOM 2480 N N . ALA B 1 63 ? 12.836 -26.891 -2.053 1 93.38 63 ALA B N 1
ATOM 2481 C CA . ALA B 1 63 ? 12.688 -25.438 -1.901 1 93.38 63 ALA B CA 1
ATOM 2482 C C . ALA B 1 63 ? 11.547 -25.109 -0.941 1 93.38 63 ALA B C 1
ATOM 2484 O O . ALA B 1 63 ? 11.641 -24.141 -0.174 1 93.38 63 ALA B O 1
ATOM 2485 N N . PHE B 1 64 ? 10.516 -25.875 -0.909 1 94.31 64 PHE B N 1
ATOM 2486 C CA . PHE B 1 64 ? 9.328 -25.578 -0.105 1 94.31 64 PHE B CA 1
ATOM 2487 C C . PHE B 1 64 ? 9.617 -25.797 1.377 1 94.31 64 PHE B C 1
ATOM 2489 O O . PHE B 1 64 ? 9.031 -25.125 2.23 1 94.31 64 PHE B O 1
ATOM 2496 N N . SER B 1 65 ? 10.523 -26.672 1.691 1 93.38 65 SER B N 1
ATOM 2497 C CA . SER B 1 65 ? 10.945 -26.859 3.078 1 93.38 65 SER B CA 1
ATOM 2498 C C . SER B 1 65 ? 11.625 -25.609 3.619 1 93.38 65 SER B C 1
ATOM 2500 O O . SER B 1 65 ? 11.492 -25.281 4.801 1 93.38 65 SER B O 1
ATOM 2502 N N . ILE B 1 66 ? 12.383 -24.953 2.748 1 94.88 66 ILE B N 1
ATOM 2503 C CA . ILE B 1 66 ? 13.023 -23.688 3.123 1 94.88 66 ILE B CA 1
ATOM 2504 C C . ILE B 1 66 ? 11.953 -22.656 3.496 1 94.88 66 ILE B C 1
ATOM 2506 O O . ILE B 1 66 ? 12.047 -22.016 4.547 1 94.88 66 ILE B O 1
ATOM 2510 N N . LEU B 1 67 ? 10.961 -22.562 2.672 1 95.06 67 LEU B N 1
ATOM 2511 C CA . LEU B 1 67 ? 9.906 -21.578 2.871 1 95.06 67 LEU B CA 1
ATOM 2512 C C . LEU B 1 67 ? 9.109 -21.875 4.137 1 95.06 67 LEU B C 1
ATOM 2514 O O . LEU B 1 67 ? 8.734 -20.953 4.871 1 95.06 67 LEU B O 1
ATOM 2518 N N . ASP B 1 68 ? 8.906 -23.156 4.41 1 93.25 68 ASP B N 1
ATOM 2519 C CA . ASP B 1 68 ? 8.18 -23.578 5.602 1 93.25 68 ASP B CA 1
ATOM 2520 C C . ASP B 1 68 ? 8.945 -23.219 6.875 1 93.25 68 ASP B C 1
ATOM 2522 O O . ASP B 1 68 ? 8.336 -22.984 7.922 1 93.25 68 ASP B O 1
ATOM 2526 N N . ALA B 1 69 ? 10.156 -23.188 6.758 1 93.5 69 ALA B N 1
ATOM 2527 C CA . ALA B 1 69 ? 11.008 -22.922 7.918 1 93.5 69 ALA B CA 1
ATOM 2528 C C . ALA B 1 69 ? 11.062 -21.438 8.234 1 93.5 69 ALA B C 1
ATOM 2530 O O . ALA B 1 69 ? 11.492 -21.047 9.328 1 93.5 69 ALA B O 1
ATOM 2531 N N . LEU B 1 70 ? 10.656 -20.672 7.27 1 93.5 70 LEU B N 1
ATOM 2532 C CA . LEU B 1 70 ? 10.703 -19.234 7.453 1 93.5 70 LEU B CA 1
ATOM 2533 C C . LEU B 1 70 ? 9.375 -18.703 7.988 1 93.5 70 LEU B C 1
ATOM 2535 O O . LEU B 1 70 ? 8.312 -19.141 7.539 1 93.5 70 LEU B O 1
ATOM 2539 N N . LYS B 1 71 ? 9.266 -17.953 9.016 1 82 71 LYS B N 1
ATOM 2540 C CA . LYS B 1 71 ? 8.055 -17.406 9.633 1 82 71 LYS B CA 1
ATOM 2541 C C . LYS B 1 71 ? 7.418 -16.344 8.75 1 82 71 LYS B C 1
ATOM 2543 O O . LYS B 1 71 ? 6.199 -16.312 8.594 1 82 71 LYS B O 1
ATOM 2548 N N . ASN B 1 72 ? 8.195 -15.578 8.25 1 85.19 72 ASN B N 1
ATOM 2549 C CA . ASN B 1 72 ? 7.762 -14.469 7.398 1 85.19 72 ASN B CA 1
ATOM 2550 C C . ASN B 1 72 ? 8.633 -14.352 6.152 1 85.19 72 ASN B C 1
ATOM 2552 O O . ASN B 1 72 ? 9.859 -14.352 6.246 1 85.19 72 ASN B O 1
ATOM 2556 N N . ILE B 1 73 ? 7.992 -14.336 5.066 1 89.44 73 ILE B N 1
ATOM 2557 C CA . ILE B 1 73 ? 8.703 -14.172 3.801 1 89.44 73 ILE B CA 1
ATOM 2558 C C . ILE B 1 73 ? 8.531 -12.742 3.293 1 89.44 73 ILE B C 1
ATOM 2560 O O . ILE B 1 73 ? 7.418 -12.328 2.963 1 89.44 73 ILE B O 1
ATOM 2564 N N . SER B 1 74 ? 9.586 -12.07 3.236 1 90.69 74 SER B N 1
ATOM 2565 C CA . SER B 1 74 ? 9.531 -10.672 2.816 1 90.69 74 SER B CA 1
ATOM 2566 C C . SER B 1 74 ? 10.289 -10.461 1.51 1 90.69 74 SER B C 1
ATOM 2568 O O . SER B 1 74 ? 10.75 -9.352 1.23 1 90.69 74 SER B O 1
ATOM 2570 N N . PHE B 1 75 ? 10.578 -11.508 0.833 1 96.19 75 PHE B N 1
ATOM 2571 C CA . PHE B 1 75 ? 11.227 -11.43 -0.471 1 96.19 75 PHE B CA 1
ATOM 2572 C C . PHE B 1 75 ? 10.367 -12.094 -1.541 1 96.19 75 PHE B C 1
ATOM 2574 O O . PHE B 1 75 ? 9.477 -12.883 -1.227 1 96.19 75 PHE B O 1
ATOM 2581 N N . LYS B 1 76 ? 10.617 -11.719 -2.738 1 97.5 76 LYS B N 1
ATOM 2582 C CA . LYS B 1 76 ? 9.938 -12.359 -3.863 1 97.5 76 LYS B CA 1
ATOM 2583 C C . LYS B 1 76 ? 10.672 -13.633 -4.293 1 97.5 76 LYS B C 1
ATOM 2585 O O . LYS B 1 76 ? 11.875 -13.766 -4.051 1 97.5 76 LYS B O 1
ATOM 2590 N N . ILE B 1 77 ? 9.914 -14.539 -4.906 1 97.81 77 ILE B N 1
ATOM 2591 C CA . ILE B 1 77 ? 10.477 -15.836 -5.25 1 97.81 77 ILE B CA 1
ATOM 2592 C C . ILE B 1 77 ? 10.305 -16.094 -6.746 1 97.81 77 ILE B C 1
ATOM 2594 O O . ILE B 1 77 ? 9.219 -15.883 -7.297 1 97.81 77 ILE B O 1
ATOM 2598 N N . ILE B 1 78 ? 11.336 -16.5 -7.387 1 98.25 78 ILE B N 1
ATOM 2599 C CA . ILE B 1 78 ? 11.281 -17.109 -8.711 1 98.25 78 ILE B CA 1
ATOM 2600 C C . ILE B 1 78 ? 11.891 -18.516 -8.648 1 98.25 78 ILE B C 1
ATOM 2602 O O . ILE B 1 78 ? 13.055 -18.688 -8.281 1 98.25 78 ILE B O 1
ATOM 2606 N N . PHE B 1 79 ? 11.094 -19.469 -9.031 1 97.81 79 PHE B N 1
ATOM 2607 C CA . PHE B 1 79 ? 11.609 -20.844 -9.055 1 97.81 79 PHE B CA 1
ATOM 2608 C C . PHE B 1 79 ? 12.312 -21.125 -10.375 1 97.81 79 PHE B C 1
ATOM 2610 O O . PHE B 1 79 ? 11.844 -20.719 -11.438 1 97.81 79 PHE B O 1
ATOM 2617 N N . THR B 1 80 ? 13.469 -21.75 -10.297 1 97 80 THR B N 1
ATOM 2618 C CA . THR B 1 80 ? 14.211 -22.25 -11.445 1 97 80 THR B CA 1
ATOM 2619 C C . THR B 1 80 ? 14.422 -23.766 -11.328 1 97 80 THR B C 1
ATOM 2621 O O . THR B 1 80 ? 15.141 -24.219 -10.445 1 97 80 THR B O 1
ATOM 2624 N N . THR B 1 81 ? 13.797 -24.562 -12.219 1 93.38 81 THR B N 1
ATOM 2625 C CA . THR B 1 81 ? 13.859 -26 -12.039 1 93.38 81 THR B CA 1
ATOM 2626 C C . THR B 1 81 ? 13.68 -26.719 -13.375 1 93.38 81 THR B C 1
ATOM 2628 O O . THR B 1 81 ? 13.289 -26.109 -14.367 1 93.38 81 THR B O 1
ATOM 2631 N N . ALA B 1 82 ? 14.008 -27.984 -13.375 1 91.19 82 ALA B N 1
ATOM 2632 C CA . ALA B 1 82 ? 13.82 -28.812 -14.562 1 91.19 82 ALA B CA 1
ATOM 2633 C C . ALA B 1 82 ? 12.43 -29.438 -14.594 1 91.19 82 ALA B C 1
ATOM 2635 O O . ALA B 1 82 ? 12.023 -30.031 -15.594 1 91.19 82 ALA B O 1
ATOM 2636 N N . TYR B 1 83 ? 11.695 -29.312 -13.523 1 88.44 83 TYR B N 1
ATOM 2637 C CA . TYR B 1 83 ? 10.422 -30 -13.359 1 88.44 83 TYR B CA 1
ATOM 2638 C C . TYR B 1 83 ? 9.258 -29.016 -13.398 1 88.44 83 TYR B C 1
ATOM 2640 O O . TYR B 1 83 ? 9.359 -27.922 -12.859 1 88.44 83 TYR B O 1
ATOM 2648 N N . ASP B 1 84 ? 8.25 -29.375 -14.031 1 86.5 84 ASP B N 1
ATOM 2649 C CA . ASP B 1 84 ? 7.098 -28.484 -14.078 1 86.5 84 ASP B CA 1
ATOM 2650 C C . ASP B 1 84 ? 5.984 -28.969 -13.148 1 86.5 84 ASP B C 1
ATOM 2652 O O . ASP B 1 84 ? 4.93 -28.344 -13.055 1 86.5 84 ASP B O 1
ATOM 2656 N N . ASP B 1 85 ? 6.277 -30 -12.359 1 90.88 85 ASP B N 1
ATOM 2657 C CA . ASP B 1 85 ? 5.258 -30.641 -11.531 1 90.88 85 ASP B CA 1
ATOM 2658 C C . ASP B 1 85 ? 4.977 -29.828 -10.273 1 90.88 85 ASP B C 1
ATOM 2660 O O . ASP B 1 85 ? 4.023 -30.109 -9.547 1 90.88 85 ASP B O 1
ATOM 2664 N N . PHE B 1 86 ? 5.73 -28.812 -10.062 1 93.25 86 PHE B N 1
ATOM 2665 C CA . PHE B 1 86 ? 5.617 -28.094 -8.797 1 93.25 86 PHE B CA 1
ATOM 2666 C C . PHE B 1 86 ? 5.027 -26.703 -9.023 1 93.25 86 PHE B C 1
ATOM 2668 O O . PHE B 1 86 ? 5.039 -25.859 -8.117 1 93.25 86 PHE B O 1
ATOM 2675 N N . ALA B 1 87 ? 4.527 -26.484 -10.172 1 94.62 87 ALA B N 1
ATOM 2676 C CA . ALA B 1 87 ? 4.059 -25.156 -10.539 1 94.62 87 ALA B CA 1
ATOM 2677 C C . ALA B 1 87 ? 2.879 -24.734 -9.672 1 94.62 87 ALA B C 1
ATOM 2679 O O . ALA B 1 87 ? 2.783 -23.562 -9.266 1 94.62 87 ALA B O 1
ATOM 2680 N N . ILE B 1 88 ? 1.994 -25.609 -9.352 1 94.5 88 ILE B N 1
ATOM 2681 C CA . ILE B 1 88 ? 0.835 -25.297 -8.523 1 94.5 88 ILE B CA 1
ATOM 2682 C C . ILE B 1 88 ? 1.294 -24.906 -7.121 1 94.5 88 ILE B C 1
ATOM 2684 O O . ILE B 1 88 ? 0.793 -23.938 -6.547 1 94.5 88 ILE B O 1
ATOM 2688 N N . GLN B 1 89 ? 2.199 -25.625 -6.59 1 93.88 89 GLN B N 1
ATOM 2689 C CA . GLN B 1 89 ? 2.768 -25.281 -5.289 1 93.88 89 GLN B CA 1
ATOM 2690 C C . GLN B 1 89 ? 3.42 -23.906 -5.32 1 93.88 89 GLN B C 1
ATOM 2692 O O . GLN B 1 89 ? 3.336 -23.141 -4.352 1 93.88 89 GLN B O 1
ATOM 2697 N N . ALA B 1 90 ? 4.055 -23.609 -6.441 1 95.81 90 ALA B N 1
ATOM 2698 C CA . ALA B 1 90 ? 4.707 -22.312 -6.605 1 95.81 90 ALA B CA 1
ATOM 2699 C C . ALA B 1 90 ? 3.691 -21.172 -6.551 1 95.81 90 ALA B C 1
ATOM 2701 O O . ALA B 1 90 ? 3.969 -20.109 -5.984 1 95.81 90 ALA B O 1
ATOM 2702 N N . ILE B 1 91 ? 2.543 -21.344 -7.086 1 95 91 ILE B N 1
ATOM 2703 C CA . ILE B 1 91 ? 1.467 -20.359 -7.043 1 95 91 ILE B CA 1
ATOM 2704 C C . ILE B 1 91 ? 1.074 -20.078 -5.594 1 95 91 ILE B C 1
ATOM 2706 O O . ILE B 1 91 ? 0.92 -18.922 -5.195 1 95 91 ILE B O 1
ATOM 2710 N N . ARG B 1 92 ? 1.017 -21.156 -4.848 1 93.69 92 ARG B N 1
ATOM 2711 C CA . ARG B 1 92 ? 0.459 -21.094 -3.5 1 93.69 92 ARG B CA 1
ATOM 2712 C C . ARG B 1 92 ? 1.416 -20.391 -2.541 1 93.69 92 ARG B C 1
ATOM 2714 O O . ARG B 1 92 ? 1.017 -19.984 -1.453 1 93.69 92 ARG B O 1
ATOM 2721 N N . VAL B 1 93 ? 2.6 -20.266 -2.984 1 93.31 93 VAL B N 1
ATOM 2722 C CA . VAL B 1 93 ? 3.547 -19.531 -2.148 1 93.31 93 VAL B CA 1
ATOM 2723 C C . VAL B 1 93 ? 3.838 -18.172 -2.77 1 93.31 93 VAL B C 1
ATOM 2725 O O . VAL B 1 93 ? 4.809 -17.5 -2.396 1 93.31 93 VAL B O 1
ATOM 2728 N N . ASP B 1 94 ? 3.055 -17.859 -3.777 1 93.88 94 ASP B N 1
ATOM 2729 C CA . ASP B 1 94 ? 3.057 -16.531 -4.387 1 93.88 94 ASP B CA 1
ATOM 2730 C C . ASP B 1 94 ? 4.367 -16.281 -5.125 1 93.88 94 ASP B C 1
ATOM 2732 O O . ASP B 1 94 ? 4.969 -15.211 -4.98 1 93.88 94 ASP B O 1
ATOM 2736 N N . ALA B 1 95 ? 4.809 -17.234 -5.836 1 96.56 95 ALA B N 1
ATOM 2737 C CA . ALA B 1 95 ? 5.977 -17.062 -6.691 1 96.56 95 ALA B CA 1
ATOM 2738 C C . ALA B 1 95 ? 5.695 -16.047 -7.797 1 96.56 95 ALA B C 1
ATOM 2740 O O . ALA B 1 95 ? 4.594 -16.016 -8.352 1 96.56 95 ALA B O 1
ATOM 2741 N N . VAL B 1 96 ? 6.699 -15.328 -8.141 1 97.25 96 VAL B N 1
ATOM 2742 C CA . VAL B 1 96 ? 6.582 -14.336 -9.203 1 97.25 96 VAL B CA 1
ATOM 2743 C C . VAL B 1 96 ? 6.57 -15.031 -10.562 1 97.25 96 VAL B C 1
ATOM 2745 O O . VAL B 1 96 ? 5.875 -14.602 -11.484 1 97.25 96 VAL B O 1
ATOM 2748 N N . ASP B 1 97 ? 7.383 -16 -10.609 1 97.5 97 ASP B N 1
ATOM 2749 C CA . ASP B 1 97 ? 7.516 -16.75 -11.852 1 97.5 97 ASP B CA 1
ATOM 2750 C C . ASP B 1 97 ? 8.117 -18.125 -11.594 1 97.5 97 ASP B C 1
ATOM 2752 O O . ASP B 1 97 ? 8.461 -18.469 -10.453 1 97.5 97 ASP B O 1
ATOM 2756 N N . TYR B 1 98 ? 8.078 -18.906 -12.617 1 96.88 98 TYR B N 1
ATOM 2757 C CA . TYR B 1 98 ? 8.555 -20.281 -12.672 1 96.88 98 TYR B CA 1
ATOM 2758 C C . TYR B 1 98 ? 9.297 -20.547 -13.977 1 96.88 98 TYR B C 1
ATOM 2760 O O . TYR B 1 98 ? 8.688 -20.594 -15.047 1 96.88 98 TYR B O 1
ATOM 2768 N N . LEU B 1 99 ? 10.633 -20.703 -13.852 1 96.56 99 LEU B N 1
ATOM 2769 C CA . LEU B 1 99 ? 11.477 -20.859 -15.031 1 96.56 99 LEU B CA 1
ATOM 2770 C C . LEU B 1 99 ? 11.953 -22.297 -15.18 1 96.56 99 LEU B C 1
ATOM 2772 O O . LEU B 1 99 ? 12.586 -22.844 -14.273 1 96.56 99 LEU B O 1
ATOM 2776 N N . LEU B 1 100 ? 11.664 -22.844 -16.297 1 95 100 LEU B N 1
ATOM 2777 C CA . LEU B 1 100 ? 12.125 -24.203 -16.578 1 95 100 LEU B CA 1
ATOM 2778 C C . LEU B 1 100 ? 13.547 -24.188 -17.141 1 95 100 LEU B C 1
ATOM 2780 O O . LEU B 1 100 ? 13.875 -23.344 -17.984 1 95 100 LEU B O 1
ATOM 2784 N N . LYS B 1 101 ? 14.375 -25.062 -16.625 1 94.75 101 LYS B N 1
ATOM 2785 C CA . LYS B 1 101 ? 15.727 -25.234 -17.156 1 94.75 101 LYS B CA 1
ATOM 2786 C C . LYS B 1 101 ? 15.711 -26.031 -18.453 1 94.75 101 LYS B C 1
ATOM 2788 O O . LYS B 1 101 ? 14.891 -26.938 -18.625 1 94.75 101 LYS B O 1
ATOM 2793 N N . PRO B 1 102 ? 16.594 -25.688 -19.375 1 94.81 102 PRO B N 1
ATOM 2794 C CA . PRO B 1 102 ? 17.609 -24.625 -19.344 1 94.81 102 PRO B CA 1
ATOM 2795 C C . PRO B 1 102 ? 17 -23.234 -19.484 1 94.81 102 PRO B C 1
ATOM 2797 O O . PRO B 1 102 ? 16.031 -23.047 -20.219 1 94.81 102 PRO B O 1
ATOM 2800 N N . ILE B 1 103 ? 17.609 -22.312 -18.812 1 93.62 103 ILE B N 1
ATOM 2801 C CA . ILE B 1 103 ? 17.078 -20.969 -18.75 1 93.62 103 ILE B CA 1
ATOM 2802 C C . ILE B 1 103 ? 17.516 -20.172 -19.984 1 93.62 103 ILE B C 1
ATOM 2804 O O . ILE B 1 103 ? 18.703 -20.125 -20.297 1 93.62 103 ILE B O 1
ATOM 2808 N N . ASP B 1 104 ? 16.547 -19.578 -20.609 1 92.38 104 ASP B N 1
ATOM 2809 C CA . ASP B 1 104 ? 16.766 -18.703 -21.75 1 92.38 104 ASP B CA 1
ATOM 2810 C C . ASP B 1 104 ? 16.859 -17.234 -21.312 1 92.38 104 ASP B C 1
ATOM 2812 O O . ASP B 1 104 ? 16.094 -16.812 -20.438 1 92.38 104 ASP B O 1
ATOM 2816 N N . SER B 1 105 ? 17.719 -16.562 -22.016 1 94.19 105 SER B N 1
ATOM 2817 C CA . SER B 1 105 ? 17.969 -15.172 -21.641 1 94.19 105 SER B CA 1
ATOM 2818 C C . SER B 1 105 ? 16.703 -14.328 -21.766 1 94.19 105 SER B C 1
ATOM 2820 O O . SER B 1 105 ? 16.422 -13.5 -20.906 1 94.19 105 SER B O 1
ATOM 2822 N N . ASP B 1 106 ? 15.984 -14.547 -22.812 1 95.62 106 ASP B N 1
ATOM 2823 C CA . ASP B 1 106 ? 14.758 -13.773 -23.031 1 95.62 106 ASP B CA 1
ATOM 2824 C C . ASP B 1 106 ? 13.711 -14.109 -21.969 1 95.62 106 ASP B C 1
ATOM 2826 O O . ASP B 1 106 ? 13.031 -13.211 -21.453 1 95.62 106 ASP B O 1
ATOM 2830 N N . GLU B 1 107 ? 13.641 -15.32 -21.594 1 94.88 107 GLU B N 1
ATOM 2831 C CA . GLU B 1 107 ? 12.695 -15.75 -20.578 1 94.88 107 GLU B CA 1
ATOM 2832 C C . GLU B 1 107 ? 13.078 -15.188 -19.203 1 94.88 107 GLU B C 1
ATOM 2834 O O . GLU B 1 107 ? 12.203 -14.773 -18.438 1 94.88 107 GLU B O 1
ATOM 2839 N N . LEU B 1 108 ? 14.359 -15.195 -19 1 96.88 108 LEU B N 1
ATOM 2840 C CA . LEU B 1 108 ? 14.852 -14.633 -17.75 1 96.88 108 LEU B CA 1
ATOM 2841 C C . LEU B 1 108 ? 14.516 -13.148 -17.641 1 96.88 108 LEU B C 1
ATOM 2843 O O . LEU B 1 108 ? 14.062 -12.68 -16.594 1 96.88 108 LEU B O 1
ATOM 2847 N N . THR B 1 109 ? 14.734 -12.477 -18.703 1 96.88 109 THR B N 1
ATOM 2848 C CA . THR B 1 109 ? 14.461 -11.039 -18.719 1 96.88 109 THR B CA 1
ATOM 2849 C C . THR B 1 109 ? 12.984 -10.766 -18.469 1 96.88 109 THR B C 1
ATOM 2851 O O . THR B 1 109 ? 12.625 -9.898 -17.688 1 96.88 109 THR B O 1
ATOM 2854 N N . ALA B 1 110 ? 12.133 -11.523 -19.125 1 96.19 110 ALA B N 1
ATOM 2855 C CA . ALA B 1 110 ? 10.695 -11.367 -18.922 1 96.19 110 ALA B CA 1
ATOM 2856 C C . ALA B 1 110 ? 10.312 -11.648 -17.469 1 96.19 110 ALA B C 1
ATOM 2858 O O . ALA B 1 110 ? 9.477 -10.953 -16.891 1 96.19 110 ALA B O 1
ATOM 2859 N N . CYS B 1 111 ? 10.906 -12.594 -16.953 1 95.94 111 CYS B N 1
ATOM 2860 C CA . CYS B 1 111 ? 10.68 -12.992 -15.57 1 95.94 111 CYS B CA 1
ATOM 2861 C C . CYS B 1 111 ? 11.086 -11.883 -14.609 1 95.94 111 CYS B C 1
ATOM 2863 O O . CYS B 1 111 ? 10.328 -11.531 -13.703 1 95.94 111 CYS B O 1
ATOM 2865 N N . VAL B 1 112 ? 12.234 -11.328 -14.828 1 97.25 112 VAL B N 1
ATOM 2866 C CA . VAL B 1 112 ? 12.75 -10.266 -13.969 1 97.25 112 VAL B CA 1
ATOM 2867 C C . VAL B 1 112 ? 11.891 -9.016 -14.109 1 97.25 112 VAL B C 1
ATOM 2869 O O . VAL B 1 112 ? 11.672 -8.289 -13.133 1 97.25 112 VAL B O 1
ATOM 2872 N N . ASP B 1 113 ? 11.391 -8.844 -15.289 1 96.88 113 ASP B N 1
ATOM 2873 C CA . ASP B 1 113 ? 10.492 -7.707 -15.492 1 96.88 113 ASP B CA 1
ATOM 2874 C C . ASP B 1 113 ? 9.219 -7.863 -14.664 1 96.88 113 ASP B C 1
ATOM 2876 O O . ASP B 1 113 ? 8.727 -6.891 -14.086 1 96.88 113 ASP B O 1
ATOM 2880 N N . ARG B 1 114 ? 8.688 -9.047 -14.586 1 95.75 114 ARG B N 1
ATOM 2881 C CA . ARG B 1 114 ? 7.523 -9.305 -13.742 1 95.75 114 ARG B CA 1
ATOM 2882 C C . ARG B 1 114 ? 7.844 -9.031 -12.273 1 95.75 114 ARG B C 1
ATOM 2884 O O . ARG B 1 114 ? 7.031 -8.445 -11.555 1 95.75 114 ARG B O 1
ATOM 2891 N N . PHE B 1 115 ? 9 -9.406 -11.922 1 97.06 115 PHE B N 1
ATOM 2892 C CA . PHE B 1 115 ? 9.484 -9.133 -10.57 1 97.06 115 PHE B CA 1
ATOM 2893 C C . PHE B 1 115 ? 9.523 -7.633 -10.305 1 97.06 115 PHE B C 1
ATOM 2895 O O . PHE B 1 115 ? 9.07 -7.172 -9.258 1 97.06 115 PHE B O 1
ATOM 2902 N N . ARG B 1 116 ? 10.047 -6.938 -11.25 1 96.81 116 ARG B N 1
ATOM 2903 C CA . ARG B 1 116 ? 10.203 -5.5 -11.062 1 96.81 116 ARG B CA 1
ATOM 2904 C C . ARG B 1 116 ? 8.852 -4.832 -10.836 1 96.81 116 ARG B C 1
ATOM 2906 O O . ARG B 1 116 ? 8.742 -3.887 -10.047 1 96.81 116 ARG B O 1
ATOM 2913 N N . VAL B 1 117 ? 7.867 -5.312 -11.453 1 93.06 117 VAL B N 1
ATOM 2914 C CA . VAL B 1 117 ? 6.527 -4.77 -11.273 1 93.06 117 VAL B CA 1
ATOM 2915 C C . VAL B 1 117 ? 6.055 -5.02 -9.844 1 93.06 117 VAL B C 1
ATOM 2917 O O . VAL B 1 117 ? 5.609 -4.094 -9.164 1 93.06 117 VAL B O 1
ATOM 2920 N N . ALA B 1 118 ? 6.203 -6.234 -9.406 1 92.94 118 ALA B N 1
ATOM 2921 C CA . ALA B 1 118 ? 5.805 -6.594 -8.047 1 92.94 118 ALA B CA 1
ATOM 2922 C C . ALA B 1 118 ? 6.637 -5.84 -7.012 1 92.94 118 ALA B C 1
ATOM 2924 O O . ALA B 1 118 ? 6.109 -5.387 -5.992 1 92.94 118 ALA B O 1
ATOM 2925 N N . TYR B 1 119 ? 7.883 -5.715 -7.332 1 94.69 119 TYR B N 1
ATOM 2926 C CA . TYR B 1 119 ? 8.836 -5.039 -6.461 1 94.69 119 TYR B CA 1
ATOM 2927 C C . TYR B 1 119 ? 8.469 -3.572 -6.273 1 94.69 119 TYR B C 1
ATOM 2929 O O . TYR B 1 119 ? 8.477 -3.061 -5.152 1 94.69 119 TYR B O 1
ATOM 2937 N N . LYS B 1 120 ? 8.102 -2.951 -7.312 1 92.88 120 LYS B N 1
ATOM 2938 C CA . LYS B 1 120 ? 7.699 -1.548 -7.277 1 92.88 120 LYS B CA 1
ATOM 2939 C C . LYS B 1 120 ? 6.422 -1.364 -6.461 1 92.88 120 LYS B C 1
ATOM 2941 O O . LYS B 1 120 ? 6.285 -0.383 -5.727 1 92.88 120 LYS B O 1
ATOM 2946 N N . GLN B 1 121 ? 5.539 -2.277 -6.578 1 90.38 121 GLN B N 1
ATOM 2947 C CA . GLN B 1 121 ? 4.293 -2.209 -5.82 1 90.38 121 GLN B CA 1
ATOM 2948 C C . GLN B 1 121 ? 4.555 -2.332 -4.324 1 90.38 121 GLN B C 1
ATOM 2950 O O . GLN B 1 121 ? 3.955 -1.61 -3.523 1 90.38 121 GLN B O 1
ATOM 2955 N N . ASP B 1 122 ? 5.398 -3.213 -3.977 1 91.62 122 ASP B N 1
ATOM 2956 C CA . ASP B 1 122 ? 5.766 -3.383 -2.574 1 91.62 122 ASP B CA 1
ATOM 2957 C C . ASP B 1 122 ? 6.41 -2.115 -2.018 1 91.62 122 ASP B C 1
ATOM 2959 O O . ASP B 1 122 ? 6.109 -1.7 -0.897 1 91.62 122 ASP B O 1
ATOM 2963 N N . LYS B 1 123 ? 7.301 -1.565 -2.824 1 91.44 123 LYS B N 1
ATOM 2964 C CA . LYS B 1 123 ? 7.961 -0.334 -2.404 1 91.44 123 LYS B CA 1
ATOM 2965 C C . LYS B 1 123 ? 6.957 0.803 -2.24 1 91.44 123 LYS B C 1
ATOM 2967 O O . LYS B 1 123 ? 7.055 1.591 -1.297 1 91.44 123 LYS B O 1
ATOM 2972 N N . LYS B 1 124 ? 6.02 0.801 -3.104 1 90.44 124 LYS B N 1
ATOM 2973 C CA . LYS B 1 124 ? 4.973 1.814 -3.018 1 90.44 124 LYS B CA 1
ATOM 2974 C C . LYS B 1 124 ? 4.184 1.679 -1.718 1 90.44 124 LYS B C 1
ATOM 2976 O O . LYS B 1 124 ? 3.902 2.676 -1.049 1 90.44 124 LYS B O 1
ATOM 2981 N N . LEU B 1 125 ? 3.803 0.472 -1.418 1 91.75 125 LEU B N 1
ATOM 2982 C CA . LEU B 1 125 ? 3.061 0.213 -0.189 1 91.75 125 LEU B CA 1
ATOM 2983 C C . LEU B 1 125 ? 3.846 0.683 1.03 1 91.75 125 LEU B C 1
ATOM 2985 O O . LEU B 1 125 ? 3.305 1.378 1.893 1 91.75 125 LEU B O 1
ATOM 2989 N N . LYS B 1 126 ? 5.09 0.385 1.053 1 91.94 126 LYS B N 1
ATOM 2990 C CA . LYS B 1 126 ? 5.941 0.774 2.172 1 91.94 126 LYS B CA 1
ATOM 2991 C C . LYS B 1 126 ? 6.07 2.291 2.266 1 91.94 126 LYS B C 1
ATOM 2993 O O . LYS B 1 126 ? 6.027 2.857 3.361 1 91.94 126 LYS B O 1
ATOM 2998 N N . ASN B 1 127 ? 6.219 2.885 1.161 1 92.62 127 ASN B N 1
ATOM 2999 C CA . ASN B 1 127 ? 6.324 4.34 1.126 1 92.62 127 ASN B CA 1
ATOM 3000 C C . ASN B 1 127 ? 5.043 5.008 1.62 1 92.62 127 ASN B C 1
ATOM 3002 O O . ASN B 1 127 ? 5.094 5.992 2.359 1 92.62 127 ASN B O 1
ATOM 3006 N N . LEU B 1 128 ? 3.951 4.453 1.251 1 92.06 128 LEU B N 1
ATOM 3007 C CA . LEU B 1 128 ? 2.666 4.988 1.686 1 92.06 128 LEU B CA 1
ATOM 3008 C C . LEU B 1 128 ? 2.488 4.824 3.191 1 92.06 128 LEU B C 1
ATOM 3010 O O . LEU B 1 128 ? 2 5.73 3.867 1 92.06 128 LEU B O 1
ATOM 3014 N N . GLU B 1 129 ? 2.854 3.74 3.623 1 92.44 129 GLU B N 1
ATOM 3015 C CA . GLU B 1 129 ? 2.785 3.504 5.062 1 92.44 129 GLU B CA 1
ATOM 3016 C C . GLU B 1 129 ? 3.635 4.516 5.828 1 92.44 129 GLU B C 1
ATOM 3018 O O . GLU B 1 129 ? 3.193 5.066 6.84 1 92.44 129 GLU B O 1
ATOM 3023 N N . LYS B 1 130 ? 4.836 4.773 5.32 1 92.38 130 LYS B N 1
ATOM 3024 C CA . LYS B 1 130 ? 5.734 5.734 5.953 1 92.38 130 LYS B CA 1
ATOM 3025 C C . LYS B 1 130 ? 5.152 7.145 5.91 1 92.38 130 LYS B C 1
ATOM 3027 O O . LYS B 1 130 ? 5.25 7.891 6.887 1 92.38 130 LYS B O 1
ATOM 3032 N N . LYS B 1 131 ? 4.562 7.461 4.828 1 89.81 131 LYS B N 1
ATOM 3033 C CA . LYS B 1 131 ? 3.955 8.781 4.688 1 89.81 131 LYS B CA 1
ATOM 3034 C C . LYS B 1 131 ? 2.82 8.977 5.688 1 89.81 131 LYS B C 1
ATOM 3036 O O . LYS B 1 131 ? 2.725 10.023 6.332 1 89.81 131 LYS B O 1
ATOM 3041 N N . VAL B 1 132 ? 2.018 8.031 5.805 1 90.56 132 VAL B N 1
ATOM 3042 C CA . VAL B 1 132 ? 0.892 8.102 6.73 1 90.56 132 VAL B CA 1
ATOM 3043 C C . VAL B 1 132 ? 1.406 8.211 8.164 1 90.56 132 VAL B C 1
ATOM 3045 O O . VAL B 1 132 ? 0.907 9.023 8.945 1 90.56 132 VAL B O 1
ATOM 3048 N N . GLU B 1 133 ? 2.377 7.406 8.391 1 89.31 133 GLU B N 1
ATOM 3049 C CA . GLU B 1 133 ? 2.979 7.461 9.719 1 89.31 133 GLU B CA 1
ATOM 3050 C C . GLU B 1 133 ? 3.555 8.844 10.008 1 89.31 133 GLU B C 1
ATOM 3052 O O . GLU B 1 133 ? 3.4 9.367 11.117 1 89.31 133 GLU B O 1
ATOM 3057 N N . ALA B 1 134 ? 4.219 9.375 9.055 1 82.94 134 ALA B N 1
ATOM 3058 C CA . ALA B 1 134 ? 4.805 10.703 9.203 1 82.94 134 ALA B CA 1
ATOM 3059 C C . ALA B 1 134 ? 3.727 11.758 9.438 1 82.94 134 ALA B C 1
ATOM 3061 O O . ALA B 1 134 ? 3.881 12.633 10.297 1 82.94 134 ALA B O 1
ATOM 3062 N N . PHE B 1 135 ? 2.707 11.688 8.742 1 81.31 135 PHE B N 1
ATOM 3063 C CA . PHE B 1 135 ? 1.59 12.609 8.906 1 81.31 135 PHE B CA 1
ATOM 3064 C C . PHE B 1 135 ? 0.974 12.477 10.289 1 81.31 135 PHE B C 1
ATOM 3066 O O . PHE B 1 135 ? 0.691 13.484 10.945 1 81.31 135 PHE B O 1
ATOM 3073 N N . GLU B 1 136 ? 0.816 11.305 10.633 1 80.19 136 GLU B N 1
ATOM 3074 C CA . GLU B 1 136 ? 0.223 11.07 11.945 1 80.19 136 GLU B CA 1
ATOM 3075 C C . GLU B 1 136 ? 1.139 11.562 13.062 1 80.19 136 GLU B C 1
ATOM 3077 O O . GLU B 1 136 ? 0.67 12.125 14.055 1 80.19 136 GLU B O 1
ATOM 3082 N N . ALA B 1 137 ? 2.404 11.328 12.891 1 77.75 137 ALA B N 1
ATOM 3083 C CA . ALA B 1 137 ? 3.377 11.797 13.867 1 77.75 137 ALA B CA 1
ATOM 3084 C C . ALA B 1 137 ? 3.387 13.32 13.938 1 77.75 137 ALA B C 1
ATOM 3086 O O . ALA B 1 137 ? 3.453 13.898 15.031 1 77.75 137 ALA B O 1
ATOM 3087 N N . LYS B 1 138 ? 3.412 13.977 12.844 1 72.69 138 LYS B N 1
ATOM 3088 C CA . LYS B 1 138 ? 3.354 15.438 12.781 1 72.69 138 LYS B CA 1
ATOM 3089 C C . LYS B 1 138 ? 2.109 15.961 13.492 1 72.69 138 LYS B C 1
ATOM 3091 O O . LYS B 1 138 ? 2.182 16.953 14.234 1 72.69 138 LYS B O 1
ATOM 3096 N N . GLU B 1 139 ? 1.059 15.367 13.273 1 69.5 139 GLU B N 1
ATOM 3097 C CA . GLU B 1 139 ? -0.192 15.758 13.922 1 69.5 139 GLU B CA 1
ATOM 3098 C C . GLU B 1 139 ? -0.11 15.578 15.43 1 69.5 139 GLU B C 1
ATOM 3100 O O . GLU B 1 139 ? -0.638 16.406 16.188 1 69.5 139 GLU B O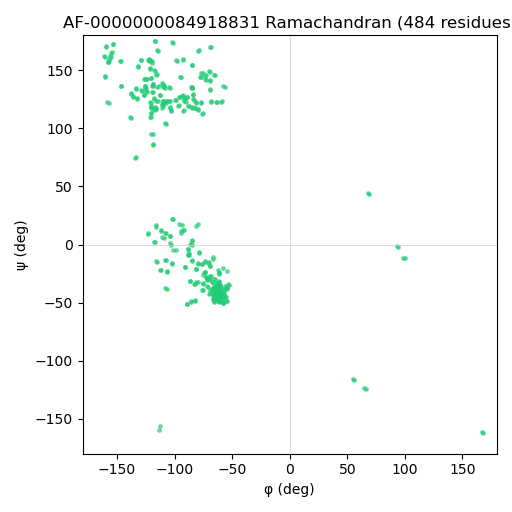 1
ATOM 3105 N N . GLU B 1 140 ? 0.587 14.586 15.719 1 70.06 140 GLU B N 1
ATOM 3106 C CA . GLU B 1 140 ? 0.712 14.281 17.141 1 70.06 140 GLU B CA 1
ATOM 3107 C C . GLU B 1 140 ? 1.662 15.258 17.828 1 70.06 140 GLU B C 1
ATOM 3109 O O . GLU B 1 140 ? 1.563 15.484 19.031 1 70.06 140 GLU B O 1
ATOM 3114 N N . GLN B 1 141 ? 2.529 15.773 17.062 1 66.94 141 GLN B N 1
ATOM 3115 C CA . GLN B 1 141 ? 3.551 16.641 17.641 1 66.94 141 GLN B CA 1
ATOM 3116 C C . GLN B 1 141 ? 3.059 18.094 17.719 1 66.94 141 GLN B C 1
ATOM 3118 O O . GLN B 1 141 ? 3.705 18.938 18.344 1 66.94 141 GLN B O 1
ATOM 3123 N N . LYS B 1 142 ? 2.006 18.344 17.188 1 71.06 142 LYS B N 1
ATOM 3124 C CA . LYS B 1 142 ? 1.489 19.703 17.281 1 71.06 142 LYS B CA 1
ATOM 3125 C C . LYS B 1 142 ? 1.273 20.094 18.75 1 71.06 142 LYS B C 1
ATOM 3127 O O . LYS B 1 142 ? 0.697 19.328 19.516 1 71.06 142 LYS B O 1
ATOM 3132 N N . ASN B 1 143 ? 1.927 21.172 19.125 1 71.44 143 ASN B N 1
ATOM 3133 C CA . ASN B 1 143 ? 1.854 21.688 20.484 1 71.44 143 ASN B CA 1
ATOM 3134 C C . ASN B 1 143 ? 1.231 23.078 20.531 1 71.44 143 ASN B C 1
ATOM 3136 O O . ASN B 1 143 ? 1.225 23.781 19.531 1 71.44 143 ASN B O 1
ATOM 3140 N N . LEU B 1 144 ? 0.578 23.344 21.609 1 75.06 144 LEU B N 1
ATOM 3141 C CA . LEU B 1 144 ? 0.05 24.688 21.875 1 75.06 144 LEU B CA 1
ATOM 3142 C C . LEU B 1 144 ? 0.816 25.344 23.016 1 75.06 144 LEU B C 1
ATOM 3144 O O . LEU B 1 144 ? 1.064 24.734 24.047 1 75.06 144 LEU B O 1
ATOM 3148 N N . LEU B 1 145 ? 1.351 26.484 22.719 1 75.12 145 LEU B N 1
ATOM 3149 C CA . LEU B 1 145 ? 1.944 27.312 23.766 1 75.12 145 LEU B CA 1
ATOM 3150 C C . LEU B 1 145 ? 0.87 28.078 24.531 1 75.12 145 LEU B C 1
ATOM 3152 O O . LEU B 1 145 ? 0.119 28.859 23.938 1 75.12 145 LEU B O 1
ATOM 3156 N N . ILE B 1 146 ? 0.758 27.781 25.812 1 79.88 146 ILE B N 1
ATOM 3157 C CA . ILE B 1 146 ? -0.225 28.422 26.672 1 79.88 146 ILE B CA 1
ATOM 3158 C C . ILE B 1 146 ? 0.486 29.328 27.688 1 79.88 146 ILE B C 1
ATOM 3160 O O . ILE B 1 146 ? 1.345 28.875 28.438 1 79.88 146 ILE B O 1
ATOM 3164 N N . LYS B 1 147 ? 0.201 30.516 27.594 1 80.88 147 LYS B N 1
ATOM 3165 C CA . LYS B 1 147 ? 0.773 31.484 28.547 1 80.88 147 LYS B CA 1
ATOM 3166 C C . LYS B 1 147 ? -0.129 31.656 29.766 1 80.88 147 LYS B C 1
ATOM 3168 O O . LYS B 1 147 ? -1.318 31.953 29.625 1 80.88 147 LYS B O 1
ATOM 3173 N N . THR B 1 148 ? 0.469 31.391 30.953 1 82.44 148 THR B N 1
ATOM 3174 C CA . THR B 1 148 ? -0.213 31.703 32.219 1 82.44 148 THR B CA 1
ATOM 3175 C C . THR B 1 148 ? 0.346 33 32.812 1 82.44 148 THR B C 1
ATOM 3177 O O . THR B 1 148 ? 1.27 33.594 32.281 1 82.44 148 THR B O 1
ATOM 3180 N N . THR B 1 149 ? -0.257 33.469 33.875 1 78.75 149 THR B N 1
ATOM 3181 C CA . THR B 1 149 ? 0.222 34.656 34.562 1 78.75 149 THR B CA 1
ATOM 3182 C C . THR B 1 149 ? 1.635 34.438 35.094 1 78.75 149 THR B C 1
ATOM 3184 O O . THR B 1 149 ? 2.404 35.375 35.25 1 78.75 149 THR B O 1
ATOM 3187 N N . GLN B 1 150 ? 2.004 33.188 35.344 1 75.81 150 GLN B N 1
ATOM 3188 C CA . GLN B 1 150 ? 3.266 32.906 36 1 75.81 150 GLN B CA 1
ATOM 3189 C C . GLN B 1 150 ? 4.297 32.344 35.031 1 75.81 150 GLN B C 1
ATOM 3191 O O . GLN B 1 150 ? 5.48 32.688 35.125 1 75.81 150 GLN B O 1
ATOM 3196 N N . GLU B 1 151 ? 3.73 31.516 34.156 1 78.44 151 GLU B N 1
ATOM 3197 C CA . GLU B 1 151 ? 4.68 30.812 33.281 1 78.44 151 GLU B CA 1
ATOM 3198 C C . GLU B 1 151 ? 4.039 30.422 31.969 1 78.44 151 GLU B C 1
ATOM 3200 O O . GLU B 1 151 ? 2.881 30.75 31.703 1 78.44 151 GLU B O 1
ATOM 3205 N N . GLN B 1 152 ? 4.883 29.922 31.094 1 79.44 152 GLN B N 1
ATOM 3206 C CA . GLN B 1 152 ? 4.418 29.375 29.828 1 79.44 152 GLN B CA 1
ATOM 3207 C C . GLN B 1 152 ? 4.453 27.844 29.844 1 79.44 152 GLN B C 1
ATOM 3209 O O . GLN B 1 152 ? 5.375 27.25 30.406 1 79.44 152 GLN B O 1
ATOM 3214 N N . HIS B 1 153 ? 3.264 27.281 29.281 1 77.19 153 HIS B N 1
ATOM 3215 C CA . HIS B 1 153 ? 3.152 25.828 29.172 1 77.19 153 HIS B CA 1
ATOM 3216 C C . HIS B 1 153 ? 3.096 25.406 27.703 1 77.19 153 HIS B C 1
ATOM 3218 O O . HIS B 1 153 ? 2.475 26.078 26.875 1 77.19 153 HIS B O 1
ATOM 3224 N N . ILE B 1 154 ? 3.832 24.406 27.422 1 78.88 154 ILE B N 1
ATOM 3225 C CA . ILE B 1 154 ? 3.693 23.781 26.109 1 78.88 154 ILE B CA 1
ATOM 3226 C C . ILE B 1 154 ? 2.918 22.469 26.25 1 78.88 154 ILE B C 1
ATOM 3228 O O . ILE B 1 154 ? 3.33 21.562 26.984 1 78.88 154 ILE B O 1
ATOM 3232 N N . LEU B 1 155 ? 1.716 22.406 25.562 1 78.69 155 LEU B N 1
ATOM 3233 C CA . LEU B 1 155 ? 0.887 21.203 25.609 1 78.69 155 LEU B CA 1
ATOM 3234 C C . LEU B 1 155 ? 0.693 20.625 24.219 1 78.69 155 LEU B C 1
ATOM 3236 O O . LEU B 1 155 ? 0.438 21.359 23.25 1 78.69 155 LEU B O 1
ATOM 3240 N N . PRO B 1 156 ? 0.93 19.344 24.156 1 78.19 156 PRO B N 1
ATOM 3241 C CA . PRO B 1 156 ? 0.449 18.734 22.906 1 78.19 156 PRO B CA 1
ATOM 3242 C C . PRO B 1 156 ? -1.044 18.969 22.672 1 78.19 156 PRO B C 1
ATOM 3244 O O . PRO B 1 156 ? -1.842 18.844 23.609 1 78.19 156 PRO B O 1
ATOM 3247 N N . LEU B 1 157 ? -1.373 19.328 21.438 1 80.75 157 LEU B N 1
ATOM 3248 C CA . LEU B 1 157 ? -2.777 19.562 21.109 1 80.75 157 LEU B CA 1
ATOM 3249 C C . LEU B 1 157 ? -3.627 18.344 21.453 1 80.75 157 LEU B C 1
ATOM 3251 O O . LEU B 1 157 ? -4.73 18.484 21.984 1 80.75 157 LEU B O 1
ATOM 3255 N N . ASN B 1 158 ? -3.018 17.281 21.234 1 80.5 158 ASN B N 1
ATOM 3256 C CA . ASN B 1 158 ? -3.754 16.031 21.438 1 80.5 158 ASN B CA 1
ATOM 3257 C C . ASN B 1 158 ? -4.035 15.789 22.922 1 80.5 158 ASN B C 1
ATOM 3259 O O . ASN B 1 158 ? -4.91 14.992 23.266 1 80.5 158 ASN B O 1
ATOM 3263 N N . ASP B 1 159 ? -3.365 16.406 23.766 1 83.19 159 ASP B N 1
ATOM 3264 C CA . ASP B 1 159 ? -3.57 16.234 25.188 1 83.19 159 ASP B CA 1
ATOM 3265 C C . ASP B 1 159 ? -4.695 17.125 25.703 1 83.19 159 ASP B C 1
ATOM 3267 O O . ASP B 1 159 ? -5.184 16.953 26.812 1 83.19 159 ASP B O 1
ATOM 3271 N N . ILE B 1 160 ? -5.086 18.078 24.906 1 87.5 160 ILE B N 1
ATOM 3272 C CA . ILE B 1 160 ? -6.102 19.031 25.312 1 87.5 160 ILE B CA 1
ATOM 3273 C C . ILE B 1 160 ? -7.488 18.5 24.969 1 87.5 160 ILE B C 1
ATOM 3275 O O . ILE B 1 160 ? -7.805 18.25 23.812 1 87.5 160 ILE B O 1
ATOM 3279 N N . ILE B 1 161 ? -8.312 18.328 25.984 1 89.19 161 ILE B N 1
ATOM 3280 C CA . ILE B 1 161 ? -9.656 17.797 25.797 1 89.19 161 ILE B CA 1
ATOM 3281 C C . ILE B 1 161 ? -10.602 18.906 25.359 1 89.19 161 ILE B C 1
ATOM 3283 O O . ILE B 1 161 ? -11.367 18.734 24.406 1 89.19 161 ILE B O 1
ATOM 3287 N N . ARG B 1 162 ? -10.508 19.984 26.094 1 92 162 ARG B N 1
ATOM 3288 C CA . ARG B 1 162 ? -11.383 21.109 25.812 1 92 162 ARG B CA 1
ATOM 3289 C C . ARG B 1 162 ? -10.828 22.391 26.422 1 92 162 ARG B C 1
ATOM 3291 O O . ARG B 1 162 ? -9.945 22.359 27.281 1 92 162 ARG B O 1
ATOM 3298 N N . CYS B 1 163 ? -11.352 23.516 25.891 1 93.75 163 CYS B N 1
ATOM 3299 C CA . CYS B 1 163 ? -11.117 24.844 26.438 1 93.75 163 CYS B CA 1
ATOM 3300 C C . CYS B 1 163 ? -12.43 25.484 26.875 1 93.75 163 CYS B C 1
ATOM 3302 O O . CYS B 1 163 ? -13.445 25.344 26.203 1 93.75 163 CYS B O 1
ATOM 3304 N N . GLN B 1 164 ? -12.328 26.109 28.078 1 94.75 164 GLN B N 1
ATOM 3305 C CA . GLN B 1 164 ? -13.523 26.766 28.625 1 94.75 164 GLN B CA 1
ATOM 3306 C C . GLN B 1 164 ? -13.25 28.219 28.953 1 94.75 164 GLN B C 1
ATOM 3308 O O . GLN B 1 164 ? -12.234 28.547 29.578 1 94.75 164 GLN B O 1
ATOM 3313 N N . SER B 1 165 ? -14.195 29.016 28.547 1 96 165 SER B N 1
ATOM 3314 C CA . SER B 1 165 ? -14.07 30.438 28.859 1 96 165 SER B CA 1
ATOM 3315 C C . SER B 1 165 ? -14.242 30.703 30.359 1 96 165 SER B C 1
ATOM 3317 O O . SER B 1 165 ? -15.102 30.109 31 1 96 165 SER B O 1
ATOM 3319 N N . ASP B 1 166 ? -13.367 31.484 30.859 1 94.44 166 ASP B N 1
ATOM 3320 C CA . ASP B 1 166 ? -13.469 32.031 32.219 1 94.44 166 ASP B CA 1
ATOM 3321 C C . ASP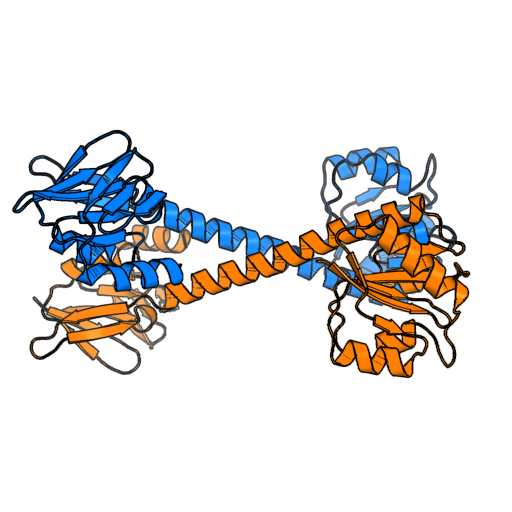 B 1 166 ? -13.148 33.531 32.25 1 94.44 166 ASP B C 1
ATOM 3323 O O . ASP B 1 166 ? -12.109 33.938 32.75 1 94.44 166 ASP B O 1
ATOM 3327 N N . GLY B 1 167 ? -14.188 34.281 31.734 1 92.56 167 GLY B N 1
ATOM 3328 C CA . GLY B 1 167 ? -13.945 35.688 31.578 1 92.56 167 GLY B CA 1
ATOM 3329 C C . GLY B 1 167 ? -12.883 36 30.531 1 92.56 167 GLY B C 1
ATOM 3330 O O . GLY B 1 167 ? -13 35.625 29.375 1 92.56 167 GLY B O 1
ATOM 3331 N N . SER B 1 168 ? -11.953 36.688 31 1 92.38 168 SER B N 1
ATOM 3332 C CA . SER B 1 168 ? -10.867 37.094 30.109 1 92.38 168 SER B CA 1
ATOM 3333 C C . SER B 1 168 ? -9.805 35.969 30.031 1 92.38 168 SER B C 1
ATOM 3335 O O . SER B 1 168 ? -8.797 36.125 29.344 1 92.38 168 SER B O 1
ATOM 3337 N N . TYR B 1 169 ? -10.148 34.938 30.703 1 93.88 169 TYR B N 1
ATOM 3338 C CA . TYR B 1 169 ? -9.219 33.812 30.719 1 93.88 169 TYR B CA 1
ATOM 3339 C C . TYR B 1 169 ? -9.805 32.594 30.016 1 93.88 169 TYR B C 1
ATOM 3341 O O . TYR B 1 169 ? -10.992 32.562 29.688 1 93.88 169 TYR B O 1
ATOM 3349 N N . THR B 1 170 ? -8.938 31.672 29.766 1 95.19 170 THR B N 1
ATOM 3350 C CA . THR B 1 170 ? -9.367 30.375 29.234 1 95.19 170 THR B CA 1
ATOM 3351 C C . THR B 1 170 ? -8.797 29.234 30.062 1 95.19 170 THR B C 1
ATOM 3353 O O . THR B 1 170 ? -7.602 29.203 30.359 1 95.19 170 THR B O 1
ATOM 3356 N N . ILE B 1 171 ? -9.664 28.328 30.391 1 95.38 171 ILE B N 1
ATOM 3357 C CA . ILE B 1 171 ? -9.211 27.141 31.125 1 95.38 171 ILE B CA 1
ATOM 3358 C C . ILE B 1 171 ? -9.031 25.984 30.156 1 95.38 171 ILE B C 1
ATOM 3360 O O . ILE B 1 171 ? -9.961 25.609 29.438 1 95.38 171 ILE B O 1
ATOM 3364 N N . PHE B 1 172 ? -7.848 25.438 30.172 1 93.75 172 PHE B N 1
ATOM 3365 C CA . PHE B 1 172 ? -7.547 24.25 29.391 1 93.75 172 PHE B CA 1
ATOM 3366 C C . PHE B 1 172 ? -7.695 22.984 30.234 1 93.75 172 PHE B C 1
ATOM 3368 O O . PHE B 1 172 ? -7.113 22.891 31.312 1 93.75 172 PHE B O 1
ATOM 3375 N N . TYR B 1 173 ? -8.477 22.062 29.734 1 93.56 173 TYR B N 1
ATOM 3376 C CA . TYR B 1 173 ? -8.672 20.781 30.391 1 93.56 173 TYR B CA 1
ATOM 3377 C C . TYR B 1 173 ? -7.895 19.672 29.688 1 93.56 173 TYR B C 1
ATOM 3379 O O . TYR B 1 173 ? -8.062 19.453 28.5 1 93.56 173 TYR B O 1
ATOM 3387 N N . THR B 1 174 ? -7.07 19.031 30.422 1 91.5 174 THR B N 1
ATOM 3388 C CA . THR B 1 174 ? -6.398 17.812 29.984 1 91.5 174 THR B CA 1
ATOM 3389 C C . THR B 1 174 ? -6.797 16.625 30.859 1 91.5 174 THR B C 1
ATOM 3391 O O . THR B 1 174 ? -7.598 16.766 31.781 1 91.5 174 THR B O 1
ATOM 3394 N N . ALA B 1 175 ? -6.297 15.453 30.453 1 87.06 175 ALA B N 1
ATOM 3395 C CA . ALA B 1 175 ? -6.633 14.266 31.234 1 87.06 175 ALA B CA 1
ATOM 3396 C C . ALA B 1 175 ? -6.117 14.383 32.656 1 87.06 175 ALA B C 1
ATOM 3398 O O . ALA B 1 175 ? -6.766 13.93 33.594 1 87.06 175 ALA B O 1
ATOM 3399 N N . ASP B 1 176 ? -4.996 15.094 32.781 1 82.06 176 ASP B N 1
ATOM 3400 C CA . ASP B 1 176 ? -4.309 15 34.062 1 82.06 176 ASP B CA 1
ATOM 3401 C C . ASP B 1 176 ? -4.367 16.328 34.812 1 82.06 176 ASP B C 1
ATOM 3403 O O . ASP B 1 176 ? -4.203 16.359 36.031 1 82.06 176 ASP B O 1
ATOM 3407 N N . LYS B 1 177 ? -4.586 17.453 34.094 1 87.31 177 LYS B N 1
ATOM 3408 C CA . LYS B 1 177 ? -4.527 18.734 34.781 1 87.31 177 LYS B CA 1
ATOM 3409 C C . LYS B 1 177 ? -5.348 19.797 34.031 1 87.31 177 LYS B C 1
ATOM 3411 O O . LYS B 1 177 ? -5.793 19.562 32.906 1 87.31 177 LYS B O 1
ATOM 3416 N N . LYS B 1 178 ? -5.641 20.859 34.812 1 92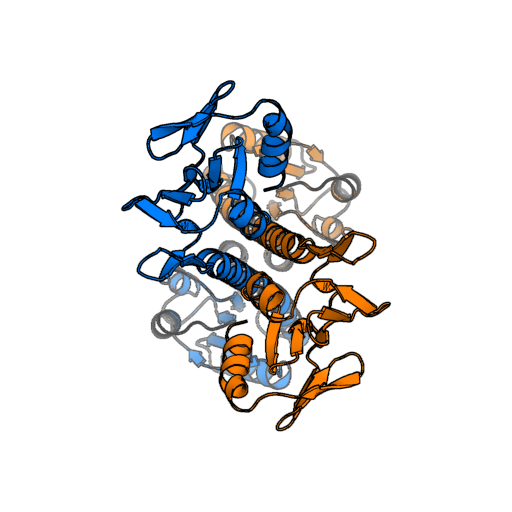.56 178 LYS B N 1
ATOM 3417 C CA . LYS B 1 178 ? -6.25 22.078 34.281 1 92.56 178 LYS B CA 1
ATOM 3418 C C . LYS B 1 178 ? -5.254 23.234 34.281 1 92.56 178 LYS B C 1
ATOM 3420 O O . LYS B 1 178 ? -4.477 23.391 35.219 1 92.56 178 LYS B O 1
ATOM 3425 N N . ILE B 1 179 ? -5.238 23.969 33.188 1 92 179 ILE B N 1
ATOM 3426 C CA . ILE B 1 179 ? -4.344 25.109 33.062 1 92 179 ILE B CA 1
ATOM 3427 C C . ILE B 1 179 ? -5.148 26.344 32.688 1 92 179 ILE B C 1
ATOM 3429 O O . ILE B 1 179 ? -5.93 26.328 31.719 1 92 179 ILE B O 1
ATOM 3433 N N . MET B 1 180 ? -4.965 27.453 33.438 1 92.81 180 MET B N 1
ATOM 3434 C CA . MET B 1 180 ? -5.652 28.703 33.156 1 92.81 180 MET B CA 1
ATOM 3435 C C . MET B 1 180 ? -4.75 29.641 32.344 1 92.81 180 MET B C 1
ATOM 3437 O O . MET B 1 180 ? -3.68 30.031 32.812 1 92.81 180 MET B O 1
ATOM 3441 N N . SER B 1 181 ? -5.176 29.984 31.203 1 92.56 181 SER B N 1
ATOM 3442 C CA . SER B 1 181 ? -4.43 30.875 30.328 1 92.56 181 SER B CA 1
ATOM 3443 C C . SER B 1 181 ? -4.852 32.344 30.516 1 92.56 181 SER B C 1
ATOM 3445 O O . SER B 1 181 ? -5.996 32.594 30.891 1 92.56 181 SER B O 1
ATOM 3447 N N . ALA B 1 182 ? -3.928 33.25 30.094 1 89.38 182 ALA B N 1
ATOM 3448 C CA . ALA B 1 182 ? -4.156 34.688 30.25 1 89.38 182 ALA B CA 1
ATOM 3449 C C . ALA B 1 182 ? -4.824 35.281 29 1 89.38 182 ALA B C 1
ATOM 3451 O O . ALA B 1 182 ? -4.922 36.5 28.859 1 89.38 182 ALA B O 1
ATOM 3452 N N . ARG B 1 183 ? -5.32 34.438 28.125 1 88.12 183 ARG B N 1
ATOM 3453 C CA . ARG B 1 183 ? -6 34.875 26.906 1 88.12 183 ARG B CA 1
ATOM 3454 C C . ARG B 1 183 ? -7.426 34.344 26.844 1 88.12 183 ARG B C 1
ATOM 3456 O O . ARG B 1 183 ? -7.715 33.281 27.406 1 88.12 183 ARG B O 1
ATOM 3463 N N . ASN B 1 184 ? -8.227 35.125 26.156 1 90.25 184 ASN B N 1
ATOM 3464 C CA . ASN B 1 184 ? -9.625 34.719 26.094 1 90.25 184 ASN B CA 1
ATOM 3465 C C . ASN B 1 184 ? -9.844 33.625 25.078 1 90.25 184 ASN B C 1
ATOM 3467 O O . ASN B 1 184 ? -8.953 33.344 24.266 1 90.25 184 ASN B O 1
ATOM 3471 N N . LEU B 1 185 ? -11.047 33 25.172 1 91.19 185 LEU B N 1
ATOM 3472 C CA . LEU B 1 185 ? -11.375 31.844 24.359 1 91.19 185 LEU B CA 1
ATOM 3473 C C . LEU B 1 185 ? -11.359 32.188 22.875 1 91.19 185 LEU B C 1
ATOM 3475 O O . LEU B 1 185 ? -10.977 31.359 22.047 1 91.19 185 LEU B O 1
ATOM 3479 N N . LYS B 1 186 ? -11.719 33.375 22.531 1 83.38 186 LYS B N 1
ATOM 3480 C CA . LYS B 1 186 ? -11.727 33.812 21.141 1 83.38 186 LYS B CA 1
ATOM 3481 C C . LYS B 1 186 ? -10.328 33.75 20.531 1 83.38 186 LYS B C 1
ATOM 3483 O O . LYS B 1 186 ? -10.156 33.344 19.375 1 83.38 186 LYS B O 1
ATOM 3488 N N . TYR B 1 187 ? -9.414 34.125 21.297 1 78.62 187 TYR B N 1
ATOM 3489 C CA . TYR B 1 187 ? -8.016 34.031 20.875 1 78.62 187 TYR B CA 1
ATOM 3490 C C . TYR B 1 187 ? -7.664 32.625 20.453 1 78.62 187 TYR B C 1
ATOM 3492 O O . TYR B 1 187 ? -7.109 32.406 19.375 1 78.62 187 TYR B O 1
ATOM 3500 N N . TYR B 1 188 ? -8.008 31.688 21.25 1 84.88 188 TYR B N 1
ATOM 3501 C CA . TYR B 1 188 ? -7.641 30.312 21 1 84.88 188 TYR B CA 1
ATOM 3502 C C . TYR B 1 188 ? -8.5 29.703 19.891 1 84.88 188 TYR B C 1
ATOM 3504 O O . TYR B 1 188 ? -8.031 28.844 19.125 1 84.88 188 TYR B O 1
ATOM 3512 N N . GLU B 1 189 ? -9.672 30.141 19.844 1 81.31 189 GLU B N 1
ATOM 3513 C CA . GLU B 1 189 ? -10.492 29.734 18.703 1 81.31 189 GLU B CA 1
ATOM 3514 C C . GLU B 1 189 ? -9.805 30.062 17.375 1 81.31 189 GLU B C 1
ATOM 3516 O O . GLU B 1 189 ? -9.805 29.25 16.453 1 81.31 189 GLU B O 1
ATOM 3521 N N . ASN B 1 190 ? -9.188 31.125 17.344 1 70.56 190 ASN B N 1
ATOM 3522 C CA . ASN B 1 190 ? -8.523 31.594 16.125 1 70.56 190 ASN B CA 1
ATOM 3523 C C . ASN B 1 190 ? -7.281 30.75 15.82 1 70.56 190 ASN B C 1
ATOM 3525 O O . ASN B 1 190 ? -6.992 30.469 14.656 1 70.56 190 ASN B O 1
ATOM 3529 N N . ILE B 1 191 ? -6.695 30.391 16.859 1 70.06 191 ILE B N 1
ATOM 3530 C CA . ILE B 1 191 ? -5.441 29.656 16.688 1 70.06 191 ILE B CA 1
ATOM 3531 C C . ILE B 1 191 ? -5.738 28.188 16.391 1 70.06 191 ILE B C 1
ATOM 3533 O O . ILE B 1 191 ? -5.016 27.562 15.617 1 70.06 191 ILE B O 1
ATOM 3537 N N . LEU B 1 192 ? -6.801 27.672 16.938 1 74.44 192 LEU B N 1
ATOM 3538 C CA . LEU B 1 192 ? -7.051 26.234 16.891 1 74.44 192 LEU B CA 1
ATOM 3539 C C . LEU B 1 192 ? -8.117 25.906 15.859 1 74.44 192 LEU B C 1
ATOM 3541 O O . LEU B 1 192 ? -8.516 24.734 15.719 1 74.44 192 LEU B O 1
ATOM 3545 N N . SER B 1 193 ? -8.57 26.891 15.234 1 59.12 193 SER B N 1
ATOM 3546 C CA . SER B 1 193 ? -9.703 26.719 14.328 1 59.12 193 SER B CA 1
ATOM 3547 C C . SER B 1 193 ? -9.406 25.688 13.25 1 59.12 193 SER B C 1
ATOM 3549 O O . SER B 1 193 ? -10.297 24.953 12.828 1 59.12 193 SER B O 1
ATOM 3551 N N . ASP B 1 194 ? -8.258 25.734 12.781 1 58.31 194 ASP B N 1
ATOM 3552 C CA . ASP B 1 194 ? -7.98 24.844 11.664 1 58.31 194 ASP B CA 1
ATOM 3553 C C . ASP B 1 194 ? -7.371 23.516 12.148 1 58.31 194 ASP B C 1
ATOM 3555 O O . ASP B 1 194 ? -6.883 22.719 11.344 1 58.31 194 ASP B O 1
ATOM 3559 N N . GLN B 1 195 ? -7.59 23.406 13.367 1 65.5 195 GLN B N 1
ATOM 3560 C CA . GLN B 1 195 ? -7.023 22.188 13.953 1 65.5 195 GLN B CA 1
ATOM 35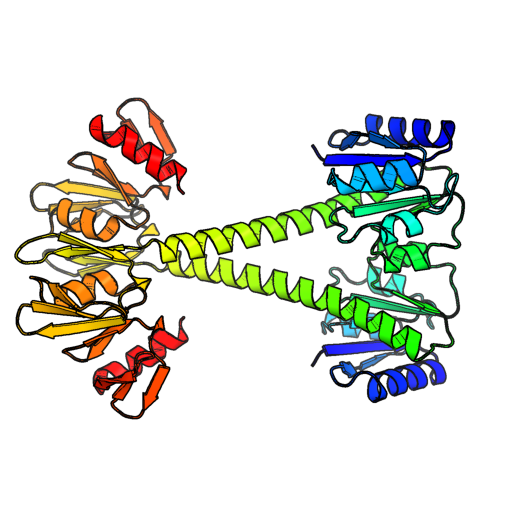61 C C . GLN B 1 195 ? -8.125 21.234 14.414 1 65.5 195 GLN B C 1
ATOM 3563 O O . GLN B 1 195 ? -9.219 21.234 13.859 1 65.5 195 GLN B O 1
ATOM 3568 N N . ILE B 1 196 ? -7.797 20.422 15.305 1 72.06 196 ILE B N 1
ATOM 3569 C CA . ILE B 1 196 ? -8.672 19.359 15.781 1 72.06 196 ILE B CA 1
ATOM 3570 C C . ILE B 1 196 ? -9.656 19.922 16.797 1 72.06 196 ILE B C 1
ATOM 3572 O O . ILE B 1 196 ? -10.344 19.156 17.5 1 72.06 196 ILE B O 1
ATOM 3576 N N . PHE B 1 197 ? -9.781 21.297 16.812 1 81.25 197 PHE B N 1
ATOM 3577 C CA . PHE B 1 197 ? -10.68 21.891 17.781 1 81.25 197 PHE B CA 1
ATOM 3578 C C . PHE B 1 197 ? -11.844 22.594 17.094 1 81.25 197 PHE B C 1
ATOM 3580 O O . PHE B 1 197 ? -11.672 23.188 16.031 1 81.25 197 PHE B O 1
ATOM 3587 N N . VAL B 1 198 ? -13.023 22.578 17.719 1 81.69 198 VAL B N 1
ATOM 3588 C CA . VAL B 1 198 ? -14.219 23.234 17.203 1 81.69 198 VAL B CA 1
ATOM 3589 C C . VAL B 1 198 ? -14.898 24.031 18.312 1 81.69 198 VAL B C 1
ATOM 3591 O O . VAL B 1 198 ? -15.047 23.531 19.438 1 81.69 198 VAL B O 1
ATOM 3594 N N . ARG B 1 199 ? -15.227 25.203 17.922 1 85.75 199 ARG B N 1
ATOM 3595 C CA . ARG B 1 199 ? -16.031 26.016 18.844 1 85.75 199 ARG B CA 1
ATOM 3596 C C . ARG B 1 199 ? -17.469 25.547 18.859 1 85.75 199 ARG B C 1
ATOM 3598 O O . ARG B 1 199 ? -18.219 25.781 17.906 1 85.75 199 ARG B O 1
ATOM 3605 N N . VAL B 1 200 ? -17.906 25 19.984 1 86.69 200 VAL B N 1
ATOM 3606 C CA . VAL B 1 200 ? -19.219 24.375 20 1 86.69 200 VAL B CA 1
ATOM 3607 C C . VAL B 1 200 ? -20.188 25.25 20.812 1 86.69 200 VAL B C 1
ATOM 3609 O O . VAL B 1 200 ? -21.391 25 20.844 1 86.69 200 VAL B O 1
ATOM 3612 N N . HIS B 1 201 ? -19.688 26.172 21.531 1 89.38 201 HIS B N 1
ATOM 3613 C CA . HIS B 1 201 ? -20.406 27.078 22.438 1 89.38 201 HIS B CA 1
ATOM 3614 C C . HIS B 1 201 ? -19.594 28.359 22.656 1 89.38 201 HIS B C 1
ATOM 3616 O O . HIS B 1 201 ? -18.391 28.391 22.422 1 89.38 201 HIS B O 1
ATOM 3622 N N . GLN B 1 202 ? -20.328 29.422 23.094 1 89.38 202 GLN B N 1
ATOM 3623 C CA . GLN B 1 202 ? -19.641 30.688 23.375 1 89.38 202 GLN B CA 1
ATOM 3624 C C . GLN B 1 202 ? -18.547 30.484 24.438 1 89.38 202 GLN B C 1
ATOM 3626 O O . GLN B 1 202 ? -17.547 31.172 24.438 1 89.38 202 GLN B O 1
ATOM 3631 N N . SER B 1 203 ? -18.688 29.422 25.172 1 93.88 203 SER B N 1
ATOM 3632 C CA . SER B 1 203 ? -17.781 29.25 26.297 1 93.88 203 SER B CA 1
ATOM 3633 C C . SER B 1 203 ? -16.938 27.984 26.141 1 93.88 203 SER B C 1
ATOM 3635 O O . SER B 1 203 ? -16.109 27.672 27 1 93.88 203 SER B O 1
ATOM 3637 N N . HIS B 1 204 ? -17.125 27.25 24.984 1 92.19 204 HIS B N 1
ATOM 3638 C CA . HIS B 1 204 ? -16.422 25.969 24.906 1 92.19 204 HIS B CA 1
ATOM 3639 C C . HIS B 1 204 ? -15.82 25.766 23.531 1 92.19 204 HIS B C 1
ATOM 3641 O O . HIS B 1 204 ? -16.484 26 22.516 1 92.19 204 HIS B O 1
ATOM 3647 N N . LEU B 1 205 ? -14.594 25.422 23.547 1 91.31 205 LEU B N 1
ATOM 3648 C CA . LEU B 1 205 ? -13.852 24.844 22.438 1 91.31 205 LEU B CA 1
ATOM 3649 C C . LEU B 1 205 ? -13.469 23.406 22.719 1 91.31 205 LEU B C 1
ATOM 3651 O O . LEU B 1 205 ? -12.898 23.094 23.766 1 91.31 205 LEU B O 1
ATOM 3655 N N . VAL B 1 206 ? -13.805 22.469 21.734 1 87.94 206 VAL B N 1
ATOM 3656 C CA . VAL B 1 206 ? -13.641 21.062 22.078 1 87.94 206 VAL B CA 1
ATOM 3657 C C . VAL B 1 206 ? -12.758 20.375 21.031 1 87.94 206 VAL B C 1
ATOM 3659 O O . VAL B 1 206 ? -12.891 20.641 19.844 1 87.94 206 VAL B O 1
ATOM 3662 N N . ASN B 1 207 ? -11.836 19.562 21.547 1 84.31 207 ASN B N 1
ATOM 3663 C CA . ASN B 1 207 ? -11.109 18.625 20.703 1 84.31 207 ASN B CA 1
ATOM 3664 C C . ASN B 1 207 ? -12.023 17.516 20.172 1 84.31 207 ASN B C 1
ATOM 3666 O O . ASN B 1 207 ? -12.602 16.75 20.953 1 84.31 207 ASN B O 1
ATOM 3670 N N . ILE B 1 208 ? -12.055 17.422 18.969 1 79.69 208 ILE B N 1
ATOM 3671 C CA . ILE B 1 208 ? -13.055 16.547 18.375 1 79.69 208 ILE B CA 1
ATOM 3672 C C . ILE B 1 208 ? -12.727 15.086 18.688 1 79.69 208 ILE B C 1
ATOM 3674 O O . ILE B 1 208 ? -13.617 14.234 18.734 1 79.69 208 ILE B O 1
ATOM 3678 N N . ASN B 1 209 ? -11.523 14.844 18.875 1 76.62 209 ASN B N 1
ATOM 3679 C CA . ASN B 1 209 ? -11.109 13.469 19.172 1 76.62 209 ASN B CA 1
ATOM 3680 C C . ASN B 1 209 ? -11.641 13 20.516 1 76.62 209 ASN B C 1
ATOM 3682 O O . ASN B 1 209 ? -11.633 11.805 20.812 1 76.62 209 ASN B O 1
ATOM 3686 N N . TYR B 1 210 ? -12.133 13.859 21.297 1 82 210 TYR B N 1
ATOM 3687 C CA . TYR B 1 210 ? -12.57 13.508 22.641 1 82 210 TYR B CA 1
ATOM 3688 C C . TYR B 1 210 ? -14.086 13.547 22.75 1 82 210 TYR B C 1
ATOM 3690 O O . TYR B 1 210 ? -14.648 13.391 23.844 1 82 210 TYR B O 1
ATOM 3698 N N . ILE B 1 211 ? -14.688 13.773 21.609 1 80.88 211 ILE B N 1
ATOM 3699 C CA . ILE B 1 211 ? -16.141 13.75 21.609 1 80.88 211 ILE B CA 1
ATOM 3700 C C . ILE B 1 211 ? -16.641 12.312 21.641 1 80.88 211 ILE B C 1
ATOM 3702 O O . ILE B 1 211 ? -16.234 11.492 20.812 1 80.88 211 ILE B O 1
ATOM 3706 N N . GLU B 1 212 ? -17.344 11.961 22.516 1 78.81 212 GLU B N 1
ATOM 3707 C CA . GLU B 1 212 ? -17.922 10.625 22.625 1 78.81 212 GLU B CA 1
ATOM 3708 C C . GLU B 1 212 ? -19.281 10.547 21.906 1 78.81 212 GLU B C 1
ATOM 3710 O O . GLU B 1 212 ? -19.516 9.633 21.125 1 78.81 212 GLU B O 1
ATOM 3715 N N . SER B 1 213 ? -20.156 11.539 22.281 1 79.12 213 SER B N 1
ATOM 3716 C CA . SER B 1 213 ? -21.484 11.578 21.672 1 79.12 213 SER B CA 1
ATOM 3717 C C . SER B 1 213 ? -22.094 12.969 21.766 1 79.12 213 SER B C 1
ATOM 3719 O O . SER B 1 213 ? -21.641 13.797 22.562 1 79.12 213 SER B O 1
ATOM 3721 N N . ILE B 1 214 ? -23.031 13.219 20.875 1 81.56 214 ILE B N 1
ATOM 3722 C CA . ILE B 1 214 ? -23.781 14.469 20.875 1 81.56 214 ILE B CA 1
ATOM 3723 C C . ILE B 1 214 ? -25.266 14.172 21.141 1 81.56 214 ILE B C 1
ATOM 3725 O O . ILE B 1 214 ? -25.891 13.398 20.406 1 81.56 214 ILE B O 1
ATOM 3729 N N . ILE B 1 215 ? -25.766 14.641 22.203 1 76.19 215 ILE B N 1
ATOM 3730 C CA . ILE B 1 215 ? -27.141 14.43 22.594 1 76.19 215 ILE B CA 1
ATOM 3731 C C . ILE B 1 215 ? -27.844 15.781 22.75 1 76.19 215 ILE B C 1
ATOM 3733 O O . ILE B 1 215 ? -27.578 16.531 23.688 1 76.19 215 ILE B O 1
ATOM 3737 N N . LEU B 1 216 ? -28.75 16.078 21.844 1 78.44 216 LEU B N 1
ATOM 3738 C CA . LEU B 1 216 ? -29.516 17.312 21.859 1 78.44 216 LEU B CA 1
ATOM 3739 C C . LEU B 1 216 ? -28.594 18.516 21.891 1 78.44 216 LEU B C 1
ATOM 3741 O O . LEU B 1 216 ? -27.844 18.75 20.938 1 78.44 216 LEU B O 1
ATOM 3745 N N . SER B 1 217 ? -28.672 19.25 22.953 1 85.31 217 SER B N 1
ATOM 3746 C CA . SER B 1 217 ? -27.906 20.484 23.031 1 85.31 217 SER B CA 1
ATOM 3747 C C . SER B 1 217 ? -26.656 20.297 23.891 1 85.31 217 SER B C 1
ATOM 3749 O O . SER B 1 217 ? -26.141 21.266 24.453 1 85.31 217 SER B O 1
ATOM 3751 N N . ASN B 1 218 ? -26.281 18.969 23.984 1 86.25 218 ASN B N 1
ATOM 3752 C CA . ASN B 1 218 ? -25.109 18.703 24.797 1 86.25 218 ASN B CA 1
ATOM 3753 C C . ASN B 1 218 ? -24.125 17.781 24.078 1 86.25 218 ASN B C 1
ATOM 3755 O O . ASN B 1 218 ? -24.516 16.984 23.219 1 86.25 218 ASN B O 1
ATOM 3759 N N . ILE B 1 219 ? -22.875 17.953 24.484 1 85.44 219 ILE B N 1
ATOM 3760 C CA . ILE B 1 219 ? -21.812 17.062 24 1 85.44 219 ILE B CA 1
ATOM 3761 C C . ILE B 1 219 ? -21.234 16.266 25.188 1 85.44 219 ILE B C 1
ATOM 3763 O O . ILE B 1 219 ? -20.859 16.844 26.203 1 85.44 219 ILE B O 1
ATOM 3767 N N . LEU B 1 220 ? -21.297 15.023 25 1 84.31 220 LEU B N 1
ATOM 3768 C CA . LEU B 1 220 ? -20.641 14.141 25.969 1 84.31 220 LEU B CA 1
ATOM 3769 C C . LEU B 1 220 ? -19.203 13.852 25.547 1 84.31 220 LEU B C 1
ATOM 3771 O O . LEU B 1 220 ? -18.969 13.383 24.438 1 84.31 220 LEU B O 1
ATOM 3775 N N . LEU B 1 221 ? -18.297 14.133 26.5 1 84.94 221 LEU B N 1
ATOM 3776 C CA . LEU B 1 221 ? -16.875 13.93 26.203 1 84.94 221 LEU B CA 1
ATOM 3777 C C . LEU B 1 221 ? -16.406 12.594 26.766 1 84.94 221 LEU B C 1
ATOM 3779 O O . LEU B 1 221 ? -17.062 11.992 27.609 1 84.94 221 LEU B O 1
ATOM 3783 N N . LYS B 1 222 ? -15.328 12.07 26.234 1 83 222 LYS B N 1
ATOM 3784 C CA . LYS B 1 222 ? -14.797 10.758 26.594 1 83 222 LYS B CA 1
ATOM 3785 C C . LYS B 1 222 ? -14.383 10.719 28.062 1 83 222 LYS B C 1
ATOM 3787 O O . LYS B 1 222 ? -14.328 9.641 28.672 1 83 222 LYS B O 1
ATOM 3792 N N . ASP B 1 223 ? -14.125 11.922 28.641 1 79.62 223 ASP B N 1
ATOM 3793 C CA . ASP B 1 223 ? -13.75 11.953 30.047 1 79.62 223 ASP B CA 1
ATOM 3794 C C . ASP B 1 223 ? -14.984 12.008 30.953 1 79.62 223 ASP B C 1
ATOM 3796 O O . ASP B 1 223 ? -14.867 12.148 32.156 1 79.62 223 ASP B O 1
ATOM 3800 N N . GLY B 1 224 ? -16.109 12 30.344 1 85.56 224 GLY B N 1
ATOM 3801 C CA . GLY B 1 224 ? -17.359 11.93 31.094 1 85.56 224 GLY B CA 1
ATOM 3802 C C . GLY B 1 224 ? -18.016 13.289 31.281 1 85.56 224 GLY B C 1
ATOM 3803 O O . GLY B 1 224 ? -19.156 13.375 31.734 1 85.56 224 GLY B O 1
ATOM 3804 N N . GLU B 1 225 ? -17.359 14.305 31 1 87.44 225 GLU B N 1
ATOM 3805 C CA . GLU B 1 225 ? -17.906 15.648 31.172 1 87.44 225 GLU B CA 1
ATOM 3806 C C . GLU B 1 225 ? -18.953 15.953 30.094 1 87.44 225 GLU B C 1
ATOM 3808 O O . GLU B 1 225 ? -18.844 15.492 28.953 1 87.44 225 GLU B O 1
ATOM 3813 N N . LYS B 1 226 ? -19.969 16.641 30.5 1 89.44 226 LYS B N 1
ATOM 3814 C CA . LYS B 1 226 ? -21 17.109 29.594 1 89.44 226 LYS B CA 1
ATOM 3815 C C . LYS B 1 226 ? -20.922 18.625 29.406 1 89.44 226 LYS B C 1
ATOM 3817 O O . LYS B 1 226 ? -20.906 19.375 30.391 1 89.44 226 LYS B O 1
ATOM 3822 N N . ILE B 1 227 ? -20.75 19.062 28.141 1 89.06 227 ILE B N 1
ATOM 3823 C CA . ILE B 1 227 ? -20.672 20.5 27.891 1 89.06 227 ILE B CA 1
ATOM 3824 C C . ILE B 1 227 ? -21.812 20.922 26.953 1 89.06 227 ILE B C 1
ATOM 3826 O O . ILE B 1 227 ? -22.344 20.109 26.188 1 89.06 227 ILE B O 1
ATOM 3830 N N . PRO B 1 228 ? -22.125 22.25 27.031 1 88.88 228 PRO B N 1
ATOM 3831 C CA . PRO B 1 228 ? -23.219 22.719 26.172 1 88.88 228 PRO B CA 1
ATOM 3832 C C . PRO B 1 228 ? -22.797 22.891 24.719 1 88.88 228 PRO B C 1
ATOM 3834 O O . PRO B 1 228 ? -21.625 23.156 24.438 1 88.88 228 PRO B O 1
ATOM 3837 N N . LEU B 1 229 ? -23.797 22.641 23.875 1 88.62 229 LEU B N 1
ATOM 3838 C CA . LEU B 1 229 ? -23.688 22.875 22.438 1 88.62 229 LEU B CA 1
ATOM 3839 C C . LEU B 1 229 ? -24.672 23.953 21.984 1 88.62 229 LEU B C 1
ATOM 3841 O O . LEU B 1 229 ? -25.891 23.766 22.094 1 88.62 229 LEU B O 1
ATOM 3845 N N . ALA B 1 230 ? -24.125 25.047 21.469 1 86.75 230 ALA B N 1
ATOM 3846 C CA . ALA B 1 230 ? -24.984 26.141 21.016 1 86.75 230 ALA B CA 1
ATOM 3847 C C . ALA B 1 230 ? -25.766 25.734 19.766 1 86.75 230 ALA B C 1
ATOM 3849 O O . ALA B 1 230 ? -25.219 25.078 18.875 1 86.75 230 ALA B O 1
ATOM 3850 N N . SER B 1 231 ? -26.953 26.141 19.703 1 83.88 231 SER B N 1
ATOM 3851 C CA . SER B 1 231 ? -27.844 25.797 18.594 1 83.88 231 SER B CA 1
ATOM 3852 C C . SER B 1 231 ? -27.266 26.25 17.266 1 83.88 231 SER B C 1
ATOM 3854 O O . SER B 1 231 ? -27.359 25.531 16.266 1 83.88 231 SER B O 1
ATOM 3856 N N . ARG B 1 232 ? -26.719 27.375 17.219 1 77.44 232 ARG B N 1
ATOM 3857 C CA . ARG B 1 232 ? -26.188 27.969 16 1 77.44 232 ARG B CA 1
ATOM 3858 C C . ARG B 1 232 ? -24.938 27.234 15.539 1 77.44 232 ARG B C 1
ATOM 3860 O O . ARG B 1 232 ? -24.5 27.391 14.398 1 77.44 232 ARG B O 1
ATOM 3867 N N . LYS B 1 233 ? -24.375 26.438 16.438 1 79.38 233 LYS B N 1
ATOM 3868 C CA . LYS B 1 233 ? -23.109 25.797 16.109 1 79.38 233 LYS B CA 1
ATOM 3869 C C . LYS B 1 233 ? -23.328 24.328 15.703 1 79.38 233 LYS B C 1
ATOM 3871 O O . LYS B 1 233 ? -22.391 23.656 15.273 1 79.38 233 LYS B O 1
ATOM 3876 N N . LYS B 1 234 ? -24.516 23.875 15.805 1 74.94 234 LYS B N 1
ATOM 3877 C CA . LYS B 1 234 ? -24.812 22.484 15.547 1 74.94 234 LYS B CA 1
ATOM 3878 C C . LYS B 1 234 ? -24.484 22.094 14.102 1 74.94 234 LYS B C 1
ATOM 3880 O O . LYS B 1 234 ? -23.844 21.062 13.859 1 74.94 234 LYS B O 1
ATOM 3885 N N . SER B 1 235 ? -24.953 22.922 13.281 1 71.06 235 SER B N 1
ATOM 3886 C CA . SER B 1 235 ? -24.719 22.641 11.875 1 71.06 235 SER B CA 1
ATOM 3887 C C . SER B 1 235 ? -23.234 22.625 11.539 1 71.06 235 SER B C 1
ATOM 3889 O O . SER B 1 235 ? -22.766 21.75 10.812 1 71.06 235 SER B O 1
ATOM 3891 N N . TYR B 1 236 ? -22.609 23.531 12.086 1 70.12 236 TYR B N 1
ATOM 3892 C CA . TYR B 1 236 ? -21.172 23.656 11.852 1 70.12 236 TYR B CA 1
ATOM 3893 C C . TYR B 1 236 ? -20.422 22.438 12.383 1 70.12 236 TYR B C 1
ATOM 3895 O O . TYR B 1 236 ? -19.547 21.891 11.711 1 70.12 236 TYR B O 1
ATOM 3903 N N . LEU B 1 237 ? -20.75 22.062 13.539 1 76.38 237 LEU B N 1
ATOM 3904 C CA . LEU B 1 237 ? -20.109 20.891 14.141 1 76.38 237 LEU B CA 1
ATOM 3905 C C . LEU B 1 237 ? -20.312 19.656 13.289 1 76.38 237 LEU B C 1
ATOM 3907 O O . LEU B 1 237 ? -19.375 18.875 13.062 1 76.38 237 LEU B O 1
ATOM 3911 N N . LYS B 1 238 ? -21.422 19.469 12.797 1 67.56 238 LYS B N 1
ATOM 3912 C CA . LYS B 1 238 ? -21.734 18.312 11.961 1 67.56 238 LYS B CA 1
ATOM 3913 C C . LYS B 1 238 ? -20.891 18.312 10.688 1 67.56 238 LYS B C 1
ATOM 3915 O O . LYS B 1 238 ? -20.375 17.266 10.281 1 67.56 238 LYS B O 1
ATOM 3920 N N . GLN B 1 239 ? -20.922 19.453 10.133 1 63.5 239 GLN B N 1
ATOM 3921 C CA . GLN B 1 239 ? -20.141 19.594 8.906 1 63.5 239 GLN B CA 1
ATOM 3922 C C . GLN B 1 239 ? -18.672 19.297 9.164 1 63.5 239 GLN B C 1
ATOM 3924 O O . GLN B 1 239 ? -18.016 18.641 8.352 1 63.5 239 GLN B O 1
ATOM 3929 N N . PHE B 1 240 ? -18.219 19.859 10.234 1 62.03 240 PHE B N 1
ATOM 3930 C CA . PHE B 1 240 ? -16.812 19.672 10.609 1 62.03 240 PHE B CA 1
ATOM 3931 C C . PHE B 1 240 ? -16.5 18.203 10.781 1 62.03 240 PHE B C 1
ATOM 3933 O O . PHE B 1 240 ? -15.453 17.734 10.312 1 62.03 240 PHE B O 1
ATOM 3940 N N . LEU B 1 241 ? -17.359 17.484 11.43 1 63.31 241 LEU B N 1
ATOM 3941 C CA . LEU B 1 241 ? -17.141 16.078 11.711 1 63.31 241 LEU B CA 1
ATOM 3942 C C . LEU B 1 241 ? -17.266 15.234 10.445 1 63.31 241 LEU B C 1
ATOM 3944 O O . LEU B 1 241 ? -16.594 14.211 10.305 1 63.31 241 LEU B O 1
ATOM 3948 N N . ALA B 1 242 ? -18.109 15.766 9.617 1 56.09 242 ALA B N 1
ATOM 3949 C CA . ALA B 1 242 ? -18.328 15.055 8.359 1 56.09 242 ALA B CA 1
ATOM 3950 C C . ALA B 1 242 ? -17.094 15.133 7.469 1 56.09 242 ALA B C 1
ATOM 3952 O O . ALA B 1 242 ? -16.844 14.234 6.656 1 56.09 242 ALA B O 1
ATOM 3953 N N . ASN B 1 243 ? -16.406 16.203 7.617 1 50.47 243 ASN B N 1
ATOM 3954 C CA . ASN B 1 243 ? -15.266 16.469 6.754 1 50.47 243 ASN B CA 1
ATOM 3955 C C . ASN B 1 243 ? -13.984 15.867 7.32 1 50.47 243 ASN B C 1
ATOM 3957 O O . ASN B 1 243 ? -12.906 16.031 6.742 1 50.47 243 ASN B O 1
ATOM 3961 N N . LEU B 1 244 ? -14.109 15.367 8.367 1 51.66 244 LEU B N 1
ATOM 3962 C CA . LEU B 1 244 ? -12.953 14.68 8.93 1 51.66 244 LEU B CA 1
ATOM 3963 C C . LEU B 1 244 ? -12.859 13.258 8.406 1 51.66 244 LEU B C 1
ATOM 3965 O O . LEU B 1 244 ? -13.883 12.594 8.203 1 51.66 244 LEU B O 1
#

Sequence (488 aa):
MIQVVIIEDEFNAQNTLSKLLEYTQKDIEIIAKIDSVDKAIQFLKTHTPDLVFMDIELIGGNAFSILDALKNISFKIIFTTAYDDFAIQAIRVDAVDYLLKPIDSDELTACVDRFRVAYKQDKKLKNLEKKVEAFEAKEEQKNLLIKTTQEQHILPLNDIIRCQSDGSYTIFYTADKKIMSARNLKYYENILSDQIFVRVHQSHLVNINYIESIILSNILLKDGEKIPLASRKKSYLKQFLANLMIQVVIIEDEFNAQNTLSKLLEYTQKDIEIIAKIDSVDKAIQFLKTHTPDLVFMDIELIGGNAFSILDALKNISFKIIFTTAYDDFAIQAIRVDAVDYLLKPIDSDELTACVDRFRVAYKQDKKLKNLEKKVEAFEAKEEQKNLLIKTTQEQHILPLNDIIRCQSDGSYTIFYTADKKIMSARNLKYYENILSDQIFVRVHQSHLVNINYIESIILSNILLKDGEKIPLASRKKSYLKQFLANL

Organism: Cellulophaga lytica (strain ATCC 23178 / DSM 7489 / JCM 8516 / NBRC 14961 / NCIMB 1423 / VKM B-1433 / Cy l20) (NCBI:txid867900)

InterPro domains:
  IPR001789 Signal transduction response regulator, receiver domain [PF00072] (4-112)
  IPR001789 Signal transduction response regulator, receiver domain [PS50110] (3-116)
  IPR001789 Signal transduction response regulator, receiver domain [SM00448] (2-112)
  IPR007492 LytTR DNA-binding domain [PF04397] (152-241)
  IPR007492 LytTR DNA-binding domain [PS50930] (144-243)
  IPR007492 LytTR DNA-binding domain [SM00850] (150-242)
  IPR011006 CheY-like superfamily [SSF52172] (1-120)
  IPR046947 Transcriptional regulatory protein LytR-like [PTHR37299] (1-240)

Foldseek 3Di:
DAEEEEEAQDPVQQVVVVVLCVVQPVVYDYPYYHQALVVLLVDVQPDAGAEYEHEQDGVPHGPVVSVVSDPDHDHAYEYEYQDPVCVVVCVVVPHQYYAHPPGDSVNVVVSVVSSVVVSVVVVVVVVVVVVVVVVVVVLQPDWDWAAAPVGIDIGGPVQWFKWFFDDQWIWTDGPVDIDIGNHGPVVVCVVCVVHQWDDFDPTMIGRVVQFDDDDDQWTAGVSGDIDGGDPVCVVVVVVVVVVD/DAEEEEEAQDPVQQVVVVVLCVVPPVVYDYPYYHQALVVLLVDVQVDAGAEYEHEQDGVPHGPVVSVVSDPDHPHAYEYEYQDPVCVVVCVVVPHQYYAHPPGDSVNVVVSVVSSVVVSVVVVVVVVVVVVVVVVVVVLQPDWDWAAAPVGIDIGGPVQWFKWFFDDQWIWTDGPVDIDIGNHGPVVVCVVCVVHQWDDFDPTMIGRVVQFDDDDDQWTAGVSGDIDGGDPVCVVVVVVVVVVD

Nearest PDB structures (foldseek):
  4ldz-assembly1_B  TM=8.565E-01  e=7.239E-08  Bacillus subtilis subsp. subtilis str. 168
  4le2-assembly3_B-2  TM=8.661E-01  e=1.340E-07  Bacillus subtilis subsp. subtilis str. 168
  4le2-assembly4_D-2  TM=8.733E-01  e=2.061E-07  Bacillus subtilis subsp. subtilis str. 168
  3d6w-assembly1_A  TM=8.417E-01  e=1.938E-07  Bacillus cereus ATCC 10987
  6oaq-assembly1_B  TM=5.808E-01  e=2.876E-08  [Leptolyngbya] sp. JSC-1

Radius of gyration: 30.98 Å; Cα contacts (8 Å, |Δi|>4): 832; chains: 2; bounding box: 57×81×64 Å

pLDDT: mean 88.48, std 9.64, range [50.47, 98.5]

Solvent-accessible surface area (backbone atoms only — not comparable to full-atom values): 26353 Å² total; per-residue (Å²): 122,46,35,29,34,39,38,40,54,50,62,68,63,40,50,52,52,51,49,52,42,60,72,71,35,82,60,52,40,78,77,47,81,32,54,39,50,67,60,43,44,58,47,56,74,78,43,83,46,55,33,36,42,31,29,44,81,40,60,94,46,42,42,64,57,39,56,68,71,44,91,71,82,81,48,45,35,32,39,43,31,80,64,74,86,53,33,56,61,37,21,67,69,60,28,55,34,69,43,56,56,80,79,46,71,69,57,49,51,54,47,51,51,52,40,51,54,54,51,50,50,52,50,47,48,53,51,42,54,50,51,46,49,50,51,52,50,54,61,56,60,37,61,41,81,40,48,34,94,86,49,78,45,81,38,45,50,79,52,41,45,33,36,33,48,54,77,64,18,20,36,37,35,36,93,86,50,74,46,64,29,67,45,32,47,68,61,49,47,67,71,34,50,88,49,68,33,43,70,35,28,101,46,32,35,34,24,58,90,36,56,67,44,77,54,89,55,30,34,33,30,70,88,67,51,74,44,69,35,37,77,88,29,48,64,53,51,52,52,54,60,65,72,97,123,44,35,30,32,39,38,41,55,49,62,68,61,40,52,52,51,51,49,53,40,61,73,71,36,82,61,53,40,78,78,45,80,32,52,37,49,68,60,43,43,57,47,56,73,78,42,84,45,53,32,34,41,29,30,43,81,40,62,93,46,42,43,64,59,40,56,68,70,45,92,70,82,82,49,44,37,31,40,44,30,80,64,74,87,53,32,55,63,38,22,66,69,59,27,53,34,70,43,55,57,80,79,47,71,68,57,50,51,56,45,50,51,52,41,50,54,54,51,51,50,53,52,48,48,52,51,43,52,50,51,46,50,50,53,52,49,53,61,56,62,37,61,42,82,41,48,33,93,86,47,76,42,80,38,45,50,79,52,41,45,33,35,33,48,54,77,64,18,20,35,37,34,37,93,85,51,75,46,64,27,69,46,33,47,68,60,49,47,68,70,33,50,89,49,68,32,43,70,36,28,101,46,31,34,35,25,58,89,35,55,66,46,75,55,92,55,29,34,36,31,69,88,69,51,75,43,68,36,36,78,88,30,48,64,54,52,51,51,54,59,65,73,96

=== Feature glossary ===
A reading guide for the features in this record.

Start from the sequence.

  · Sequence gives the chain of amino acids in standard one-letter code (A=alanine, C=cysteine, …, Y=tyrosine), read N→C. It is the only feature that is directly encoded by the gene; all structural features are derived from the folded form of this sequence.

Fold it, and you get atomic coordinates and the backbone conformation that goes with them.

  · Structure coordinates are given as an mmCIF _atom_site loop: one row per atom with element, residue name, chain id, sequence number, and x/y/z position in Å. Only the four main-chain atoms per residue are included here; side chains are omitted to keep the record compact.

  · Backbone dihedral angles. Every residue except chain termini has a φ (preceding-C → N → Cα → C) and a ψ (N → Cα → C → next-N). They are reported in degrees following the IUPAC sign convention. Secondary structure is essentially a statement about which (φ, ψ) basin each residue occupies.

  · Eight-state secondary structure (DSSP): H is the canonical α-helix, G the tighter 3₁₀-helix, I the wider π-helix; E/B are β-structure, T and S are turns and bends, and '-' is everything else. DSSP derives these from the pattern of main-chain N–H···O=C hydrogen bonds, not from the sequence.

  · SS3 is a coarse helix/strand/coil call (letters a/b/c) made by the P-SEA algorithm from inter-Cα distances and dihedrals. It is less detailed than DSSP but needs only Cα positions.

Summarize the fold with a handful of shape descriptors and a per-residue structural alphabet.

  · Radius of gyration (Rg) is the root-mean-square distance of Cα atoms from their centroid — a single number for overall size and compactness. A globular domain of N residues has Rg ≈ 2.2·N^0.38 Å; an extended or disordered chain has a much larger Rg. The Cα contact count is the number of residue pairs whose Cα atoms are within 8 Å and are more than four positions apart in sequence — a standard proxy for tertiary packing density. The bounding box is the smallest axis-aligned box enclosing all Cα atoms.

  · 3Di is Foldseek's structural alphabet. Each residue is assigned one of twenty discrete states based on how its Cα sits relative to its spatial (not sequential) neighbors. Aligning 3Di strings finds structural homologs roughly as well as full 3D superposition, but orders of magnitude faster.

  · Solvent-accessible surface area (SASA) is the area in Å² traced out by the centre of a 1.4 Å probe sphere (a water molecule) rolled over the protein's van der Waals surface (Shrake–Rupley / Lee–Richards construction). Buried residues have near-zero SASA; fully exposed residues can exceed 200 Å². The total SASA scales roughly with the number of surface residues.

Ask how reliable the model is.

  · For AlphaFold models, the B-factor field carries pLDDT — the model's own estimate of local accuracy on a 0–100 scale. Regions with pLDDT<50 should be treated as essentially unmodeled; they often correspond to intrinsically disordered segments.

  · For experimental (PDB) structures, the B-factor (temperature factor) quantifies the positional spread of each atom in the crystal — a combination of thermal vibration and static disorder — in units of Å². High B-factors mark flexible loops or poorly resolved regions; low B-factors mark the rigid, well-ordered core.

  · Predicted Aligned Error (PAE) is an AlphaFold confidence matrix: entry (i, j) is the expected error in the position of residue j, in ångströms, when the prediction is superimposed on the true structure at residue i. Low PAE within a block of residues means that block is internally rigid and well-predicted; high PAE between two blocks means their relative placement is uncertain even if each block individually is confident.

Place it in context: what it resembles, what it is annotated as, and how it looks.

  · Structural nearest neighbors (via Foldseek easy-search vs the PDB). Reported per hit: target PDB id, E-value, and alignment TM-score. A TM-score above ~0.5 is the conventional threshold for 'same fold'.

  · Functional annotations link the protein to curated databases. InterPro entries identify conserved domains and families by matching the sequence against member-database signatures (Pfam, PROSITE, CDD, …). Gene Ontology (GO) terms describe molecular function, biological process, and cellular component in a controlled vocabulary. CATH places the structure in a hierarchical fold classification (Class/Architecture/Topology/Homologous-superfamily). The organism is the source species.

  · The contact map is a binary N×N matrix image: pixel (i, j) is dark where Cα_i and Cα_j are within 8 Å and |i−j|>4. Because the |i−j|>4 filter removes local helical contacts, off-diagonal stripes parallel to the main diagonal indicate parallel β-sheets; stripes perpendicular to it indicate antiparallel β-sheets. The Ramachandran plot scatters every residue's (φ, ψ) pair against the sterically allowed regions. The PAE heatmap renders the predicted-aligned-error matrix.

  · Six rendered views show the 3D structure from the faces of a cube — i.e. along ±x, ±y, ±z. Rendering representation is drawn randomly per protein from cartoon (secondary-structure ribbons), sticks (backbone bonds), or molecular surface; coloring is either N→C rainbow (blue at the N-terminus through red at the C-terminus) or one color per chain.